Protein AF-A0A537EI50-F1 (afdb_monomer)

Sequence (561 aa):
IGSVSTGQTYTLTADVQEQCQQDEAAWGIPTSTPCQLAGIEIGTEGFQFQTLDVDWIAVALSTTSPPPLSASINFTPSAPVAGQGVSFTGSAIGGTAPYTYAWTFGDGGTASGSTVSHAYSTPGSYSVQLIVADNSAASASTTQTVTVAPQPPSPVQASFTVSPTSILVGQAVTFTGTATGGTQPYSYSWDFGDGATGSGAIAAYAYSTSGSFTVTLTVADSASQTGSASKSVPVSPSSIPDFTANASPTTVSVQAGNSASTQVQLSSLTGFAGTVLLTVTSSPTGPSPVLTQPSLSLTSGGSAATTLTISTTTSTTAMNYDVRVVAVGGSTSHTIHVTLRVTAIPPPPDIDISTSQSTLLLNAGATTNSIITLQTGTYGLTVYAASGSLQRSTSLTVMVTINSPPKVTVPAPTSGLAGFSIQFVVNATDPDQGQTITFSATGLPSGASFDPATGAFSWTPLPSQAGTYTMTFTATDDGNPPMSNSNSVTVTVEGTGTPPPPTQNQGTCLLCQITQTTKTNTWVLVTGILAGFMLTMTAIYLRARGRLQEVRRMRRLTRYS

Solvent-accessible surface area (backbone atoms only — not comparable to full-atom values): 33755 Å² total; per-residue (Å²): 132,81,92,82,67,90,96,64,91,81,85,86,85,76,69,64,70,66,58,49,55,57,56,36,63,75,70,75,53,68,92,83,63,88,84,73,89,91,76,85,89,81,90,66,94,84,71,88,82,92,80,90,71,88,54,99,85,64,79,81,86,84,82,74,80,63,53,74,52,42,48,48,80,49,63,42,65,86,73,38,37,36,65,42,72,33,41,37,39,54,48,78,46,55,50,45,83,65,74,48,37,43,39,36,47,61,80,83,50,71,52,69,51,53,63,46,74,52,59,47,79,60,58,47,77,27,54,28,36,41,39,36,34,30,66,79,73,51,71,22,71,39,75,48,80,46,55,29,40,69,64,77,71,51,69,36,41,35,44,72,50,66,41,65,82,78,38,39,40,65,42,78,31,42,38,43,52,48,76,47,59,49,43,80,62,75,48,37,40,36,36,54,52,81,84,51,72,48,57,51,53,60,38,76,51,56,47,88,58,54,47,75,25,54,29,34,40,38,32,32,29,68,80,71,46,66,15,61,33,73,48,80,47,61,27,39,66,65,71,71,53,35,65,50,68,47,55,54,61,43,62,48,71,35,48,35,51,41,66,42,73,30,38,39,39,36,37,32,30,72,61,21,60,50,62,31,42,50,46,75,51,54,44,68,84,64,58,51,71,46,56,79,52,46,64,45,67,31,46,62,72,29,66,39,73,34,46,38,38,38,36,36,40,75,82,37,72,59,43,78,30,46,35,38,37,41,40,39,38,90,93,40,73,48,76,36,72,30,42,37,39,31,38,61,68,77,73,79,53,73,55,69,78,62,87,53,104,67,46,47,54,41,51,58,43,79,97,68,92,80,87,79,91,79,70,76,46,74,38,45,39,41,44,36,50,71,64,89,90,49,75,51,74,53,75,51,79,48,77,42,80,79,72,65,54,28,46,53,46,70,65,75,73,44,75,47,50,36,74,43,77,47,72,52,62,48,47,71,52,56,91,58,87,90,63,54,77,43,47,48,77,44,65,72,56,92,77,46,47,72,42,48,89,73,30,38,36,41,32,56,41,51,57,91,56,47,45,78,44,61,31,40,38,35,32,31,40,68,44,83,74,61,32,61,30,67,43,72,39,44,38,38,30,45,53,80,72,80,84,82,84,92,81,83,85,86,85,85,86,84,84,87,77,89,84,87,85,87,89,80,89,83,86,89,88,83,97,80,86,75,80,74,67,69,64,58,56,58,60,55,57,57,61,58,61,59,65,61,59,60,62,68,63,63,75,78,75,79,87,83,132

Mean predicted aligned error: 22.03 Å

Secondary structure (DSSP, 8-state):
-----TT--------HHHHHHHHHHHHT--TTS-----------SS---S-----TT------PPPPPPEEEEEEESSSPBTT-EEEEEEEEESS-SS-EEEEE-SSS-EEESSEEEEE-SS-EEEEEEEEEE-TTS-EEEEEEEEEEBPPPPPPPEEEEEEE-SSEETT--EEEEEEEESSSSSPEEEEE-SSS-EEESSEEEE--SS-EEEEEEEEEE-TTS-EEEEEEEEEEE--PPPEEEEEEESSEEEEETTSEEEEEEEEEEETT--EEEEEEEEEESS--EEEES-SEEEE-TT-EEEEEEEEE--TTS-SSEEEEEEEEEETTEEEEEEEEEEEEPPPPPPPPP--EETTEEEEES--SS-----PPSEEEEEEEEEEETTEEEEEEEEEEE------EEE-PPPEEEETTS-EEEE-EEE-SSTTPPPEEEEESPPTTEEEETTTTEEEE---GGG-EEEEEEEEEE--SSS--EEEEEEEEEEEP-PPPPPP--------------------------SSSSSHHHHHHHHHHHHHHHHHHHHHTTSSS--

pLDDT: mean 77.02, std 22.1, range [30.0, 98.5]

Nearest PDB structures (foldseek):
  2y72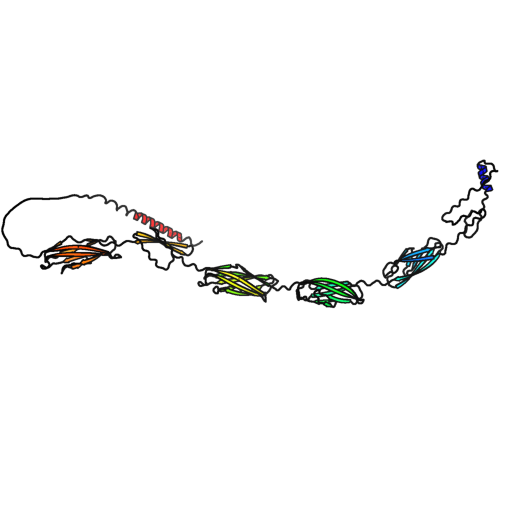-assembly2_B  TM=9.322E-01  e=1.973E-05  Hathewaya histolytica
  4tn9-assembly1_A  TM=9.292E-01  e=4.480E-05  Hathewaya histolytica
  4l9d-assembly2_B  TM=8.820E-01  e=3.928E-04  Vibrio cholerae M66-2
  6aem-assembly2_B  TM=8.676E-01  e=5.247E-04  Vibrio anguillarum
  4m03-assembly1_A-2  TM=5.101E-01  e=4.421E-06  Staphylococcus aureus subsp. aureus NCTC 8325

Structure (mmCIF, N/CA/C/O backbone):
data_AF-A0A537EI50-F1
#
_entry.id   AF-A0A537EI50-F1
#
loop_
_atom_site.group_PDB
_atom_site.id
_atom_site.type_symbol
_atom_site.label_atom_id
_atom_site.label_alt_id
_atom_site.label_comp_id
_atom_site.label_asym_id
_atom_site.label_entity_id
_atom_site.label_seq_id
_atom_site.pdbx_PDB_ins_code
_atom_site.Cartn_x
_atom_site.Cartn_y
_atom_site.Cartn_z
_atom_site.occupancy
_atom_site.B_iso_or_equiv
_atom_site.auth_seq_id
_atom_site.auth_comp_id
_atom_site.auth_asym_id
_atom_site.auth_atom_id
_atom_site.pdbx_PDB_model_num
ATOM 1 N N . ILE A 1 1 ? 88.332 27.329 -68.069 1.00 40.84 1 ILE A N 1
ATOM 2 C CA . ILE A 1 1 ? 87.776 27.316 -69.448 1.00 40.84 1 ILE A CA 1
ATOM 3 C C . ILE A 1 1 ? 86.251 27.391 -69.320 1.00 40.84 1 ILE A C 1
ATOM 5 O O . ILE A 1 1 ? 85.742 26.876 -68.335 1.00 40.84 1 ILE A O 1
ATOM 9 N N . GLY A 1 2 ? 85.580 28.152 -70.194 1.00 46.41 2 GLY A N 1
ATOM 10 C CA . GLY A 1 2 ? 84.195 28.634 -70.041 1.00 46.41 2 GLY A CA 1
ATOM 11 C C . GLY A 1 2 ? 83.086 27.571 -70.013 1.00 46.41 2 GLY A C 1
ATOM 12 O O . GLY A 1 2 ? 83.340 26.380 -70.163 1.00 46.41 2 GLY A O 1
ATOM 13 N N . SER A 1 3 ? 81.854 28.043 -69.798 1.00 41.97 3 SER A N 1
ATOM 14 C CA . SER A 1 3 ? 80.627 27.251 -69.647 1.00 41.97 3 SER A CA 1
ATOM 15 C C . SER A 1 3 ? 80.401 26.247 -70.783 1.00 41.97 3 SER A C 1
ATOM 17 O O . SER A 1 3 ? 80.556 26.555 -71.964 1.00 41.97 3 SER A O 1
ATOM 19 N N . VAL A 1 4 ? 80.002 25.034 -70.400 1.00 53.03 4 VAL A N 1
ATOM 20 C CA . VAL A 1 4 ? 79.868 23.861 -71.273 1.00 53.03 4 VAL A CA 1
ATOM 21 C C . VAL A 1 4 ? 78.384 23.613 -71.568 1.00 53.03 4 VAL A C 1
ATOM 23 O O . VAL A 1 4 ? 77.559 23.720 -70.663 1.00 53.03 4 VAL A O 1
ATOM 26 N N . SER A 1 5 ? 78.025 23.308 -72.820 1.00 44.56 5 SER A N 1
ATOM 27 C CA . SER A 1 5 ? 76.641 22.986 -73.228 1.00 44.56 5 SER A CA 1
ATOM 28 C C . SER A 1 5 ? 76.429 21.470 -73.343 1.00 44.56 5 SER A C 1
ATOM 30 O O . SER A 1 5 ? 77.365 20.730 -73.642 1.00 44.56 5 SER A O 1
ATOM 32 N N . THR A 1 6 ? 75.204 20.992 -73.113 1.00 44.78 6 THR A N 1
ATOM 33 C CA . THR A 1 6 ? 74.860 19.560 -73.111 1.00 44.78 6 THR A CA 1
ATOM 34 C C . THR A 1 6 ? 74.946 18.925 -74.508 1.00 44.78 6 THR A C 1
ATOM 36 O O . THR A 1 6 ? 74.574 19.536 -75.507 1.00 44.78 6 THR A O 1
ATOM 39 N N . GLY A 1 7 ? 75.427 17.676 -74.581 1.00 45.62 7 GLY A N 1
ATOM 40 C CA . GLY A 1 7 ? 75.472 16.875 -75.818 1.00 45.62 7 GLY A CA 1
ATOM 41 C C . GLY A 1 7 ? 76.656 17.141 -76.758 1.00 45.62 7 GLY A C 1
ATOM 42 O O . GLY A 1 7 ? 76.673 16.612 -77.865 1.00 45.62 7 GLY A O 1
ATOM 43 N N . GLN A 1 8 ? 77.639 17.939 -76.336 1.00 43.34 8 GLN A N 1
ATOM 44 C CA . GLN A 1 8 ? 78.841 18.262 -77.112 1.00 43.34 8 GLN A CA 1
ATOM 45 C C . GLN A 1 8 ? 80.101 17.713 -76.431 1.00 43.34 8 GLN A C 1
ATOM 47 O O . GLN A 1 8 ? 80.187 17.661 -75.203 1.00 43.34 8 GLN A O 1
ATOM 52 N N . THR A 1 9 ? 81.094 17.321 -77.230 1.00 43.75 9 THR A N 1
ATOM 53 C CA . THR A 1 9 ? 82.398 16.845 -76.744 1.00 43.75 9 THR A CA 1
ATOM 54 C C . THR A 1 9 ? 83.375 18.012 -76.642 1.00 43.75 9 THR A C 1
ATOM 56 O O . THR A 1 9 ? 83.548 18.763 -77.599 1.00 43.75 9 THR A O 1
ATOM 59 N N . TYR A 1 10 ? 84.055 18.142 -75.504 1.00 49.34 10 TYR A N 1
ATOM 60 C CA . TYR A 1 10 ? 85.083 19.161 -75.289 1.00 49.34 10 TYR A CA 1
ATOM 61 C C . TYR A 1 10 ? 86.393 18.489 -74.891 1.00 49.34 10 TYR A C 1
ATOM 63 O O . TYR A 1 10 ? 86.397 17.547 -74.104 1.00 49.34 10 TYR A O 1
ATOM 71 N N . THR A 1 11 ? 87.508 18.973 -75.437 1.00 47.31 11 THR A N 1
ATOM 72 C CA . THR A 1 11 ? 88.854 18.510 -75.074 1.00 47.31 11 THR A CA 1
ATOM 73 C C . THR A 1 11 ? 89.492 19.545 -74.159 1.00 47.31 11 THR A C 1
ATOM 75 O O . THR A 1 11 ? 89.633 20.706 -74.540 1.00 47.31 11 THR A O 1
ATOM 78 N N . LEU A 1 12 ? 89.848 19.136 -72.943 1.00 49.25 12 LEU A N 1
ATOM 79 C CA . LEU A 1 12 ? 90.637 19.948 -72.022 1.00 49.25 12 LEU A CA 1
ATOM 80 C C . LEU A 1 12 ? 92.091 19.499 -72.143 1.00 49.25 12 LEU A C 1
ATOM 82 O O . LEU A 1 12 ? 92.445 18.419 -71.680 1.00 49.25 12 LEU A O 1
ATOM 86 N N . THR A 1 13 ? 92.918 20.317 -72.784 1.00 48.38 13 THR A N 1
ATOM 87 C CA . THR A 1 13 ? 94.356 20.061 -72.901 1.00 48.38 13 THR A CA 1
ATOM 88 C C . THR A 1 13 ? 95.078 20.911 -71.864 1.00 48.38 13 THR A C 1
ATOM 90 O O . THR A 1 13 ? 94.975 22.136 -71.902 1.00 48.38 13 THR A O 1
ATOM 93 N N . ALA A 1 14 ? 95.788 20.275 -70.936 1.00 53.31 14 ALA A N 1
ATOM 94 C CA . ALA A 1 14 ? 96.736 20.947 -70.056 1.00 53.31 14 ALA A CA 1
ATOM 95 C C . ALA A 1 14 ? 98.146 20.520 -70.474 1.00 53.31 14 ALA A C 1
ATOM 97 O O . ALA A 1 14 ? 98.443 19.325 -70.491 1.00 53.31 14 ALA A O 1
ATOM 98 N N . ASP A 1 15 ? 98.994 21.480 -70.842 1.00 56.66 15 ASP A N 1
ATOM 99 C CA . ASP A 1 15 ? 100.405 21.208 -71.104 1.00 56.66 15 ASP A CA 1
ATOM 100 C C . ASP A 1 15 ? 101.146 21.130 -69.763 1.00 56.66 15 ASP A C 1
ATOM 102 O O . ASP A 1 15 ? 101.511 22.131 -69.146 1.00 56.66 15 ASP A O 1
ATOM 106 N N . VAL A 1 16 ? 101.294 19.905 -69.264 1.00 57.16 16 VAL A N 1
ATOM 107 C CA . VAL A 1 16 ? 101.911 19.614 -67.960 1.00 57.16 16 VAL A CA 1
ATOM 108 C C . VAL A 1 16 ? 103.402 19.979 -67.956 1.00 57.16 16 VAL A C 1
ATOM 110 O O . VAL A 1 16 ? 103.984 20.207 -66.894 1.00 57.16 16 VAL A O 1
ATOM 113 N N . GLN A 1 17 ? 104.023 20.070 -69.134 1.00 55.84 17 GLN A N 1
ATOM 114 C CA . GLN A 1 17 ? 105.456 20.290 -69.269 1.00 55.84 17 GLN A CA 1
ATOM 115 C C . GLN A 1 17 ? 105.829 21.758 -69.022 1.00 55.84 17 GLN A C 1
ATOM 117 O O . GLN A 1 17 ? 106.844 22.021 -68.381 1.00 55.84 17 GLN A O 1
ATOM 122 N N . GLU A 1 18 ? 104.982 22.705 -69.437 1.00 57.31 18 GLU A N 1
ATOM 123 C CA . GLU A 1 18 ? 105.207 24.140 -69.210 1.00 57.31 18 GLU A CA 1
ATOM 124 C C . GLU A 1 18 ? 104.885 24.560 -67.762 1.00 57.31 18 GLU A C 1
ATOM 126 O O . GLU A 1 18 ? 105.617 25.353 -67.168 1.00 57.31 18 GLU A O 1
ATOM 131 N N . GLN A 1 19 ? 103.847 23.973 -67.150 1.00 55.75 19 GLN A N 1
ATOM 132 C CA . GLN A 1 19 ? 103.430 24.317 -65.784 1.00 55.75 19 GLN A CA 1
ATOM 133 C C . GLN A 1 19 ? 104.394 23.765 -64.717 1.00 55.75 19 GLN A C 1
ATOM 135 O O . GLN A 1 19 ? 104.728 24.476 -63.773 1.00 55.75 19 GLN A O 1
ATOM 140 N N . CYS A 1 20 ? 104.901 22.533 -64.881 1.00 56.50 20 CYS A N 1
ATOM 141 C CA . CYS A 1 20 ? 105.844 21.961 -63.912 1.00 56.50 20 CYS A CA 1
ATOM 142 C C . CYS A 1 20 ? 107.235 22.626 -63.985 1.00 56.50 20 CYS A C 1
ATOM 144 O O . CYS A 1 20 ? 107.864 22.866 -62.957 1.00 56.50 20 CYS A O 1
ATOM 146 N N . GLN A 1 21 ? 107.689 23.032 -65.178 1.00 58.56 21 GLN A N 1
ATOM 147 C CA . GLN A 1 21 ? 108.978 23.720 -65.340 1.00 58.56 21 GLN A CA 1
ATOM 148 C C . GLN A 1 21 ? 109.006 25.127 -64.716 1.00 58.56 21 GLN A C 1
ATOM 150 O O . GLN A 1 21 ? 110.074 25.580 -64.300 1.00 58.56 21 GLN A O 1
ATOM 155 N N . GLN A 1 22 ? 107.859 25.813 -64.617 1.00 59.19 22 GLN A N 1
ATOM 156 C CA . GLN A 1 22 ? 107.767 27.112 -63.939 1.00 59.19 22 GLN A CA 1
ATOM 157 C C . GLN A 1 22 ? 107.856 26.986 -62.409 1.00 59.19 22 GLN A C 1
ATOM 159 O O . GLN A 1 22 ? 108.551 27.786 -61.778 1.00 59.19 22 GLN A O 1
ATOM 164 N N . ASP A 1 23 ? 107.232 25.963 -61.819 1.00 55.34 23 ASP A N 1
ATOM 165 C CA . ASP A 1 23 ? 107.241 25.751 -60.366 1.00 55.34 23 ASP A CA 1
ATOM 166 C C . ASP A 1 23 ? 108.567 25.127 -59.871 1.00 55.34 23 ASP A C 1
ATOM 168 O O . ASP A 1 23 ? 109.098 25.528 -58.831 1.00 55.34 23 ASP A O 1
ATOM 172 N N . GLU A 1 24 ? 109.186 24.223 -60.640 1.00 60.19 24 GLU A N 1
ATOM 173 C CA . GLU A 1 24 ? 110.477 23.598 -60.290 1.00 60.19 24 GLU A CA 1
ATOM 174 C C . GLU A 1 24 ? 111.662 24.584 -60.350 1.00 60.19 24 GLU A C 1
ATOM 176 O O . GLU A 1 24 ? 112.585 24.509 -59.527 1.00 60.19 24 GLU A O 1
ATOM 181 N N . ALA A 1 25 ? 111.614 25.569 -61.259 1.00 56.06 25 ALA A N 1
ATOM 182 C CA . ALA A 1 25 ? 112.594 26.656 -61.331 1.00 56.06 25 ALA A CA 1
ATOM 183 C C . ALA A 1 25 ? 112.505 27.618 -60.129 1.00 56.06 25 ALA A C 1
ATOM 185 O O . ALA A 1 25 ? 113.522 28.180 -59.716 1.00 56.06 25 ALA A O 1
ATOM 186 N N . ALA A 1 26 ? 111.321 27.775 -59.525 1.00 58.25 26 ALA A N 1
ATOM 187 C CA . ALA A 1 26 ? 111.130 28.581 -58.320 1.00 58.25 26 ALA A CA 1
ATOM 188 C C . ALA A 1 26 ? 111.661 27.891 -57.046 1.00 58.25 26 ALA A C 1
ATOM 190 O O . ALA A 1 26 ? 111.958 28.573 -56.062 1.00 58.25 26 ALA A O 1
ATOM 191 N N . TRP A 1 27 ? 111.802 26.558 -57.050 1.00 59.41 27 TRP A N 1
ATOM 192 C CA . TRP A 1 27 ? 112.230 25.754 -55.892 1.00 59.41 27 TRP A CA 1
ATOM 193 C C . TRP A 1 27 ? 113.668 25.208 -55.990 1.00 59.41 27 TRP A C 1
ATOM 195 O O . TRP A 1 27 ? 114.136 24.540 -55.069 1.00 59.41 27 TRP A O 1
ATOM 205 N N . GLY A 1 28 ? 114.405 25.536 -57.059 1.00 59.06 28 GLY A N 1
ATOM 206 C CA . GLY A 1 28 ? 115.846 25.268 -57.179 1.00 59.06 28 GLY A CA 1
ATOM 207 C C . GLY A 1 28 ? 116.220 23.815 -57.497 1.00 59.06 28 GLY A C 1
ATOM 208 O O . GLY A 1 28 ? 117.337 23.392 -57.191 1.00 59.06 28 GLY A O 1
ATOM 209 N N . ILE A 1 29 ? 115.310 23.048 -58.101 1.00 63.28 29 ILE A N 1
ATOM 210 C CA . ILE A 1 29 ? 115.515 21.638 -58.467 1.00 63.28 29 ILE A CA 1
ATOM 211 C C . ILE A 1 29 ? 116.027 21.547 -59.928 1.00 63.28 29 ILE A C 1
ATOM 213 O O . ILE A 1 29 ? 115.574 22.320 -60.773 1.00 63.28 29 ILE A O 1
ATOM 217 N N . PRO A 1 30 ? 116.985 20.654 -60.272 1.00 62.66 30 PRO A N 1
ATOM 218 C CA . PRO A 1 30 ? 117.521 20.542 -61.634 1.00 62.66 30 PRO A CA 1
ATOM 219 C C . PRO A 1 30 ? 116.456 20.154 -62.672 1.00 62.66 30 PRO A C 1
ATOM 221 O O . PRO A 1 30 ? 115.694 19.211 -62.461 1.00 62.66 30 PRO A O 1
ATOM 224 N N . THR A 1 31 ? 116.487 20.805 -63.841 1.00 56.75 31 THR A N 1
ATOM 225 C CA . THR A 1 31 ? 115.505 20.681 -64.944 1.00 56.75 31 THR A CA 1
ATOM 226 C C . THR A 1 31 ? 115.435 19.304 -65.617 1.00 56.75 31 THR A C 1
ATOM 228 O O . THR A 1 31 ? 114.641 19.094 -66.530 1.00 56.75 31 THR A O 1
ATOM 231 N N . SER A 1 32 ? 116.269 18.354 -65.194 1.00 59.06 32 SER A N 1
ATOM 232 C CA . SER A 1 32 ? 116.276 16.969 -65.674 1.00 59.06 32 SER A CA 1
ATOM 233 C C . SER A 1 32 ? 115.464 16.016 -64.790 1.00 59.06 32 SER A C 1
ATOM 235 O O . SER A 1 32 ? 115.546 14.802 -64.978 1.00 59.06 32 SER A O 1
ATOM 237 N N . THR A 1 33 ? 114.747 16.530 -63.788 1.00 59.19 33 THR A N 1
ATOM 238 C CA . THR A 1 33 ? 113.945 15.710 -62.873 1.00 59.19 33 THR A CA 1
ATOM 239 C C . THR A 1 33 ? 112.622 15.352 -63.560 1.00 59.19 33 THR A C 1
ATOM 241 O O . THR A 1 33 ? 111.918 16.249 -64.014 1.00 59.19 33 THR A O 1
ATOM 244 N N . PRO A 1 34 ? 112.275 14.063 -63.729 1.00 58.25 34 PRO A N 1
ATOM 245 C CA . PRO A 1 34 ? 111.043 13.689 -64.413 1.00 58.25 34 PRO A CA 1
ATOM 246 C C . PRO A 1 34 ? 109.825 14.019 -63.539 1.00 58.25 34 PRO A C 1
ATOM 248 O O . PRO A 1 34 ? 109.604 13.387 -62.509 1.00 58.25 34 PRO A O 1
ATOM 251 N N . CYS A 1 35 ? 109.032 14.997 -63.973 1.00 52.91 35 CYS A N 1
ATOM 252 C CA . CYS A 1 35 ? 107.793 15.404 -63.320 1.00 52.91 35 CYS A CA 1
ATOM 253 C C . CYS A 1 35 ? 106.612 14.564 -63.852 1.00 52.91 35 CYS A C 1
ATOM 255 O O . CYS A 1 35 ? 106.395 14.482 -65.063 1.00 52.91 35 CYS A O 1
ATOM 257 N N . GLN A 1 36 ? 105.860 13.905 -62.964 1.00 55.44 36 GLN A N 1
ATOM 258 C CA . GLN A 1 36 ? 104.618 13.197 -63.302 1.00 55.44 36 GLN A CA 1
ATOM 259 C C . GLN A 1 36 ? 103.425 13.910 -62.666 1.00 55.44 36 GLN A C 1
ATOM 261 O O . GLN A 1 36 ? 103.467 14.287 -61.497 1.00 55.44 36 GLN A O 1
ATOM 266 N N . LEU A 1 37 ? 102.345 14.065 -63.435 1.00 52.41 37 LEU A N 1
ATOM 267 C CA . LEU A 1 37 ? 101.082 14.618 -62.954 1.00 52.41 37 LEU A CA 1
ATOM 268 C C . LEU A 1 37 ? 100.540 13.746 -61.810 1.00 52.41 37 LEU A C 1
ATOM 270 O O . LEU A 1 37 ? 100.201 12.584 -62.023 1.00 52.41 37 LEU A O 1
ATOM 274 N N . ALA A 1 38 ? 100.449 14.304 -60.603 1.00 46.53 38 ALA A N 1
ATOM 275 C CA . ALA A 1 38 ? 100.055 13.546 -59.414 1.00 46.53 38 ALA A CA 1
ATOM 276 C C . ALA A 1 38 ? 98.538 13.260 -59.326 1.00 46.53 38 ALA A C 1
ATOM 278 O O . ALA A 1 38 ? 98.123 12.401 -58.553 1.00 46.53 38 ALA A O 1
ATOM 279 N N . GLY A 1 39 ? 97.707 13.944 -60.120 1.00 47.62 39 GLY A N 1
ATOM 280 C CA . GLY A 1 39 ? 96.260 13.727 -60.187 1.00 47.62 39 GLY A CA 1
ATOM 281 C C . GLY A 1 39 ? 95.502 14.943 -60.724 1.00 47.62 39 GLY A C 1
ATOM 282 O O . GLY A 1 39 ? 96.069 16.026 -60.856 1.00 47.62 39 GLY A O 1
ATOM 283 N N . ILE A 1 40 ? 94.217 14.758 -61.038 1.00 55.72 40 ILE A N 1
ATOM 284 C CA . ILE A 1 40 ? 93.272 15.826 -61.404 1.00 55.72 40 ILE A CA 1
ATOM 285 C C . ILE A 1 40 ? 92.141 15.801 -60.375 1.00 55.72 40 ILE A C 1
ATOM 287 O O . ILE A 1 40 ? 91.530 14.755 -60.165 1.00 55.72 40 ILE A O 1
ATOM 291 N N . GLU A 1 41 ? 91.848 16.939 -59.749 1.00 47.19 41 GLU A N 1
ATOM 292 C CA . GLU A 1 41 ? 90.714 17.087 -58.834 1.00 47.19 41 GLU A CA 1
ATOM 293 C C . GLU A 1 41 ? 89.545 17.760 -59.568 1.00 47.19 41 GLU A C 1
ATOM 295 O O . GLU A 1 41 ? 89.710 18.809 -60.193 1.00 47.19 41 GLU A O 1
ATOM 300 N N . ILE A 1 42 ? 88.360 17.144 -59.532 1.00 55.72 42 ILE A N 1
ATOM 301 C CA . ILE A 1 42 ? 87.144 17.663 -60.175 1.00 55.72 42 ILE A CA 1
ATOM 302 C C . ILE A 1 42 ? 86.102 17.927 -59.082 1.00 55.72 42 ILE A C 1
ATOM 304 O O . ILE A 1 42 ? 85.615 16.996 -58.444 1.00 55.72 42 ILE A O 1
ATOM 308 N N . GLY A 1 43 ? 85.741 19.196 -58.871 1.00 47.53 43 GLY A N 1
ATOM 309 C CA . GLY A 1 43 ? 84.664 19.588 -57.955 1.00 47.53 43 GLY A CA 1
ATOM 310 C C . GLY A 1 43 ? 83.288 19.281 -58.550 1.00 47.53 43 GLY A C 1
ATOM 311 O O . GLY A 1 43 ? 83.019 19.622 -59.700 1.00 47.53 43 GLY A O 1
ATOM 312 N N . THR A 1 44 ? 82.414 18.615 -57.792 1.00 52.28 44 THR A N 1
ATOM 313 C CA . THR A 1 44 ? 81.129 18.100 -58.298 1.00 52.28 44 THR A CA 1
ATOM 314 C C . THR A 1 44 ? 79.983 18.563 -57.403 1.00 52.28 44 THR A C 1
ATOM 316 O O . THR A 1 44 ? 79.514 17.860 -56.513 1.00 52.28 44 THR A O 1
ATOM 319 N N . GLU A 1 45 ? 79.522 19.794 -57.614 1.00 42.69 45 GLU A N 1
ATOM 320 C CA . GLU A 1 45 ? 78.357 20.328 -56.902 1.00 42.69 45 GLU A CA 1
ATOM 321 C C . GLU A 1 45 ? 77.064 19.647 -57.393 1.00 42.69 45 GLU A C 1
ATOM 323 O O . GLU A 1 45 ? 76.369 20.146 -58.274 1.00 42.69 45 GLU A O 1
ATOM 328 N N . GLY A 1 46 ? 76.744 18.477 -56.827 1.00 45.97 46 GLY A N 1
ATOM 329 C CA . GLY A 1 46 ? 75.401 17.883 -56.889 1.00 45.97 46 GLY A CA 1
ATOM 330 C C . GLY A 1 46 ? 75.147 16.796 -57.942 1.00 45.97 46 GLY A C 1
ATOM 331 O O . GLY A 1 46 ? 74.000 16.381 -58.092 1.00 45.97 46 GLY A O 1
ATOM 332 N N . PHE A 1 47 ? 76.171 16.282 -58.629 1.00 45.97 47 PHE A N 1
ATOM 333 C CA . PHE A 1 47 ? 76.034 15.165 -59.579 1.00 45.97 47 PHE A CA 1
ATOM 334 C C . PHE A 1 47 ? 76.643 13.867 -59.017 1.00 45.97 47 PHE A C 1
ATOM 336 O O . PHE A 1 47 ? 77.682 13.898 -58.364 1.00 45.97 47 PHE A O 1
ATOM 343 N N . GLN A 1 48 ? 75.997 12.720 -59.255 1.00 40.25 48 GLN A N 1
ATOM 344 C CA . GLN A 1 48 ? 76.488 11.387 -58.863 1.00 40.25 48 GLN A CA 1
ATOM 345 C C . GLN A 1 48 ? 77.054 10.651 -60.090 1.00 40.25 48 GLN A C 1
ATOM 347 O O . GLN A 1 48 ? 76.437 10.677 -61.154 1.00 40.25 48 GLN A O 1
ATOM 352 N N . PHE A 1 49 ? 78.196 9.969 -59.943 1.00 47.47 49 PHE A N 1
ATOM 353 C CA . PHE A 1 49 ? 78.843 9.191 -61.014 1.00 47.47 49 PHE A CA 1
ATOM 354 C C . PHE A 1 49 ? 78.590 7.688 -60.837 1.00 47.47 49 PHE A C 1
ATOM 356 O O . PHE A 1 49 ? 78.502 7.214 -59.708 1.00 47.47 49 PHE A O 1
ATOM 363 N N . GLN A 1 50 ? 78.504 6.930 -61.939 1.00 44.75 50 GLN A N 1
ATOM 364 C CA . GLN A 1 50 ? 78.409 5.460 -61.889 1.00 44.75 50 GLN A CA 1
ATOM 365 C C . GLN A 1 50 ? 79.774 4.760 -61.988 1.00 44.75 50 GLN A C 1
ATOM 367 O O . GLN A 1 50 ? 80.005 3.811 -61.246 1.00 44.75 50 GLN A O 1
ATOM 372 N N . THR A 1 51 ? 80.691 5.226 -62.843 1.00 43.41 51 THR A N 1
ATOM 373 C CA . THR A 1 51 ? 82.054 4.674 -62.989 1.00 43.41 51 THR A CA 1
ATOM 374 C C . THR A 1 51 ? 83.028 5.747 -63.482 1.00 43.41 51 THR A C 1
ATOM 376 O O . THR A 1 51 ? 82.660 6.561 -64.328 1.00 43.41 51 THR A O 1
ATOM 379 N N . LEU A 1 52 ? 84.267 5.728 -62.981 1.00 43.50 52 LEU A N 1
ATOM 380 C CA . LEU A 1 52 ? 85.398 6.514 -63.484 1.00 43.50 52 LEU A CA 1
ATOM 381 C C . LEU A 1 52 ? 86.371 5.539 -64.151 1.00 43.50 52 LEU A C 1
ATOM 383 O O . LEU A 1 52 ? 86.997 4.746 -63.452 1.00 43.50 52 LEU A O 1
ATOM 387 N N . ASP A 1 53 ? 86.468 5.584 -65.477 1.00 42.94 53 ASP A N 1
ATOM 388 C CA . ASP A 1 53 ? 87.461 4.812 -66.225 1.00 42.94 53 ASP A CA 1
ATOM 389 C C . ASP A 1 53 ? 88.550 5.774 -66.705 1.00 42.94 53 ASP A C 1
ATOM 391 O O . ASP A 1 53 ? 88.257 6.762 -67.386 1.00 42.94 53 ASP A O 1
ATOM 395 N N . VAL A 1 54 ? 89.787 5.555 -66.264 1.00 44.00 54 VAL A N 1
ATOM 396 C CA . VAL A 1 54 ? 90.917 6.447 -66.555 1.00 44.00 54 VAL A CA 1
ATOM 397 C C . VAL A 1 54 ? 91.787 5.783 -67.613 1.00 44.00 54 VAL A C 1
ATOM 399 O O . VAL A 1 54 ? 92.859 5.268 -67.312 1.00 44.00 54 VAL A O 1
ATOM 402 N N . ASP A 1 55 ? 91.320 5.807 -68.859 1.00 42.72 55 ASP A N 1
ATOM 403 C CA . ASP A 1 55 ? 92.168 5.545 -70.021 1.00 42.72 55 ASP A CA 1
ATOM 404 C C . ASP A 1 55 ? 92.725 6.889 -70.520 1.00 42.72 55 ASP A C 1
ATOM 406 O O . ASP A 1 55 ? 91.976 7.811 -70.860 1.00 42.72 55 ASP A O 1
ATOM 410 N N . TRP A 1 56 ? 94.056 7.025 -70.511 1.00 45.75 56 TRP A N 1
ATOM 411 C CA . TRP A 1 56 ? 94.817 8.290 -70.547 1.00 45.75 56 TRP A CA 1
ATOM 412 C C . TRP A 1 56 ? 94.649 9.201 -71.786 1.00 45.75 56 TRP A C 1
ATOM 414 O O . TRP A 1 56 ? 95.414 10.152 -71.934 1.00 45.75 56 TRP A O 1
ATOM 424 N N . ILE A 1 57 ? 93.665 8.983 -72.666 1.00 42.28 57 ILE A N 1
ATOM 425 C CA . ILE A 1 57 ? 93.416 9.836 -73.847 1.00 42.28 57 ILE A CA 1
ATOM 426 C C . ILE A 1 57 ? 91.941 10.250 -74.051 1.00 42.28 57 ILE A C 1
ATOM 428 O O . ILE A 1 57 ? 91.688 11.150 -74.851 1.00 42.28 57 ILE A O 1
ATOM 432 N N . ALA A 1 58 ? 90.955 9.735 -73.306 1.00 37.16 58 ALA A N 1
ATOM 433 C CA . ALA A 1 58 ? 89.588 10.273 -73.399 1.00 37.16 58 ALA A CA 1
ATOM 434 C C . ALA A 1 58 ? 88.722 9.923 -72.180 1.00 37.16 58 ALA A C 1
ATOM 436 O O . ALA A 1 58 ? 88.261 8.795 -72.045 1.00 37.16 58 ALA A O 1
ATOM 437 N N . VAL A 1 59 ? 88.414 10.912 -71.334 1.00 39.53 59 VAL A N 1
ATOM 438 C CA . VAL A 1 59 ? 87.356 10.773 -70.320 1.00 39.53 59 VAL A CA 1
ATOM 439 C C . VAL A 1 59 ? 86.024 11.162 -70.963 1.00 39.53 59 VAL A C 1
ATOM 441 O O . VAL A 1 59 ? 85.775 12.335 -71.239 1.00 39.53 59 VAL A O 1
ATOM 444 N N . ALA A 1 60 ? 85.164 10.177 -71.229 1.00 40.16 60 ALA A N 1
ATOM 445 C CA . ALA A 1 60 ? 83.830 10.399 -71.781 1.00 40.16 60 ALA A CA 1
ATOM 446 C C . ALA A 1 60 ? 82.796 10.578 -70.655 1.00 40.16 60 ALA A C 1
ATOM 448 O O . ALA A 1 60 ? 82.449 9.632 -69.952 1.00 40.16 60 ALA A O 1
ATOM 449 N N . LEU A 1 61 ? 82.265 11.793 -70.502 1.00 39.53 61 LEU A N 1
ATOM 450 C CA . LEU A 1 61 ? 81.133 12.077 -69.616 1.00 39.53 61 LEU A CA 1
ATOM 451 C C . LEU A 1 61 ? 79.827 11.938 -70.403 1.00 39.53 61 LEU A C 1
ATOM 453 O O . LEU A 1 61 ? 79.519 12.763 -71.260 1.00 39.53 61 LEU A O 1
ATOM 457 N N . SER A 1 62 ? 79.057 10.893 -70.106 1.00 39.44 62 SER A N 1
ATOM 458 C CA . SER A 1 62 ? 77.724 10.684 -70.681 1.00 39.44 62 SER A CA 1
ATOM 459 C C . SER A 1 62 ? 76.663 11.070 -69.656 1.00 39.44 62 SER A C 1
ATOM 461 O O . SER A 1 62 ? 76.442 10.341 -68.692 1.00 39.44 62 SER A O 1
ATOM 463 N N . THR A 1 63 ? 75.994 12.206 -69.850 1.00 40.97 63 THR A N 1
ATOM 464 C CA . THR A 1 63 ? 74.772 12.542 -69.108 1.00 40.97 63 THR A CA 1
ATOM 465 C C . THR A 1 63 ? 73.566 12.197 -69.977 1.00 40.97 63 THR A C 1
ATOM 467 O O . THR A 1 63 ? 73.366 12.758 -71.054 1.00 40.97 63 THR A O 1
ATOM 470 N N . THR A 1 64 ? 72.777 11.213 -69.553 1.00 47.00 64 THR A N 1
ATOM 471 C CA . THR A 1 64 ? 71.523 10.859 -70.225 1.00 47.00 64 THR A CA 1
ATOM 472 C C . THR A 1 64 ? 70.433 11.868 -69.863 1.00 47.00 64 THR A C 1
ATOM 474 O O . THR A 1 64 ? 70.409 12.411 -68.758 1.00 47.00 64 THR A O 1
ATOM 477 N N . SER A 1 65 ? 69.523 12.138 -70.806 1.00 53.88 65 SER A N 1
ATOM 478 C CA . SER A 1 65 ? 68.293 12.891 -70.529 1.00 53.88 65 SER A CA 1
ATOM 479 C C . SER A 1 65 ? 67.547 12.223 -69.361 1.00 53.88 65 SER A C 1
ATOM 481 O O . SER A 1 65 ? 67.461 10.988 -69.353 1.00 53.88 65 SER A O 1
ATOM 483 N N . PRO A 1 66 ? 67.049 12.985 -68.364 1.00 60.03 66 PRO A N 1
ATOM 484 C CA . PRO A 1 66 ? 66.297 12.405 -67.258 1.00 60.03 66 PRO A CA 1
ATOM 485 C C . PRO A 1 66 ? 65.118 11.584 -67.807 1.00 60.03 66 PRO A C 1
ATOM 487 O O . PRO A 1 66 ? 64.524 11.979 -68.815 1.00 60.03 66 PRO A O 1
ATOM 490 N N . PRO A 1 67 ? 64.779 10.435 -67.187 1.00 71.38 67 PRO A N 1
ATOM 491 C CA . PRO A 1 67 ? 63.679 9.599 -67.657 1.00 71.38 67 PRO A CA 1
ATOM 492 C C . PRO A 1 67 ? 62.389 10.427 -67.773 1.00 71.38 67 PRO A C 1
ATOM 494 O O . PRO A 1 67 ? 62.216 11.373 -66.999 1.00 71.38 67 PRO A O 1
ATOM 497 N N . PRO A 1 68 ? 61.494 10.112 -68.730 1.00 80.50 68 PRO A N 1
ATOM 498 C CA . PRO A 1 68 ? 60.289 10.903 -68.955 1.00 80.50 68 PRO A CA 1
ATOM 499 C C . PRO A 1 68 ? 59.460 10.986 -67.672 1.00 80.50 68 PRO A C 1
ATOM 501 O O . PRO A 1 68 ? 59.322 9.995 -66.951 1.00 80.50 68 PRO A O 1
ATOM 504 N N . LEU A 1 69 ? 58.925 12.176 -67.394 1.00 88.69 69 LEU A N 1
ATOM 505 C CA . LEU A 1 69 ? 58.091 12.418 -66.224 1.00 88.69 69 LEU A CA 1
ATOM 506 C C . LEU A 1 69 ? 56.883 11.471 -66.241 1.00 88.69 69 LEU A C 1
ATOM 508 O O . LEU A 1 69 ? 56.155 11.389 -67.230 1.00 88.69 69 LEU A O 1
ATOM 512 N N . SER A 1 70 ? 56.657 10.780 -65.130 1.00 88.56 70 SER A N 1
ATOM 513 C CA . SER A 1 70 ? 55.510 9.903 -64.915 1.00 88.56 70 SER A CA 1
ATOM 514 C C . SER A 1 70 ? 54.860 10.217 -63.575 1.00 88.56 70 SER A C 1
ATOM 516 O O . SER A 1 70 ? 55.552 10.464 -62.587 1.00 88.56 70 SER A O 1
ATOM 518 N N . ALA A 1 71 ? 53.529 10.163 -63.534 1.00 92.81 71 ALA A N 1
ATOM 519 C CA . ALA A 1 71 ? 52.725 10.423 -62.346 1.00 92.81 71 ALA A CA 1
ATOM 520 C C . ALA A 1 71 ? 51.948 9.169 -61.917 1.00 92.81 71 ALA A C 1
ATOM 522 O O . ALA A 1 71 ? 51.471 8.406 -62.758 1.00 92.81 71 ALA A O 1
ATOM 523 N N . SER A 1 72 ? 51.778 8.973 -60.612 1.00 93.19 72 SER A N 1
ATOM 524 C CA . SER A 1 72 ? 50.898 7.944 -60.050 1.00 93.19 72 SER A CA 1
ATOM 525 C C . SER A 1 72 ? 50.032 8.507 -58.925 1.00 93.19 72 SER A C 1
ATOM 527 O O . SER A 1 72 ? 50.417 9.456 -58.240 1.00 93.19 72 SER A O 1
ATOM 529 N N . ILE A 1 73 ? 48.844 7.922 -58.762 1.00 96.75 73 ILE A N 1
ATOM 530 C CA . ILE A 1 73 ? 47.866 8.281 -57.731 1.00 96.75 73 ILE A CA 1
ATOM 531 C C . ILE A 1 73 ? 47.727 7.104 -56.774 1.00 96.75 73 ILE A C 1
ATOM 533 O O . ILE A 1 73 ? 47.504 5.976 -57.207 1.00 96.75 73 ILE A O 1
ATOM 537 N N . ASN A 1 74 ? 47.774 7.388 -55.479 1.00 95.06 74 ASN A N 1
ATOM 538 C CA . ASN A 1 74 ? 47.261 6.515 -54.432 1.00 95.06 74 ASN A CA 1
ATOM 539 C C . ASN A 1 74 ? 46.176 7.259 -53.650 1.00 95.06 74 ASN A C 1
ATOM 541 O O . ASN A 1 74 ? 46.194 8.487 -53.558 1.00 95.06 74 ASN A O 1
ATOM 545 N N . PHE A 1 75 ? 45.221 6.523 -53.083 1.00 96.12 75 PHE A N 1
ATOM 546 C CA . PHE A 1 75 ? 44.192 7.113 -52.235 1.00 96.12 75 PHE A CA 1
ATOM 547 C C . PHE A 1 75 ? 43.767 6.178 -51.104 1.00 96.12 75 PHE A C 1
ATOM 549 O O . PHE A 1 75 ? 43.832 4.954 -51.235 1.00 96.12 75 PHE A O 1
ATOM 556 N N . THR A 1 76 ? 43.334 6.754 -49.984 1.00 92.94 76 THR A N 1
ATOM 557 C CA . THR A 1 76 ? 42.806 6.017 -48.829 1.00 92.94 76 THR A CA 1
ATOM 558 C C . THR A 1 76 ? 41.605 6.749 -48.220 1.00 92.94 76 THR A C 1
ATOM 560 O O . THR A 1 76 ? 41.640 7.976 -48.097 1.00 92.94 76 THR A O 1
ATOM 563 N N . PRO A 1 77 ? 40.537 6.036 -47.810 1.00 93.75 77 PRO A N 1
ATOM 564 C CA . PRO A 1 77 ? 40.317 4.583 -47.902 1.00 93.75 77 PRO A CA 1
ATOM 565 C C 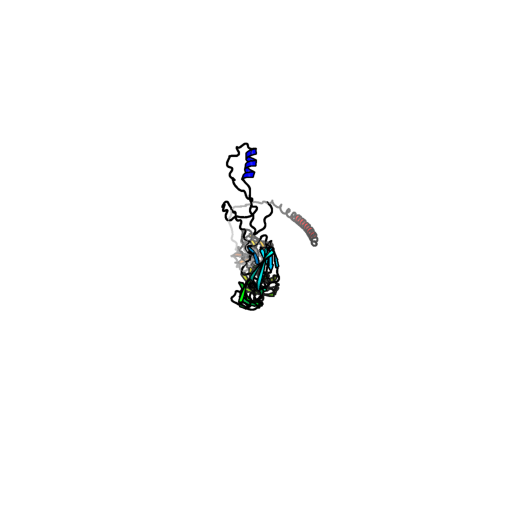. PRO A 1 77 ? 39.984 4.102 -49.331 1.00 93.75 77 PRO A C 1
ATOM 567 O O . PRO A 1 77 ? 39.561 4.889 -50.169 1.00 93.75 77 PRO A O 1
ATOM 570 N N . SER A 1 78 ? 40.150 2.801 -49.606 1.00 89.88 78 SER A N 1
ATOM 571 C CA . SER A 1 78 ? 39.896 2.200 -50.932 1.00 89.88 78 SER A CA 1
ATOM 572 C C . SER A 1 78 ? 38.410 2.083 -51.303 1.00 89.88 78 SER A C 1
ATOM 574 O O . SER A 1 78 ? 38.086 1.954 -52.480 1.00 89.88 78 SER A O 1
ATOM 576 N N . ALA A 1 79 ? 37.513 2.142 -50.314 1.00 89.81 79 ALA A N 1
ATOM 577 C CA . ALA A 1 79 ? 36.062 2.113 -50.488 1.00 89.81 79 ALA A CA 1
ATOM 578 C C . ALA A 1 79 ? 35.403 3.218 -49.638 1.00 89.81 79 ALA A C 1
ATOM 580 O O . ALA A 1 79 ? 34.866 2.930 -48.565 1.00 89.81 79 ALA A O 1
ATOM 581 N N . PRO A 1 80 ? 35.505 4.493 -50.055 1.00 93.62 80 PRO A N 1
ATOM 582 C CA . PRO A 1 80 ? 34.910 5.599 -49.319 1.00 93.62 80 PRO A CA 1
ATOM 583 C C . PRO A 1 80 ? 33.380 5.602 -49.423 1.00 93.62 80 PRO A C 1
ATOM 585 O O . PRO A 1 80 ? 32.805 5.178 -50.427 1.00 93.62 80 PRO A O 1
ATOM 588 N N . VAL A 1 81 ? 32.714 6.125 -48.395 1.00 93.62 81 VAL A N 1
ATOM 589 C CA . VAL A 1 81 ? 31.268 6.411 -48.417 1.00 93.62 81 VAL A CA 1
ATOM 590 C C . VAL A 1 81 ? 31.011 7.906 -48.599 1.00 93.62 81 VAL A C 1
ATOM 592 O O . VAL A 1 81 ? 31.877 8.731 -48.304 1.00 93.62 81 VAL A O 1
ATOM 595 N N . ALA A 1 82 ? 29.823 8.271 -49.078 1.00 92.81 82 ALA A N 1
ATOM 596 C CA . ALA A 1 82 ? 29.445 9.672 -49.257 1.00 92.81 82 ALA A CA 1
ATOM 597 C C . ALA A 1 82 ? 29.641 10.486 -47.958 1.00 92.81 82 ALA A C 1
ATOM 599 O O . ALA A 1 82 ? 29.271 10.044 -46.870 1.00 92.81 82 ALA A O 1
ATOM 600 N N . GLY A 1 83 ? 30.254 11.665 -48.077 1.00 88.94 83 GLY A N 1
ATOM 601 C CA . GLY A 1 83 ? 30.611 12.558 -46.971 1.00 88.94 83 GLY A CA 1
ATOM 602 C C . GLY A 1 83 ? 31.928 12.226 -46.254 1.00 88.94 83 GLY A C 1
ATOM 603 O O . GLY A 1 83 ? 32.382 13.026 -45.436 1.00 88.94 83 GLY A O 1
ATOM 604 N N . GLN A 1 84 ? 32.571 11.091 -46.552 1.00 92.31 84 GLN A N 1
ATOM 605 C CA . GLN A 1 84 ? 33.871 10.730 -45.980 1.00 92.31 84 GLN A CA 1
ATOM 606 C C . GLN A 1 84 ? 35.021 11.446 -46.707 1.00 92.31 84 GLN A C 1
ATOM 608 O O . GLN A 1 84 ? 35.061 11.489 -47.935 1.00 92.31 84 GLN A O 1
ATOM 613 N N . GLY A 1 85 ? 35.988 11.970 -45.947 1.00 93.06 85 GLY A N 1
ATOM 614 C CA . GLY A 1 85 ? 37.230 12.509 -46.504 1.00 93.06 85 GLY A CA 1
ATOM 615 C C . GLY A 1 85 ? 38.132 11.404 -47.056 1.00 93.06 85 GLY A C 1
ATOM 616 O O . GLY A 1 85 ? 38.426 10.431 -46.359 1.00 93.06 85 GLY A O 1
ATOM 617 N N . VAL A 1 86 ? 38.578 11.575 -48.295 1.00 96.50 86 VAL A N 1
ATOM 618 C CA . VAL A 1 86 ? 39.501 10.690 -49.007 1.00 96.50 86 VAL A CA 1
ATOM 619 C C . VAL A 1 86 ? 40.836 11.406 -49.152 1.00 96.50 86 VAL A C 1
ATOM 621 O O . VAL A 1 86 ? 40.903 12.507 -49.699 1.00 96.50 86 VAL A O 1
ATOM 624 N N . SER A 1 87 ? 41.899 10.782 -48.656 1.00 96.31 87 SER A N 1
ATOM 625 C CA . SER A 1 87 ? 43.264 11.278 -48.810 1.00 96.31 87 SER A CA 1
ATOM 626 C C . SER A 1 87 ? 43.830 10.799 -50.139 1.00 96.31 87 SER A C 1
ATOM 628 O O . SER A 1 87 ? 43.810 9.599 -50.409 1.00 96.31 87 SER A O 1
ATOM 630 N N . PHE A 1 88 ? 44.345 11.718 -50.948 1.00 97.38 88 PHE A N 1
ATOM 631 C CA . PHE A 1 88 ? 44.993 11.456 -52.228 1.00 97.38 88 PHE A CA 1
ATOM 632 C C . PHE A 1 88 ? 46.470 11.812 -52.138 1.00 97.38 88 PHE A C 1
ATOM 634 O O . PHE A 1 88 ? 46.825 12.918 -51.726 1.00 97.38 88 PHE A O 1
ATOM 641 N N . THR A 1 89 ? 47.330 10.890 -52.556 1.00 96.44 89 THR A N 1
ATOM 642 C CA . THR A 1 89 ? 48.777 11.083 -52.624 1.00 96.44 89 THR A CA 1
ATOM 643 C C . THR A 1 89 ? 49.255 10.898 -54.059 1.00 96.44 89 THR A C 1
ATOM 645 O O . THR A 1 89 ? 48.995 9.884 -54.707 1.00 96.44 89 THR A O 1
ATOM 648 N N . GLY A 1 90 ? 49.934 11.919 -54.572 1.00 94.44 90 GLY A N 1
ATOM 649 C CA . GLY A 1 90 ? 50.513 11.949 -55.907 1.00 94.44 90 GLY A CA 1
ATOM 650 C C . GLY A 1 90 ? 52.010 11.716 -55.823 1.00 94.44 90 GLY A C 1
ATOM 651 O O . GLY A 1 90 ? 52.685 12.320 -54.990 1.00 94.44 90 GLY A O 1
ATOM 652 N N . SER A 1 91 ? 52.536 10.843 -56.674 1.00 91.88 91 SER A N 1
ATOM 653 C CA . SER A 1 91 ? 53.978 10.604 -56.792 1.00 91.88 91 SER A CA 1
ATOM 654 C C . SER A 1 91 ? 54.448 10.893 -58.210 1.00 91.88 91 SER A C 1
ATOM 656 O O . SER A 1 91 ? 53.727 10.622 -59.169 1.00 91.88 91 SER A O 1
ATOM 658 N N . ALA A 1 92 ? 55.655 11.444 -58.328 1.00 90.75 92 ALA A N 1
ATOM 659 C CA . ALA A 1 92 ? 56.296 11.782 -59.592 1.00 90.75 92 ALA A CA 1
ATOM 660 C C . ALA A 1 92 ? 57.654 11.077 -59.695 1.00 90.75 92 ALA A C 1
ATOM 662 O O . ALA A 1 92 ? 58.419 11.066 -58.728 1.00 90.75 92 ALA A O 1
ATOM 663 N N . ILE A 1 93 ? 57.947 10.482 -60.851 1.00 88.06 93 ILE A N 1
ATOM 664 C CA . ILE A 1 93 ? 59.230 9.830 -61.153 1.00 88.06 93 ILE A CA 1
ATOM 665 C C . ILE A 1 93 ? 59.723 10.355 -62.506 1.00 88.06 93 ILE A C 1
ATOM 667 O O . ILE A 1 93 ? 58.923 10.499 -63.427 1.00 88.06 93 ILE A O 1
ATOM 671 N N . GLY A 1 94 ? 61.027 10.615 -62.633 1.00 84.75 94 GLY A N 1
ATOM 672 C CA . GLY A 1 94 ? 61.621 11.222 -63.831 1.00 84.75 94 GLY A CA 1
ATOM 673 C C . GLY A 1 94 ? 61.428 12.739 -63.911 1.00 84.75 94 GLY A C 1
ATOM 674 O O . GLY A 1 94 ? 60.901 13.344 -62.985 1.00 84.75 94 GLY A O 1
ATOM 675 N N . GLY A 1 95 ? 61.870 13.358 -65.005 1.00 83.81 95 GLY A N 1
ATOM 676 C CA . GLY A 1 95 ? 61.882 14.817 -65.169 1.00 83.81 95 GLY A CA 1
ATOM 677 C C . GLY A 1 95 ? 62.896 15.545 -64.274 1.00 83.81 95 GLY A C 1
ATOM 678 O O . GLY A 1 95 ? 63.811 14.934 -63.711 1.00 83.81 95 GLY A O 1
ATOM 679 N N . THR A 1 96 ? 62.733 16.865 -64.159 1.00 83.25 96 THR A N 1
ATOM 680 C CA . THR A 1 96 ? 63.618 17.745 -63.373 1.00 83.25 96 THR A CA 1
ATOM 681 C C . THR A 1 96 ? 62.871 18.377 -62.197 1.00 83.25 96 THR A C 1
ATOM 683 O O . THR A 1 96 ? 61.985 19.207 -62.389 1.00 83.25 96 THR A O 1
ATOM 686 N N . ALA A 1 97 ? 63.246 18.033 -60.963 1.00 82.50 97 ALA A N 1
ATOM 687 C CA . ALA A 1 97 ? 62.689 18.657 -59.758 1.00 82.50 97 ALA A CA 1
ATOM 688 C C . ALA A 1 97 ? 62.962 20.184 -59.709 1.00 82.50 97 ALA A C 1
ATOM 690 O O . ALA A 1 97 ? 63.971 20.633 -60.260 1.00 82.50 97 ALA A O 1
ATOM 691 N N . PRO A 1 98 ? 62.141 20.995 -59.006 1.00 87.94 98 PRO A N 1
ATOM 692 C CA . PRO A 1 98 ? 60.941 20.638 -58.231 1.00 87.94 98 PRO A CA 1
ATOM 693 C C . PRO A 1 98 ? 59.700 20.311 -59.083 1.00 87.94 98 PRO A C 1
ATOM 695 O O . PRO A 1 98 ? 59.591 20.738 -60.227 1.00 87.94 98 PRO A O 1
ATOM 698 N N . TYR A 1 99 ? 58.743 19.583 -58.491 1.00 92.31 99 TYR A N 1
ATOM 699 C CA . TYR A 1 99 ? 57.469 19.219 -59.125 1.00 92.31 99 TYR A CA 1
ATOM 700 C C . TYR A 1 99 ? 56.294 20.027 -58.573 1.00 92.31 99 TYR A C 1
ATOM 702 O O . TYR A 1 99 ? 56.222 20.310 -57.374 1.00 92.31 99 TYR A O 1
ATOM 710 N N . THR A 1 100 ? 55.326 20.312 -59.436 1.00 93.69 100 THR A N 1
ATOM 711 C CA . THR A 1 100 ? 54.024 20.887 -59.079 1.00 93.69 100 THR A CA 1
ATOM 712 C C . THR A 1 100 ? 52.917 19.875 -59.350 1.00 93.69 100 THR A C 1
ATOM 714 O O . THR A 1 100 ? 52.991 19.118 -60.312 1.00 93.69 100 THR A O 1
ATOM 717 N N . TYR A 1 101 ? 51.904 19.842 -58.481 1.00 96.44 101 TYR A N 1
ATOM 718 C CA . TYR A 1 101 ? 50.825 18.852 -58.510 1.00 96.44 101 TYR A CA 1
ATOM 719 C C . TYR A 1 101 ? 49.481 19.571 -58.579 1.00 96.44 101 TYR A C 1
ATOM 721 O O . TYR A 1 101 ? 49.190 20.397 -57.707 1.00 96.44 101 TYR A O 1
ATOM 729 N N . ALA A 1 102 ? 48.664 19.228 -59.572 1.00 96.38 102 ALA A N 1
ATOM 730 C CA . ALA A 1 102 ? 47.306 19.726 -59.747 1.00 96.38 102 ALA A CA 1
ATOM 731 C C . ALA A 1 102 ? 46.320 18.558 -59.867 1.00 96.38 102 ALA A C 1
ATOM 733 O O . ALA A 1 102 ? 46.529 17.626 -60.643 1.00 96.38 102 ALA A O 1
ATOM 734 N N . TRP A 1 103 ? 45.233 18.624 -59.105 1.00 97.69 103 TRP A N 1
ATOM 735 C CA . TRP A 1 103 ? 44.215 17.582 -59.007 1.00 97.69 103 TRP A CA 1
ATOM 736 C C . TRP A 1 103 ? 42.874 18.079 -59.529 1.00 97.69 103 TRP A C 1
ATOM 738 O O . TRP A 1 103 ? 42.476 19.210 -59.244 1.00 97.69 103 TRP A O 1
ATOM 748 N N . THR A 1 104 ? 42.139 17.199 -60.207 1.00 97.19 104 THR A N 1
ATOM 749 C CA . THR A 1 104 ? 40.701 17.358 -60.463 1.00 97.19 104 THR A CA 1
ATOM 750 C C . THR A 1 104 ? 39.985 16.079 -60.038 1.00 97.19 104 THR A C 1
ATOM 752 O O . THR A 1 104 ? 40.431 14.985 -60.383 1.00 97.19 104 THR A O 1
ATOM 755 N N . PHE A 1 105 ? 38.908 16.198 -59.262 1.00 96.81 105 PHE A N 1
ATOM 756 C CA . PHE A 1 105 ? 38.265 15.044 -58.613 1.00 96.81 105 PHE A CA 1
ATOM 757 C C . PHE A 1 105 ? 37.078 14.466 -59.395 1.00 96.81 105 PHE A C 1
ATOM 759 O O . PHE A 1 105 ? 36.478 13.487 -58.973 1.00 96.81 105 PHE A O 1
ATOM 766 N N . GLY A 1 106 ? 36.727 15.042 -60.547 1.00 94.00 106 GLY A N 1
ATOM 767 C CA . GLY A 1 106 ? 35.622 14.559 -61.385 1.00 94.00 106 GLY A CA 1
ATOM 768 C C . GLY A 1 106 ? 34.219 14.978 -60.918 1.00 94.00 106 GLY A C 1
ATOM 769 O O . GLY A 1 106 ? 33.253 14.711 -61.624 1.00 94.00 106 GLY A O 1
ATOM 770 N N . ASP A 1 107 ? 34.100 15.675 -59.785 1.00 93.62 107 ASP A N 1
ATOM 771 C CA . ASP A 1 107 ? 32.869 16.302 -59.267 1.00 93.62 107 ASP A CA 1
ATOM 772 C C . ASP A 1 107 ? 32.884 17.844 -59.367 1.00 93.62 107 ASP A C 1
ATOM 774 O O . ASP A 1 107 ? 32.005 18.524 -58.841 1.00 93.62 107 ASP A O 1
ATOM 778 N N . GLY A 1 108 ? 33.894 18.397 -60.047 1.00 92.81 108 GLY A N 1
ATOM 779 C CA . GLY A 1 108 ? 34.154 19.836 -60.147 1.00 92.81 108 GLY A CA 1
ATOM 780 C C . GLY A 1 108 ? 35.144 20.373 -59.106 1.00 92.81 108 GLY A C 1
ATOM 781 O O . GLY A 1 108 ? 35.581 21.515 -59.238 1.00 92.81 108 GLY A O 1
ATOM 782 N N . GLY A 1 109 ? 35.545 19.570 -58.113 1.00 94.00 109 GLY A N 1
ATOM 783 C CA . GLY A 1 109 ? 36.573 19.935 -57.141 1.00 94.00 109 GLY A CA 1
ATOM 784 C C . GLY A 1 109 ? 37.991 19.912 -57.723 1.00 94.00 109 GLY A C 1
ATOM 785 O O . GLY A 1 109 ? 38.330 19.071 -58.563 1.00 94.00 109 GLY A O 1
ATOM 786 N N . THR A 1 110 ? 38.844 20.812 -57.228 1.00 96.12 110 THR A N 1
ATOM 787 C CA . THR A 1 110 ? 40.265 20.909 -57.599 1.00 96.12 110 THR A CA 1
ATOM 788 C C . THR A 1 110 ? 41.145 21.111 -56.373 1.00 96.12 110 THR A C 1
ATOM 790 O O . THR A 1 110 ? 40.725 21.776 -55.426 1.00 96.12 110 THR A O 1
ATOM 793 N N . ALA A 1 111 ? 42.382 20.617 -56.403 1.00 96.38 111 ALA A N 1
ATOM 794 C CA . ALA A 1 111 ? 43.358 20.853 -55.339 1.00 96.38 111 ALA A CA 1
ATOM 795 C C . ALA A 1 111 ? 44.791 20.928 -55.881 1.00 96.38 111 ALA A C 1
ATOM 797 O O . ALA A 1 111 ? 45.071 20.505 -57.002 1.00 96.38 111 ALA A O 1
ATOM 798 N N . SER A 1 112 ? 45.711 21.444 -55.068 1.00 95.06 112 SER A N 1
ATOM 799 C CA . SER A 1 112 ? 47.138 21.525 -55.387 1.00 95.06 112 SER A CA 1
ATOM 800 C C . SER A 1 112 ? 47.991 21.023 -54.227 1.00 95.06 112 SER A C 1
ATOM 802 O O . SER A 1 112 ? 47.681 21.311 -53.071 1.00 95.06 112 SER A O 1
ATOM 804 N N . GLY A 1 113 ? 49.086 20.330 -54.537 1.00 94.94 113 GLY A N 1
ATOM 805 C CA . GLY A 1 113 ? 49.992 19.728 -53.551 1.00 94.94 113 GLY A CA 1
ATOM 806 C C . GLY A 1 113 ? 50.157 18.221 -53.751 1.00 94.94 113 GLY A C 1
ATOM 807 O O . GLY A 1 113 ? 49.326 17.574 -54.384 1.00 94.94 113 GLY A O 1
ATOM 808 N N . SER A 1 114 ? 51.246 17.648 -53.239 1.00 92.25 114 SER A N 1
ATOM 809 C CA . SER A 1 114 ? 51.542 16.212 -53.391 1.00 92.25 114 SER A CA 1
ATOM 810 C C . SER A 1 114 ? 50.621 15.315 -52.560 1.00 92.25 114 SER A C 1
ATOM 812 O O . SER A 1 114 ? 50.460 14.138 -52.868 1.00 92.25 114 SER A O 1
ATOM 814 N N . THR A 1 115 ? 50.009 15.851 -51.503 1.00 95.81 115 THR A N 1
ATOM 815 C CA . THR A 1 115 ? 48.998 15.171 -50.686 1.00 95.81 115 THR A CA 1
ATOM 816 C C . THR A 1 115 ? 47.840 16.119 -50.428 1.00 95.81 115 THR A C 1
ATOM 818 O O . THR A 1 115 ? 48.054 17.237 -49.960 1.00 95.81 115 THR A O 1
ATOM 821 N N . VAL A 1 116 ? 46.623 15.682 -50.739 1.00 96.94 116 VAL A N 1
ATOM 822 C CA . VAL A 1 116 ? 45.396 16.484 -50.631 1.00 96.94 116 VAL A CA 1
ATOM 823 C C . VAL A 1 116 ? 44.258 15.631 -50.070 1.00 96.94 116 VAL A C 1
ATOM 825 O O . VAL A 1 116 ? 44.295 14.408 -50.164 1.00 96.94 116 VAL A O 1
ATOM 828 N N . SER A 1 117 ? 43.244 16.261 -49.478 1.00 95.50 117 SER A N 1
ATOM 829 C CA . SER A 1 117 ? 42.041 15.580 -48.984 1.00 95.50 117 SER A CA 1
ATOM 830 C C . SER A 1 117 ? 40.809 16.135 -49.687 1.00 95.50 117 SER A C 1
ATOM 832 O O . SER A 1 117 ? 40.697 17.352 -49.842 1.00 95.50 117 SER A O 1
ATOM 834 N N . HIS A 1 118 ? 39.900 15.256 -50.107 1.00 96.25 118 HIS A N 1
ATOM 835 C CA . HIS A 1 118 ? 38.646 15.619 -50.773 1.00 96.25 118 HIS A CA 1
ATOM 836 C C . HIS A 1 118 ? 37.508 14.696 -50.336 1.00 96.25 118 HIS A C 1
ATOM 838 O O . HIS A 1 118 ? 37.737 13.515 -50.088 1.00 96.25 118 HIS A O 1
ATOM 844 N N . ALA A 1 119 ? 36.284 15.212 -50.236 1.00 95.44 119 ALA A N 1
ATOM 845 C CA . ALA A 1 119 ? 35.111 14.443 -49.821 1.00 95.44 119 ALA A CA 1
ATOM 846 C C . ALA A 1 119 ? 33.989 14.574 -50.855 1.00 95.44 119 ALA A C 1
ATOM 848 O O . ALA A 1 119 ? 33.606 15.682 -51.224 1.00 95.44 119 ALA A O 1
ATOM 849 N N . TYR A 1 120 ? 33.427 13.440 -51.272 1.00 95.81 120 TYR A N 1
ATOM 850 C CA . TYR A 1 120 ? 32.333 13.390 -52.242 1.00 95.81 120 TYR A CA 1
ATOM 851 C C . TYR A 1 120 ? 30.987 13.381 -51.520 1.00 95.81 120 TYR A C 1
ATOM 853 O O . TYR A 1 120 ? 30.746 12.528 -50.667 1.00 95.81 120 TYR A O 1
ATOM 861 N N . SER A 1 121 ? 30.099 14.318 -51.848 1.00 90.94 121 SER A N 1
ATOM 862 C CA . SER A 1 121 ? 28.793 14.460 -51.186 1.00 90.94 121 SER A CA 1
ATOM 863 C C . SER A 1 121 ? 27.738 13.476 -51.694 1.00 90.94 121 SER A C 1
ATOM 865 O O . SER A 1 121 ? 26.820 13.130 -50.950 1.00 90.94 121 SER A O 1
ATOM 867 N N . THR A 1 122 ? 27.861 13.010 -52.937 1.00 91.56 122 THR A N 1
ATOM 868 C CA . THR A 1 122 ? 26.934 12.063 -53.558 1.00 91.56 122 THR A CA 1
ATOM 869 C C . THR A 1 122 ? 27.600 10.702 -53.797 1.00 91.56 122 THR A C 1
ATOM 871 O O . THR A 1 122 ? 28.801 10.628 -54.050 1.00 91.56 122 THR A O 1
ATOM 874 N N . PRO A 1 123 ? 26.856 9.587 -53.682 1.00 92.44 123 PRO A N 1
ATOM 875 C CA . PRO A 1 123 ? 27.352 8.283 -54.109 1.00 92.44 123 PRO A CA 1
ATOM 876 C C . PRO A 1 123 ? 27.513 8.252 -55.630 1.00 92.44 123 PRO A C 1
ATOM 878 O O . PRO A 1 123 ? 26.647 8.743 -56.357 1.00 92.44 123 PRO A O 1
ATOM 881 N N . GLY A 1 124 ? 28.591 7.648 -56.120 1.00 93.25 124 GLY A N 1
ATOM 882 C CA . GLY A 1 124 ? 28.903 7.658 -57.546 1.00 93.25 124 GLY A CA 1
ATOM 883 C C . GLY A 1 124 ? 30.310 7.168 -57.859 1.00 93.25 124 GLY A C 1
ATOM 884 O O . GLY A 1 124 ? 31.090 6.848 -56.966 1.00 93.25 124 GLY A O 1
ATOM 885 N N . SER A 1 125 ? 30.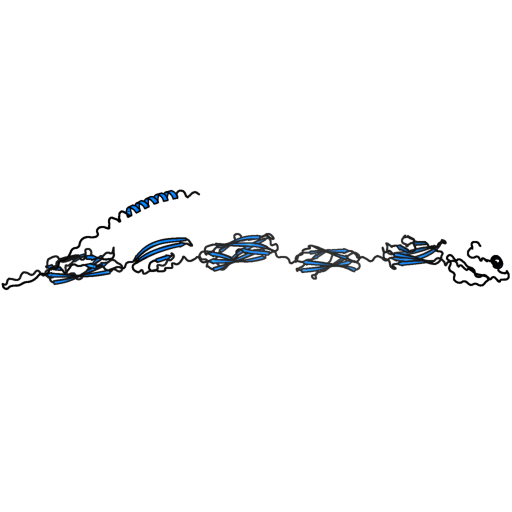632 7.083 -59.147 1.00 94.06 125 SER A N 1
ATOM 886 C CA . SER A 1 125 ? 31.993 6.811 -59.622 1.00 94.06 125 SER A CA 1
ATOM 887 C C . SER A 1 125 ? 32.600 8.096 -60.171 1.00 94.06 125 SER A C 1
ATOM 889 O O . SER A 1 125 ? 32.019 8.713 -61.063 1.00 94.06 125 SER A O 1
ATOM 891 N N . TYR A 1 126 ? 33.763 8.481 -59.653 1.00 95.88 126 TYR A N 1
ATOM 892 C CA . TYR A 1 126 ? 34.444 9.731 -59.977 1.00 95.88 126 TYR A CA 1
ATOM 893 C C . TYR A 1 126 ? 35.815 9.454 -60.591 1.00 95.88 126 TYR A C 1
ATOM 895 O O . TYR A 1 126 ? 36.577 8.625 -60.090 1.00 95.88 126 TYR A O 1
ATOM 903 N N . SER A 1 127 ? 36.130 10.144 -61.688 1.00 95.62 127 SER A N 1
ATOM 904 C CA . SER A 1 127 ? 37.428 10.050 -62.358 1.00 95.62 127 SER A CA 1
ATOM 905 C C . SER A 1 127 ? 38.369 11.122 -61.814 1.00 95.62 127 SER A C 1
ATOM 907 O O . SER A 1 127 ? 38.256 12.291 -62.184 1.00 95.62 127 SER A O 1
ATOM 909 N N . VAL A 1 128 ? 39.310 10.720 -60.961 1.00 97.12 128 VAL A N 1
ATOM 910 C CA . VAL A 1 128 ? 40.323 11.608 -60.382 1.00 97.12 128 VAL A CA 1
ATOM 911 C C . VAL A 1 128 ? 41.504 11.702 -61.329 1.00 97.12 128 VAL A C 1
ATOM 913 O O . VAL A 1 128 ? 42.106 10.687 -61.667 1.00 97.12 128 VAL A O 1
ATOM 916 N N . GLN A 1 129 ? 41.850 12.915 -61.742 1.00 96.88 129 GLN A N 1
ATOM 917 C CA . GLN A 1 129 ? 43.004 13.186 -62.591 1.00 96.88 129 GLN A CA 1
ATOM 918 C C . GLN A 1 129 ? 44.060 13.964 -61.810 1.00 96.88 129 GLN A C 1
ATOM 920 O O . GLN A 1 129 ? 43.754 14.995 -61.205 1.00 96.88 129 GLN A O 1
ATOM 925 N N . LEU A 1 130 ? 45.299 13.483 -61.878 1.00 96.81 130 LEU A N 1
ATOM 926 C CA . LEU A 1 130 ? 46.492 14.154 -61.376 1.00 96.81 130 LEU A CA 1
ATOM 927 C C . LEU A 1 130 ? 47.334 14.616 -62.558 1.00 96.81 130 LEU A C 1
ATOM 929 O O . LEU A 1 130 ? 47.712 13.797 -63.392 1.00 96.81 130 LEU A O 1
ATOM 933 N N . ILE A 1 131 ? 47.675 15.900 -62.578 1.00 95.25 131 ILE A N 1
ATOM 934 C CA . ILE A 1 131 ? 48.653 16.485 -63.490 1.00 95.25 131 ILE A CA 1
ATOM 935 C C . ILE A 1 131 ? 49.875 16.884 -62.665 1.00 95.25 131 ILE A C 1
ATOM 937 O O . ILE A 1 131 ? 49.761 17.658 -61.711 1.00 95.25 131 ILE A O 1
ATOM 941 N N . VAL A 1 132 ? 51.040 16.360 -63.033 1.00 93.69 132 VAL A N 1
ATOM 942 C CA . VAL A 1 132 ? 52.333 16.758 -62.472 1.00 93.69 132 VAL A CA 1
ATOM 943 C C . VAL A 1 132 ? 53.112 17.514 -63.536 1.00 93.69 132 VAL A C 1
ATOM 945 O O . VAL A 1 132 ? 53.224 17.024 -64.658 1.00 93.69 132 VAL A O 1
ATOM 948 N N . ALA A 1 133 ? 53.665 18.674 -63.188 1.00 92.56 133 ALA A N 1
ATOM 949 C CA . ALA A 1 133 ? 54.609 19.396 -64.037 1.00 92.56 133 ALA A CA 1
ATOM 950 C C . ALA A 1 133 ? 55.967 19.553 -63.343 1.00 92.56 133 ALA A C 1
ATOM 952 O O . ALA A 1 133 ? 56.022 19.795 -62.134 1.00 92.56 133 ALA A O 1
ATOM 953 N N . ASP A 1 134 ? 57.046 19.404 -64.106 1.00 90.06 134 ASP A N 1
ATOM 954 C CA . ASP A 1 134 ? 58.423 19.566 -63.637 1.00 90.06 134 ASP A CA 1
ATOM 955 C C . ASP A 1 134 ? 58.968 20.986 -63.896 1.00 90.06 134 ASP A C 1
ATOM 957 O O . ASP A 1 134 ? 58.306 21.831 -64.509 1.00 90.06 134 ASP A O 1
ATOM 961 N N . ASN A 1 135 ? 60.186 21.274 -63.429 1.00 87.44 135 ASN A N 1
ATOM 962 C CA . ASN A 1 135 ? 60.808 22.598 -63.560 1.00 87.44 135 ASN A CA 1
ATOM 963 C C . ASN A 1 135 ? 61.215 22.956 -65.004 1.00 87.44 135 ASN A C 1
ATOM 965 O O . ASN A 1 135 ? 61.559 24.101 -65.293 1.00 87.44 135 ASN A O 1
ATOM 969 N N . SER A 1 136 ? 61.185 21.987 -65.921 1.00 82.69 136 SER A N 1
ATOM 970 C CA . SER A 1 136 ? 61.454 22.169 -67.351 1.00 82.69 136 SER A CA 1
ATOM 971 C C . SER A 1 136 ? 60.167 22.310 -68.173 1.00 82.69 136 SER A C 1
ATOM 973 O O . SER A 1 136 ? 60.223 22.281 -69.402 1.00 82.69 136 SER A O 1
ATOM 975 N N . ALA A 1 137 ? 59.023 22.490 -67.502 1.00 79.25 137 ALA A N 1
ATOM 976 C CA . ALA A 1 137 ? 57.686 22.576 -68.086 1.00 79.25 137 ALA A CA 1
ATOM 977 C C . ALA A 1 137 ? 57.216 21.295 -68.806 1.00 79.25 137 ALA A C 1
ATOM 979 O O . ALA A 1 137 ? 56.244 21.339 -69.567 1.00 79.25 137 ALA A O 1
ATOM 980 N N . ALA A 1 138 ? 57.847 20.143 -68.549 1.00 85.44 138 ALA A N 1
ATOM 981 C CA . ALA A 1 138 ? 57.297 18.855 -68.956 1.00 85.44 138 ALA A CA 1
ATOM 982 C C . ALA A 1 138 ? 56.116 18.495 -68.042 1.00 85.44 138 ALA A C 1
ATOM 984 O O . ALA A 1 138 ? 56.148 18.769 -66.842 1.00 85.44 138 ALA A O 1
ATOM 985 N N . SER A 1 139 ? 55.070 17.879 -68.599 1.00 89.12 139 SER A N 1
ATOM 986 C CA . SER A 1 139 ? 53.879 17.483 -67.841 1.00 89.12 139 SER A CA 1
ATOM 987 C C . SER A 1 139 ? 53.510 16.022 -68.071 1.00 89.12 139 SER A C 1
ATOM 989 O O . SER A 1 139 ? 53.648 15.495 -69.175 1.00 89.12 139 SER A O 1
ATOM 991 N N . ALA A 1 140 ? 53.031 15.378 -67.011 1.00 92.00 140 ALA A N 1
ATOM 992 C CA . ALA A 1 140 ? 52.490 14.030 -67.028 1.00 92.00 140 ALA A CA 1
ATOM 993 C C . ALA A 1 140 ? 51.112 14.037 -66.369 1.00 92.00 140 ALA A C 1
ATOM 995 O O . ALA A 1 140 ? 50.914 14.685 -65.340 1.00 92.00 140 ALA A O 1
ATOM 996 N N . SER A 1 141 ? 50.164 13.309 -66.955 1.00 93.38 141 SER A N 1
ATOM 997 C CA . SER A 1 141 ? 48.821 13.140 -66.402 1.00 93.38 141 SER A CA 1
ATOM 998 C C . SER A 1 141 ? 48.526 11.664 -66.179 1.00 93.38 141 SER A C 1
ATOM 1000 O O . SER A 1 141 ? 48.935 10.811 -66.968 1.00 93.38 141 SER A O 1
ATOM 1002 N N . THR A 1 142 ? 47.810 11.364 -65.103 1.00 95.88 142 THR A N 1
ATOM 1003 C CA . THR A 1 142 ? 47.270 10.033 -64.830 1.00 95.88 142 THR A CA 1
ATOM 1004 C C . THR A 1 142 ? 45.858 10.149 -64.267 1.00 95.88 142 THR A C 1
ATOM 1006 O O . THR A 1 142 ? 45.498 11.164 -63.664 1.00 95.88 142 THR A O 1
ATOM 1009 N N . THR A 1 143 ? 45.047 9.114 -64.476 1.00 95.12 143 THR A N 1
ATOM 1010 C CA . THR A 1 143 ? 43.658 9.064 -64.007 1.00 95.12 143 THR A CA 1
ATOM 1011 C C . THR A 1 143 ? 43.398 7.801 -63.204 1.00 95.12 143 THR A C 1
ATOM 1013 O O . THR A 1 143 ? 43.890 6.726 -63.540 1.00 95.12 143 THR A O 1
ATOM 1016 N N . GLN A 1 144 ? 42.610 7.932 -62.140 1.00 95.19 144 GLN A N 1
ATOM 1017 C CA . GLN A 1 144 ? 42.190 6.836 -61.278 1.00 95.19 144 GLN A CA 1
ATOM 1018 C C . GLN A 1 144 ? 40.699 6.980 -60.970 1.00 95.19 144 GLN A C 1
ATOM 1020 O O . GLN A 1 144 ? 40.226 8.058 -60.620 1.00 95.19 144 GLN A O 1
ATOM 1025 N N . THR A 1 145 ? 39.947 5.884 -61.079 1.00 95.38 145 THR A N 1
ATOM 1026 C CA . THR A 1 145 ? 38.528 5.882 -60.695 1.00 95.38 145 THR A CA 1
ATOM 1027 C C . THR A 1 145 ? 38.389 5.631 -59.197 1.00 95.38 145 THR A C 1
ATOM 1029 O O . THR A 1 145 ? 38.963 4.670 -58.677 1.00 95.38 145 THR A O 1
ATOM 1032 N N . VAL A 1 146 ? 37.598 6.466 -58.523 1.00 95.62 146 VAL A N 1
ATOM 1033 C CA . VAL A 1 146 ? 37.179 6.304 -57.125 1.00 95.62 146 VAL A CA 1
ATOM 1034 C C . VAL A 1 146 ? 35.677 6.045 -57.100 1.00 95.62 146 VAL A C 1
ATOM 1036 O O . VAL A 1 146 ? 34.897 6.836 -57.625 1.00 95.62 146 VAL A O 1
ATOM 1039 N N . THR A 1 147 ? 35.263 4.930 -56.497 1.00 95.00 147 THR A N 1
ATOM 1040 C CA . THR A 1 147 ? 33.842 4.591 -56.326 1.00 95.00 147 THR A CA 1
ATOM 1041 C C . THR A 1 147 ? 33.415 4.910 -54.900 1.00 95.00 147 THR A C 1
ATOM 1043 O O . THR A 1 147 ? 33.973 4.361 -53.953 1.00 95.00 147 THR A O 1
ATOM 1046 N N . VAL A 1 148 ? 32.431 5.793 -54.758 1.00 94.75 148 VAL A N 1
ATOM 1047 C CA . VAL A 1 148 ? 31.884 6.257 -53.481 1.00 94.75 148 VAL A CA 1
ATOM 1048 C C . VAL A 1 148 ? 30.550 5.564 -53.238 1.00 94.75 148 VAL A C 1
ATOM 1050 O O . VAL A 1 148 ? 29.600 5.731 -54.008 1.00 94.75 148 VAL A O 1
ATOM 1053 N N . ALA A 1 149 ? 30.474 4.780 -52.167 1.00 89.81 149 ALA A N 1
ATOM 1054 C CA . ALA A 1 149 ? 29.265 4.056 -51.793 1.00 89.81 149 ALA A CA 1
ATOM 1055 C C . ALA A 1 149 ? 28.258 4.959 -51.045 1.00 89.81 149 ALA A C 1
ATOM 1057 O O . ALA A 1 149 ? 28.652 5.942 -50.406 1.00 89.81 149 ALA A O 1
ATOM 1058 N N . PRO A 1 150 ? 26.949 4.646 -51.087 1.00 85.62 150 PRO A N 1
ATOM 1059 C CA . PRO A 1 150 ? 25.969 5.301 -50.228 1.00 85.62 150 PRO A CA 1
ATOM 1060 C C . PRO A 1 150 ? 26.287 5.073 -48.750 1.00 85.62 150 PRO A C 1
ATOM 1062 O O . PRO A 1 150 ? 26.766 4.009 -48.358 1.00 85.62 150 PRO A O 1
ATOM 1065 N N . GLN A 1 151 ? 26.007 6.083 -47.924 1.00 80.44 151 GLN A N 1
ATOM 1066 C CA . GLN A 1 151 ? 26.126 5.952 -46.476 1.00 80.44 151 GLN A CA 1
ATOM 1067 C C . GLN A 1 151 ? 25.138 4.876 -45.984 1.00 80.44 151 GLN A C 1
ATOM 1069 O O . GLN A 1 151 ? 23.973 4.904 -46.394 1.00 80.44 151 GLN A O 1
ATOM 1074 N N . PRO A 1 152 ? 25.563 3.931 -45.122 1.00 77.62 152 PRO A N 1
ATOM 1075 C CA . PRO A 1 152 ? 24.653 2.934 -44.571 1.00 77.62 152 PRO A CA 1
ATOM 1076 C C . PRO A 1 152 ? 23.503 3.617 -43.807 1.00 77.62 152 PRO A C 1
ATOM 1078 O O . PRO A 1 152 ? 23.742 4.630 -43.137 1.00 77.62 152 PRO A O 1
ATOM 1081 N N . PRO A 1 153 ? 22.264 3.087 -43.883 1.00 77.38 153 PRO A N 1
ATOM 1082 C CA . PRO A 1 153 ? 21.151 3.608 -43.102 1.00 77.38 153 PRO A CA 1
ATOM 1083 C C . PRO A 1 153 ? 21.516 3.635 -41.618 1.00 77.38 153 PRO A C 1
ATOM 1085 O O . PRO A 1 153 ? 22.163 2.718 -41.110 1.00 77.38 153 PRO A O 1
ATOM 1088 N N . SER A 1 154 ? 21.091 4.678 -40.906 1.00 85.12 154 SER A N 1
ATOM 1089 C CA . SER A 1 154 ? 21.212 4.679 -39.444 1.00 85.12 154 SER A CA 1
ATOM 1090 C C . SER A 1 154 ? 20.434 3.487 -38.868 1.00 85.12 154 SER A C 1
ATOM 1092 O O . SER A 1 154 ? 19.394 3.143 -39.427 1.00 85.12 154 SER A O 1
ATOM 1094 N N . PRO A 1 155 ? 20.878 2.854 -37.771 1.00 88.75 155 PRO A N 1
ATOM 1095 C CA . PRO A 1 155 ? 20.137 1.748 -37.172 1.00 88.75 155 PRO A CA 1
ATOM 1096 C C . PRO A 1 155 ? 18.757 2.214 -36.695 1.00 88.75 155 PRO A C 1
ATOM 1098 O O . PRO A 1 155 ? 18.601 3.357 -36.257 1.00 88.75 155 PRO A O 1
ATOM 1101 N N . VAL A 1 156 ? 17.767 1.321 -36.761 1.00 94.62 156 VAL A N 1
ATOM 1102 C CA . VAL A 1 156 ? 16.421 1.578 -36.232 1.00 94.62 156 VAL A CA 1
ATOM 1103 C C . VAL A 1 156 ? 16.501 1.707 -34.713 1.00 94.62 156 VAL A C 1
ATOM 1105 O O . VAL A 1 156 ? 16.975 0.806 -34.022 1.00 94.62 156 VAL A O 1
ATOM 1108 N N . GLN A 1 157 ? 16.016 2.823 -34.184 1.00 94.81 157 GLN A N 1
ATOM 1109 C CA . GLN A 1 157 ? 15.924 3.088 -32.753 1.00 94.81 157 GLN A CA 1
ATOM 1110 C C . GLN A 1 157 ? 14.454 3.193 -32.364 1.00 94.81 157 GLN A C 1
ATOM 1112 O O . GLN A 1 157 ? 13.689 3.923 -32.992 1.00 94.81 157 GLN A O 1
ATOM 1117 N N . ALA A 1 158 ? 14.067 2.471 -31.315 1.00 97.06 158 ALA A N 1
ATOM 1118 C CA . ALA A 1 158 ? 12.730 2.525 -30.742 1.00 97.06 158 ALA A CA 1
ATOM 1119 C C . ALA A 1 158 ? 12.765 3.280 -29.411 1.00 97.06 158 ALA A C 1
ATOM 1121 O O . ALA A 1 158 ? 13.733 3.197 -28.656 1.00 97.06 158 ALA A O 1
ATOM 1122 N N . SER A 1 159 ? 11.692 3.993 -29.089 1.00 97.44 159 SER A N 1
ATOM 1123 C CA . SER A 1 159 ? 11.454 4.498 -27.738 1.00 97.44 159 SER A CA 1
ATOM 1124 C C . SER A 1 159 ? 9.954 4.594 -27.485 1.00 97.44 159 SER A C 1
ATOM 1126 O O . SER A 1 159 ? 9.168 4.565 -28.427 1.00 97.44 159 SER A O 1
ATOM 1128 N N . PHE A 1 160 ? 9.528 4.683 -26.227 1.00 98.19 160 PHE A N 1
ATOM 1129 C CA . PHE A 1 160 ? 8.110 4.859 -25.928 1.00 98.19 160 PHE A CA 1
ATOM 1130 C C . PHE A 1 160 ? 7.836 5.599 -24.627 1.00 98.19 160 PHE A C 1
ATOM 1132 O O . PHE A 1 160 ? 8.685 5.666 -23.730 1.00 98.19 160 PHE A O 1
ATOM 1139 N N . THR A 1 161 ? 6.621 6.123 -24.510 1.00 97.62 161 THR A N 1
ATOM 1140 C CA . THR A 1 161 ? 6.061 6.695 -23.284 1.00 97.62 161 THR A CA 1
ATOM 1141 C C . THR A 1 161 ? 4.865 5.876 -22.802 1.00 97.62 161 THR A C 1
ATOM 1143 O O . THR A 1 161 ? 4.248 5.137 -23.567 1.00 97.62 161 THR A O 1
ATOM 1146 N N . VAL A 1 162 ? 4.577 5.986 -21.504 1.00 97.50 162 VAL A N 1
ATOM 1147 C CA . VAL A 1 162 ? 3.491 5.275 -20.821 1.00 97.50 162 VAL A CA 1
ATOM 1148 C C . VAL A 1 162 ? 2.672 6.302 -20.050 1.00 97.50 162 VAL A C 1
ATOM 1150 O O . VAL A 1 162 ? 3.251 7.150 -19.366 1.00 97.50 162 VAL A O 1
ATOM 1153 N N . SER A 1 163 ? 1.349 6.244 -20.170 1.00 94.81 163 SER A N 1
ATOM 1154 C CA . SER A 1 163 ? 0.429 7.118 -19.441 1.00 94.81 163 SER A CA 1
ATOM 1155 C C . SER A 1 163 ? -0.817 6.343 -18.997 1.00 94.81 163 SER A C 1
ATOM 1157 O O . SER A 1 163 ? -1.425 5.675 -19.835 1.00 94.81 163 SER A O 1
ATOM 1159 N N . PRO A 1 164 ? -1.241 6.430 -17.723 1.00 94.44 164 PRO A N 1
ATOM 1160 C CA . PRO A 1 164 ? -0.621 7.190 -16.630 1.00 94.44 164 PRO A CA 1
ATOM 1161 C C . PRO A 1 164 ? 0.660 6.523 -16.090 1.00 94.44 164 PRO A C 1
ATOM 1163 O O . PRO A 1 164 ? 0.928 5.357 -16.364 1.00 94.44 164 PRO A O 1
ATOM 1166 N N . THR A 1 165 ? 1.459 7.256 -15.305 1.00 88.38 165 THR A N 1
ATOM 1167 C CA . THR A 1 165 ? 2.692 6.739 -14.667 1.00 88.38 165 THR A CA 1
ATOM 1168 C C . THR A 1 165 ? 2.435 5.979 -13.362 1.00 88.38 165 THR A C 1
ATOM 1170 O O . THR A 1 165 ? 3.270 5.182 -12.945 1.00 88.38 165 THR A O 1
ATOM 1173 N N . SER A 1 166 ? 1.287 6.206 -12.718 1.00 87.62 166 SER A N 1
ATOM 1174 C CA . SER A 1 166 ? 0.814 5.447 -11.555 1.00 87.62 166 SER A CA 1
ATOM 1175 C C . SER A 1 166 ? -0.396 4.617 -11.963 1.00 87.62 166 SER A C 1
ATOM 1177 O O . SER A 1 166 ? -1.482 5.155 -12.174 1.00 87.62 166 SER A O 1
ATOM 1179 N N . ILE A 1 167 ? -0.192 3.312 -12.113 1.00 93.56 167 ILE A N 1
ATOM 1180 C CA . ILE A 1 167 ? -1.175 2.390 -12.684 1.00 93.56 167 ILE A CA 1
ATOM 1181 C C . ILE A 1 167 ? -1.739 1.515 -11.566 1.00 93.56 167 ILE A C 1
ATOM 1183 O O . ILE A 1 167 ? -0.989 0.997 -10.737 1.00 93.56 167 ILE A O 1
ATOM 1187 N N . LEU A 1 168 ? -3.062 1.345 -11.555 1.00 91.69 168 LEU A N 1
ATOM 1188 C CA . LEU A 1 168 ? -3.748 0.386 -10.691 1.00 91.69 168 LEU A CA 1
ATOM 1189 C C . LEU A 1 168 ? -4.230 -0.806 -11.519 1.00 91.69 168 LEU A C 1
ATOM 1191 O O . LEU A 1 168 ? -4.465 -0.679 -12.723 1.00 91.69 168 LEU A O 1
ATOM 1195 N N . VAL A 1 169 ? -4.409 -1.952 -10.869 1.00 92.62 169 VAL A N 1
ATOM 1196 C CA . VAL A 1 169 ? -5.011 -3.142 -11.489 1.00 92.62 169 VAL A CA 1
ATOM 1197 C C . VAL A 1 169 ? -6.357 -2.799 -12.138 1.00 92.62 169 VAL A C 1
ATOM 1199 O O . VAL A 1 169 ? -7.227 -2.191 -11.515 1.00 92.62 169 VAL A O 1
ATOM 1202 N N . GLY A 1 170 ? -6.529 -3.204 -13.396 1.00 89.25 170 GLY A N 1
ATOM 1203 C CA . GLY A 1 170 ? -7.731 -2.964 -14.196 1.00 89.25 170 GLY A CA 1
ATOM 1204 C C . GLY A 1 170 ? -7.821 -1.576 -14.842 1.00 89.25 170 GLY A C 1
ATOM 1205 O O . GLY A 1 170 ? -8.746 -1.341 -15.617 1.00 89.25 170 GLY A O 1
ATOM 1206 N N . GLN A 1 171 ? -6.877 -0.665 -14.580 1.00 92.00 171 GLN A N 1
ATOM 1207 C CA . GLN A 1 171 ? -6.853 0.648 -15.229 1.00 92.00 171 GLN A CA 1
ATOM 1208 C C . GLN A 1 171 ? -6.316 0.546 -16.658 1.00 92.00 171 GLN A C 1
ATOM 1210 O O . GLN A 1 171 ? -5.308 -0.114 -16.904 1.00 92.00 171 GLN A O 1
ATOM 1215 N N . ALA A 1 172 ? -6.955 1.252 -17.593 1.00 94.12 172 ALA A N 1
ATOM 1216 C CA . ALA A 1 172 ? -6.460 1.380 -18.959 1.00 94.12 172 ALA A CA 1
ATOM 1217 C C . ALA A 1 172 ? -5.186 2.241 -19.004 1.00 94.12 172 ALA A C 1
ATOM 1219 O O . ALA A 1 172 ? -5.165 3.375 -18.521 1.00 94.12 172 ALA A O 1
ATOM 1220 N N . VAL A 1 173 ? -4.137 1.701 -19.617 1.00 97.12 173 VAL A N 1
ATOM 1221 C CA . VAL A 1 173 ? -2.825 2.324 -19.807 1.00 97.12 173 VAL A CA 1
ATOM 1222 C C . VAL A 1 173 ? -2.590 2.519 -21.294 1.00 97.12 173 VAL A C 1
ATOM 1224 O O . VAL A 1 173 ? -2.813 1.608 -22.085 1.00 97.12 173 VAL A O 1
ATOM 1227 N N . THR A 1 174 ? -2.128 3.703 -21.680 1.00 97.94 174 THR A N 1
ATOM 1228 C CA . THR A 1 174 ? -1.758 4.030 -23.059 1.00 97.94 174 THR A CA 1
ATOM 1229 C C . THR A 1 174 ? -0.242 4.004 -23.218 1.00 97.94 174 THR A C 1
ATOM 1231 O O . THR A 1 174 ? 0.486 4.655 -22.464 1.00 97.94 174 THR A O 1
ATOM 1234 N N . PHE A 1 175 ? 0.215 3.282 -24.233 1.00 98.19 175 PHE A N 1
ATOM 1235 C CA . PHE A 1 175 ? 1.603 3.167 -24.656 1.00 98.19 175 PHE A CA 1
ATOM 1236 C C . PHE A 1 175 ? 1.766 3.857 -26.007 1.00 98.19 175 PHE A C 1
ATOM 1238 O O . PHE A 1 175 ? 1.052 3.528 -26.954 1.00 98.19 175 PHE A O 1
ATOM 1245 N N . THR A 1 176 ? 2.706 4.795 -26.102 1.00 98.06 176 THR A N 1
ATOM 1246 C CA . THR A 1 176 ? 2.970 5.551 -27.335 1.00 98.06 176 THR A CA 1
ATOM 1247 C C . THR A 1 176 ? 4.410 5.329 -27.766 1.00 98.06 176 THR A C 1
ATOM 1249 O O . THR A 1 176 ? 5.341 5.802 -27.112 1.00 98.06 176 THR A O 1
ATOM 1252 N N . GLY A 1 177 ? 4.590 4.591 -28.857 1.00 97.56 177 GLY A N 1
ATOM 1253 C CA . GLY A 1 177 ? 5.874 4.256 -29.454 1.00 97.56 177 GLY A CA 1
ATOM 1254 C C . GLY A 1 177 ? 6.329 5.278 -30.491 1.00 97.56 177 GLY A C 1
ATOM 1255 O O . GLY A 1 177 ? 5.530 5.847 -31.233 1.00 97.56 177 GLY A O 1
ATOM 1256 N N . THR A 1 178 ? 7.638 5.485 -30.569 1.00 96.56 178 THR A N 1
ATOM 1257 C CA . THR A 1 178 ? 8.306 6.308 -31.579 1.00 96.56 178 THR A CA 1
ATOM 1258 C C . THR A 1 178 ? 9.498 5.553 -32.161 1.00 96.56 178 THR A C 1
ATOM 1260 O O . THR A 1 178 ? 10.081 4.683 -31.510 1.00 96.56 178 THR A O 1
ATOM 1263 N N . ALA A 1 179 ? 9.830 5.872 -33.411 1.00 96.19 179 ALA A N 1
ATOM 1264 C CA . ALA A 1 179 ? 10.882 5.216 -34.172 1.00 96.19 179 ALA A CA 1
ATOM 1265 C C . ALA A 1 179 ? 11.719 6.243 -34.940 1.00 96.19 179 ALA A C 1
ATOM 1267 O O . ALA A 1 179 ? 11.162 7.177 -35.524 1.00 96.19 179 ALA A O 1
ATOM 1268 N N . THR A 1 180 ? 13.039 6.069 -34.949 1.00 94.56 180 THR A N 1
ATOM 1269 C CA . THR A 1 180 ? 13.988 6.885 -35.724 1.00 94.56 180 THR A CA 1
ATOM 1270 C C . THR A 1 180 ? 15.050 6.000 -36.385 1.00 94.56 180 THR A C 1
ATOM 1272 O O . THR A 1 180 ? 15.234 4.848 -35.997 1.00 94.56 180 THR A O 1
ATOM 1275 N N . GLY A 1 181 ? 15.756 6.529 -37.390 1.00 91.38 181 GLY A N 1
ATOM 1276 C CA . GLY A 1 181 ? 16.712 5.749 -38.188 1.00 91.38 181 GLY A CA 1
ATOM 1277 C C . GLY A 1 181 ? 16.034 4.777 -39.161 1.00 91.38 181 GLY A C 1
ATOM 1278 O O . GLY A 1 181 ? 14.827 4.810 -39.340 1.00 91.38 181 GLY A O 1
ATOM 1279 N N . GLY A 1 182 ? 16.800 3.917 -39.821 1.00 90.19 182 GLY A N 1
ATOM 1280 C CA . GLY A 1 182 ? 16.294 2.951 -40.797 1.00 90.19 182 GLY A CA 1
ATOM 1281 C C . GLY A 1 182 ? 15.558 3.569 -41.990 1.00 90.19 182 GLY A C 1
ATOM 1282 O O . GLY A 1 182 ? 15.771 4.729 -42.354 1.00 90.19 182 GLY A O 1
ATOM 1283 N N . THR A 1 183 ? 14.698 2.762 -42.612 1.00 89.25 183 THR A N 1
ATOM 1284 C CA . THR A 1 183 ? 13.951 3.094 -43.834 1.00 89.25 183 THR A CA 1
ATOM 1285 C C . THR A 1 183 ? 12.443 2.989 -43.609 1.00 89.25 183 THR A C 1
ATOM 1287 O O . THR A 1 183 ? 11.890 1.898 -43.481 1.00 89.25 183 THR A O 1
ATOM 1290 N N . GLN A 1 184 ? 11.744 4.123 -43.614 1.00 89.19 184 GLN A N 1
ATOM 1291 C CA . GLN A 1 184 ? 10.280 4.177 -43.485 1.00 89.19 184 GLN A CA 1
ATOM 1292 C C . GLN A 1 184 ? 9.549 3.405 -44.607 1.00 89.19 184 GLN A C 1
ATOM 1294 O O . GLN A 1 184 ? 10.082 3.324 -45.714 1.00 89.19 184 GLN A O 1
ATOM 1299 N N . PRO A 1 185 ? 8.309 2.914 -44.384 1.00 94.62 185 PRO A N 1
ATOM 1300 C CA . PRO A 1 185 ? 7.499 3.010 -43.158 1.00 94.62 185 PRO A CA 1
ATOM 1301 C C . PRO A 1 185 ? 7.929 2.044 -42.039 1.00 94.62 185 PRO A C 1
ATOM 1303 O O . PRO A 1 185 ? 8.624 1.065 -42.289 1.00 94.62 185 PRO A O 1
ATOM 1306 N N . TYR A 1 186 ? 7.480 2.321 -40.807 1.00 96.44 186 TYR A N 1
ATOM 1307 C CA . TYR A 1 186 ? 7.717 1.472 -39.633 1.00 96.44 186 TYR A CA 1
ATOM 1308 C C . TYR A 1 186 ? 6.489 0.640 -39.254 1.00 96.44 186 TYR A C 1
ATOM 1310 O O . TYR A 1 186 ? 5.347 1.081 -39.394 1.00 96.44 186 TYR A O 1
ATOM 1318 N N . SER A 1 187 ? 6.744 -0.529 -38.675 1.00 96.88 187 SER A N 1
ATOM 1319 C CA . SER A 1 187 ? 5.763 -1.384 -38.006 1.00 96.88 187 SER A CA 1
ATOM 1320 C C . SER A 1 187 ? 6.112 -1.521 -36.523 1.00 96.88 187 SER A C 1
ATOM 1322 O O . SER A 1 187 ? 7.285 -1.523 -36.159 1.00 96.88 187 SER A O 1
ATOM 1324 N N . TYR A 1 188 ? 5.091 -1.599 -35.667 1.00 98.19 188 TYR A N 1
ATOM 1325 C CA . TYR A 1 188 ? 5.230 -1.585 -34.207 1.00 98.19 188 TYR A CA 1
ATOM 1326 C C . TYR A 1 188 ? 4.575 -2.831 -33.610 1.00 98.19 188 TYR A C 1
ATOM 1328 O O . TYR A 1 188 ? 3.395 -3.087 -33.879 1.00 98.19 188 TYR A O 1
ATOM 1336 N N . SER A 1 189 ? 5.311 -3.549 -32.766 1.00 97.88 189 SER A N 1
ATOM 1337 C CA . SER A 1 189 ? 4.825 -4.684 -31.978 1.00 97.88 189 SER A CA 1
ATOM 1338 C C . SER A 1 189 ? 5.183 -4.509 -30.505 1.00 97.88 189 SER A C 1
ATOM 1340 O O . SER A 1 189 ? 6.310 -4.137 -30.176 1.00 97.88 189 SER A O 1
ATOM 1342 N N . TRP A 1 190 ? 4.233 -4.812 -29.629 1.00 98.44 190 TRP A N 1
ATOM 1343 C CA . TRP A 1 190 ? 4.358 -4.672 -28.182 1.00 98.44 190 TRP A CA 1
ATOM 1344 C C . TRP A 1 190 ? 4.302 -6.032 -27.497 1.00 98.44 190 TRP A C 1
ATOM 1346 O O . TRP A 1 190 ? 3.457 -6.856 -27.846 1.00 98.44 190 TRP A O 1
ATOM 1356 N N . ASP A 1 191 ? 5.135 -6.204 -26.480 1.00 98.12 191 ASP A N 1
ATOM 1357 C CA . ASP A 1 191 ? 5.009 -7.215 -25.431 1.00 98.12 191 ASP A CA 1
ATOM 1358 C C . ASP A 1 191 ? 4.801 -6.473 -24.106 1.00 98.12 191 ASP A C 1
ATOM 1360 O O . ASP A 1 191 ? 5.636 -5.651 -23.715 1.00 98.12 191 ASP A O 1
ATOM 1364 N N . PHE A 1 192 ? 3.670 -6.709 -23.439 1.00 98.00 192 PHE A N 1
ATOM 1365 C CA . PHE A 1 192 ? 3.330 -6.034 -22.184 1.00 98.00 192 PHE A CA 1
ATOM 1366 C C . PHE A 1 192 ? 3.986 -6.686 -20.954 1.00 98.00 192 PHE A C 1
ATOM 1368 O O . PHE A 1 192 ? 3.875 -6.155 -19.852 1.00 98.00 192 PHE A O 1
ATOM 1375 N N . GLY A 1 193 ? 4.721 -7.790 -21.115 1.00 96.62 193 GLY A N 1
ATOM 1376 C CA . GLY A 1 193 ? 5.498 -8.425 -20.047 1.00 96.62 193 GLY A CA 1
ATOM 1377 C C . GLY A 1 193 ? 4.700 -9.362 -19.133 1.00 96.62 193 GLY A C 1
ATOM 1378 O O . GLY A 1 193 ? 5.270 -9.926 -18.200 1.00 96.62 193 GLY A O 1
ATOM 1379 N N . ASP A 1 194 ? 3.405 -9.549 -19.394 1.00 95.56 194 ASP A N 1
ATOM 1380 C CA . ASP A 1 194 ? 2.518 -10.537 -18.759 1.00 95.56 194 ASP A CA 1
ATOM 1381 C C . ASP A 1 194 ? 2.069 -11.648 -19.731 1.00 95.56 194 ASP A C 1
ATOM 1383 O O . ASP A 1 194 ? 1.217 -12.473 -19.399 1.00 95.56 194 ASP A O 1
ATOM 1387 N N . GLY A 1 195 ? 2.662 -11.678 -20.929 1.00 94.00 195 GLY A N 1
ATOM 1388 C CA . GLY A 1 195 ? 2.319 -12.590 -22.019 1.00 94.00 195 GLY A CA 1
ATOM 1389 C C . GLY A 1 195 ? 1.311 -12.020 -23.021 1.00 94.00 195 GLY A C 1
ATOM 1390 O O . GLY A 1 195 ? 1.082 -12.650 -24.055 1.00 94.00 195 GLY A O 1
ATOM 1391 N N . ALA A 1 196 ? 0.725 -10.845 -22.765 1.00 96.25 196 ALA A N 1
ATOM 1392 C CA . ALA A 1 196 ? -0.108 -10.158 -23.744 1.00 96.25 196 ALA A CA 1
ATOM 1393 C C . ALA A 1 196 ? 0.731 -9.352 -24.748 1.00 96.25 196 ALA A C 1
ATOM 1395 O O . ALA A 1 196 ? 1.779 -8.791 -24.424 1.00 96.25 196 ALA A O 1
ATOM 1396 N N . THR A 1 197 ? 0.221 -9.244 -25.975 1.00 97.50 197 THR A N 1
ATOM 1397 C CA . THR A 1 197 ? 0.880 -8.531 -27.077 1.00 97.50 197 THR A CA 1
ATOM 1398 C C . THR A 1 197 ? -0.014 -7.456 -27.681 1.00 97.50 197 THR A C 1
ATOM 1400 O O . THR A 1 197 ? -1.241 -7.557 -27.628 1.00 97.50 197 THR A O 1
ATOM 1403 N N . GLY A 1 198 ? 0.588 -6.459 -28.329 1.00 96.94 198 GLY A N 1
ATOM 1404 C CA . GLY A 1 198 ? -0.123 -5.390 -29.034 1.00 96.94 198 GLY A CA 1
ATOM 1405 C C . GLY A 1 198 ? 0.551 -4.986 -30.345 1.00 96.94 198 GLY A C 1
ATOM 1406 O O . GLY A 1 198 ? 1.664 -5.408 -30.652 1.00 96.94 198 GLY A O 1
ATOM 1407 N N . SER A 1 199 ? -0.113 -4.132 -31.121 1.00 96.00 199 SER A N 1
ATOM 1408 C CA . SER A 1 199 ? 0.404 -3.622 -32.397 1.00 96.00 199 SER A CA 1
ATOM 1409 C C . SER A 1 199 ? 0.032 -2.160 -32.616 1.00 96.00 199 SER A C 1
ATOM 1411 O O . SER A 1 199 ? -0.965 -1.688 -32.074 1.00 96.00 199 SER A O 1
ATOM 1413 N N . GLY A 1 200 ? 0.783 -1.480 -33.481 1.00 97.12 200 GLY A N 1
ATOM 1414 C CA . GLY A 1 200 ? 0.552 -0.076 -33.830 1.00 97.12 200 GLY A CA 1
ATOM 1415 C C . GLY A 1 200 ? 1.347 0.895 -32.956 1.00 97.12 200 GLY A C 1
ATOM 1416 O O . GLY A 1 200 ? 1.844 0.539 -31.890 1.00 97.12 200 GLY A O 1
ATOM 1417 N N . ALA A 1 201 ? 1.508 2.131 -33.434 1.00 96.19 201 ALA A N 1
ATOM 1418 C CA . ALA A 1 201 ? 2.308 3.145 -32.740 1.00 96.19 201 ALA A CA 1
ATOM 1419 C C . ALA A 1 201 ? 1.703 3.558 -31.387 1.00 96.19 201 ALA A C 1
ATOM 1421 O O . ALA A 1 201 ? 2.430 3.976 -30.492 1.00 96.19 201 ALA A O 1
ATOM 1422 N N . ILE A 1 202 ? 0.384 3.424 -31.229 1.00 97.62 202 ILE A N 1
ATOM 1423 C CA . ILE A 1 202 ? -0.329 3.644 -29.970 1.00 97.62 202 ILE A CA 1
ATOM 1424 C C . ILE A 1 202 ? -1.070 2.357 -29.622 1.00 97.62 202 ILE A C 1
ATOM 1426 O O . ILE A 1 202 ? -1.832 1.851 -30.446 1.00 97.62 202 ILE A O 1
ATOM 1430 N N . ALA A 1 203 ? -0.870 1.856 -28.406 1.00 97.44 203 ALA A N 1
ATOM 1431 C CA . ALA A 1 203 ? -1.570 0.691 -27.879 1.00 97.44 203 ALA A CA 1
ATOM 1432 C C . ALA A 1 203 ? -2.179 1.008 -26.508 1.00 97.44 203 ALA A C 1
ATOM 1434 O O . ALA A 1 203 ? -1.578 1.721 -25.705 1.00 97.44 203 ALA A O 1
ATOM 1435 N N . ALA A 1 204 ? -3.368 0.473 -26.233 1.00 95.94 204 ALA A N 1
ATOM 1436 C CA . ALA A 1 204 ? -4.015 0.564 -24.929 1.00 95.94 204 ALA A CA 1
ATOM 1437 C C . ALA A 1 204 ? -4.111 -0.830 -24.300 1.00 95.94 204 ALA A C 1
ATOM 1439 O O . ALA A 1 204 ? -4.514 -1.777 -24.976 1.00 95.94 204 ALA A O 1
ATOM 1440 N N . TYR A 1 205 ? -3.750 -0.954 -23.024 1.00 97.44 205 TYR A N 1
ATOM 1441 C CA . TYR A 1 205 ? -3.760 -2.226 -22.301 1.00 97.44 205 TYR A CA 1
ATOM 1442 C C . TYR A 1 205 ? -4.038 -2.025 -20.806 1.00 97.44 205 TYR A C 1
ATOM 1444 O O . TYR A 1 205 ? -3.729 -0.968 -20.261 1.00 97.44 205 TYR A O 1
ATOM 1452 N N . ALA A 1 206 ? -4.627 -3.018 -20.139 1.00 95.94 206 ALA A N 1
ATOM 1453 C CA . ALA A 1 206 ? -4.937 -2.977 -18.711 1.00 95.94 206 ALA A CA 1
ATOM 1454 C C . ALA A 1 206 ? -4.495 -4.280 -18.036 1.00 95.94 206 ALA A C 1
ATOM 1456 O O . ALA A 1 206 ? -4.913 -5.362 -18.440 1.00 95.94 206 ALA A O 1
ATOM 1457 N N . TYR A 1 207 ? -3.684 -4.170 -16.983 1.00 96.12 207 TYR A N 1
ATOM 1458 C CA . TYR A 1 207 ? -3.155 -5.326 -16.258 1.00 96.12 207 TYR A CA 1
ATOM 1459 C C . TYR A 1 207 ? -4.173 -5.872 -15.255 1.00 96.12 207 TYR A C 1
ATOM 1461 O O . TYR A 1 207 ? -4.751 -5.115 -14.471 1.00 96.12 207 TYR A O 1
ATOM 1469 N N . SER A 1 208 ? -4.362 -7.192 -15.235 1.00 93.12 208 SER A N 1
ATOM 1470 C CA . SER A 1 208 ? -5.287 -7.875 -14.317 1.00 93.12 208 SER A CA 1
ATOM 1471 C C . SER A 1 208 ? -4.684 -8.201 -12.948 1.00 93.12 208 SER A C 1
ATOM 1473 O O . SER A 1 208 ? -5.414 -8.559 -12.025 1.00 93.12 208 SER A O 1
ATOM 1475 N N . THR A 1 209 ? -3.364 -8.096 -12.799 1.00 92.00 209 THR A N 1
ATOM 1476 C CA . THR A 1 209 ? -2.637 -8.380 -11.556 1.00 92.00 209 THR A CA 1
ATOM 1477 C C . THR A 1 209 ? -1.678 -7.243 -11.222 1.00 92.00 209 THR A C 1
ATOM 1479 O O . THR A 1 209 ? -1.203 -6.524 -12.099 1.00 92.00 209 THR A O 1
ATOM 1482 N N . SER A 1 210 ? -1.416 -7.043 -9.929 1.00 92.75 210 SER A N 1
ATOM 1483 C CA . SER A 1 210 ? -0.399 -6.095 -9.473 1.00 92.75 210 SER A CA 1
ATOM 1484 C C . SER A 1 210 ? 0.987 -6.717 -9.590 1.00 92.75 210 SER A C 1
ATOM 1486 O O . SER A 1 210 ? 1.155 -7.899 -9.290 1.00 92.75 210 SER A O 1
ATOM 1488 N N . GLY A 1 211 ? 1.988 -5.924 -9.950 1.00 93.00 211 GLY A N 1
ATOM 1489 C CA . GLY A 1 211 ? 3.348 -6.399 -10.178 1.00 93.00 211 GLY A CA 1
ATOM 1490 C C . GLY A 1 211 ? 4.178 -5.384 -10.955 1.00 93.00 211 GLY A C 1
ATOM 1491 O O . GLY A 1 211 ? 3.713 -4.289 -11.255 1.00 93.00 211 GLY A O 1
ATOM 1492 N N . SER A 1 212 ? 5.419 -5.738 -11.275 1.00 94.94 212 SER A N 1
ATOM 1493 C CA . SER A 1 212 ? 6.282 -4.938 -12.147 1.00 94.94 212 SER A CA 1
ATOM 1494 C C . SER A 1 212 ? 6.434 -5.662 -13.478 1.00 94.94 212 SER A C 1
ATOM 1496 O O . SER A 1 212 ? 7.007 -6.750 -13.510 1.00 94.94 212 SER A O 1
ATOM 1498 N N . PHE A 1 213 ? 5.934 -5.070 -14.561 1.00 97.00 213 PHE A N 1
ATOM 1499 C CA . PHE A 1 213 ? 5.923 -5.684 -15.890 1.00 97.00 213 PHE A CA 1
ATOM 1500 C C . PHE A 1 213 ? 6.973 -5.040 -16.795 1.00 97.00 213 PHE A C 1
ATOM 1502 O O . PHE A 1 213 ? 7.073 -3.815 -16.865 1.00 97.00 213 PHE A O 1
ATOM 1509 N N . THR A 1 214 ? 7.788 -5.850 -17.472 1.00 97.88 214 THR A N 1
ATOM 1510 C CA . THR A 1 214 ? 8.796 -5.339 -18.415 1.00 97.88 214 THR A CA 1
ATOM 1511 C C . THR A 1 214 ? 8.171 -5.219 -19.795 1.00 97.88 214 THR A C 1
ATOM 1513 O O . THR A 1 214 ? 8.089 -6.202 -20.524 1.00 97.88 214 THR A O 1
ATOM 1516 N N . VAL A 1 215 ? 7.741 -4.011 -20.152 1.00 98.19 215 VAL A N 1
ATOM 1517 C CA . VAL A 1 215 ? 7.127 -3.732 -21.453 1.00 98.19 215 VAL A CA 1
ATOM 1518 C C . VAL A 1 215 ? 8.217 -3.545 -22.490 1.00 98.19 215 VAL A C 1
ATOM 1520 O O . VAL A 1 215 ? 9.117 -2.727 -22.282 1.00 98.19 215 VAL A O 1
ATOM 1523 N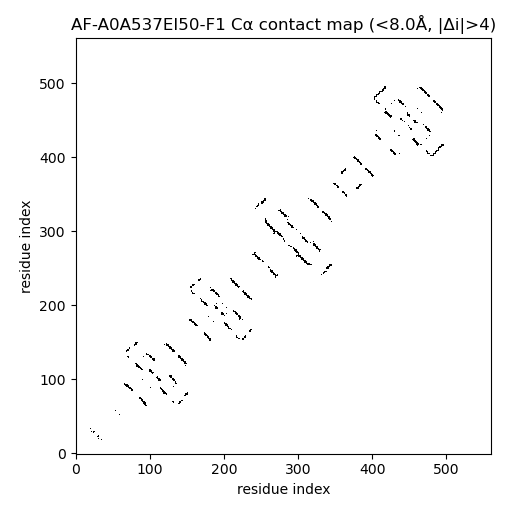 N . THR A 1 216 ? 8.115 -4.260 -23.607 1.00 98.25 216 THR A N 1
ATOM 1524 C CA . THR A 1 216 ? 9.048 -4.176 -24.732 1.00 98.25 216 THR A CA 1
ATOM 1525 C C . THR A 1 216 ? 8.319 -3.714 -25.986 1.00 98.25 216 THR A C 1
ATOM 1527 O O . THR A 1 216 ? 7.337 -4.315 -26.416 1.00 98.25 216 THR A O 1
ATOM 1530 N N . LEU A 1 217 ? 8.818 -2.632 -26.578 1.00 98.50 217 LEU A N 1
ATOM 1531 C CA . LEU A 1 217 ? 8.451 -2.188 -27.913 1.00 98.50 217 LEU A CA 1
ATOM 1532 C C . LEU A 1 217 ? 9.509 -2.679 -28.895 1.00 98.50 217 LEU A C 1
ATOM 1534 O O . LEU A 1 217 ? 10.679 -2.323 -28.753 1.00 98.50 217 LEU A O 1
ATOM 1538 N N . THR A 1 218 ? 9.082 -3.394 -29.927 1.00 97.88 218 THR A N 1
ATOM 1539 C CA . THR A 1 218 ? 9.901 -3.715 -31.096 1.00 97.88 218 THR A CA 1
ATOM 1540 C C . THR A 1 218 ? 9.353 -2.976 -32.310 1.00 97.88 218 THR A C 1
ATOM 1542 O O . THR A 1 218 ? 8.153 -2.996 -32.585 1.00 97.88 218 THR A O 1
ATOM 1545 N N . VAL A 1 219 ? 10.244 -2.294 -33.025 1.00 97.50 219 VAL A N 1
ATOM 1546 C CA . VAL A 1 219 ? 9.936 -1.581 -34.263 1.00 97.50 219 VAL A CA 1
ATOM 1547 C C . VAL A 1 219 ? 10.729 -2.211 -35.393 1.00 97.50 219 VAL A C 1
ATOM 1549 O O . VAL A 1 219 ? 11.940 -2.368 -35.252 1.00 97.50 219 VAL A O 1
ATOM 1552 N N . ALA A 1 220 ? 10.072 -2.514 -36.509 1.00 96.00 220 ALA A N 1
ATOM 1553 C CA . ALA A 1 220 ? 10.733 -2.926 -37.742 1.00 96.00 220 ALA A CA 1
ATOM 1554 C C . ALA A 1 220 ? 10.511 -1.894 -38.853 1.00 96.00 220 ALA A C 1
ATOM 1556 O O . ALA A 1 220 ? 9.397 -1.387 -39.018 1.00 96.00 220 ALA A O 1
ATOM 1557 N N . ASP A 1 221 ? 11.564 -1.581 -39.601 1.00 95.06 221 ASP A N 1
ATOM 1558 C CA . ASP A 1 221 ? 11.503 -0.726 -40.788 1.00 95.06 221 ASP A CA 1
ATOM 1559 C C . ASP A 1 221 ? 11.149 -1.534 -42.056 1.00 95.06 221 ASP A C 1
ATOM 1561 O O . ASP A 1 221 ? 11.025 -2.762 -42.026 1.00 95.06 221 ASP A O 1
ATOM 1565 N N . SER A 1 222 ? 10.978 -0.857 -43.193 1.00 93.19 222 SER A N 1
ATOM 1566 C CA . SER A 1 222 ? 10.631 -1.509 -44.469 1.00 93.19 222 SER A CA 1
ATOM 1567 C C . SER A 1 222 ? 11.744 -2.393 -45.048 1.00 93.19 222 SER A C 1
ATOM 1569 O O . SER A 1 222 ? 11.472 -3.250 -45.889 1.00 93.19 222 SER A O 1
ATOM 1571 N N . ALA A 1 223 ? 12.980 -2.225 -44.574 1.00 89.69 223 ALA A N 1
ATOM 1572 C CA . ALA A 1 223 ? 14.136 -3.047 -44.918 1.00 89.69 223 ALA A CA 1
ATOM 1573 C C . ALA A 1 223 ? 14.331 -4.222 -43.937 1.00 89.69 223 ALA A C 1
ATOM 1575 O O . ALA A 1 223 ? 15.358 -4.898 -43.985 1.00 89.69 223 ALA A O 1
ATOM 1576 N N . SER A 1 224 ? 13.346 -4.490 -43.068 1.00 89.50 224 SER A N 1
ATOM 1577 C CA . SER A 1 224 ? 13.375 -5.539 -42.036 1.00 89.50 224 SER A CA 1
ATOM 1578 C C . SER A 1 224 ? 14.463 -5.361 -40.969 1.00 89.50 224 SER A C 1
ATOM 1580 O O . SER A 1 224 ? 14.798 -6.312 -40.262 1.00 89.50 224 SER A O 1
ATOM 1582 N N . GLN A 1 225 ? 15.005 -4.153 -40.807 1.00 92.69 225 GLN A N 1
ATOM 1583 C CA . GLN A 1 225 ? 15.849 -3.829 -39.660 1.00 92.69 225 GLN A CA 1
ATOM 1584 C C . GLN A 1 225 ? 14.976 -3.569 -38.439 1.00 92.69 225 GLN A C 1
ATOM 1586 O O . GLN A 1 225 ? 13.937 -2.915 -38.535 1.00 92.69 225 GLN A O 1
ATOM 1591 N N . THR A 1 226 ? 15.421 -4.041 -37.277 1.00 95.12 226 THR A N 1
ATOM 1592 C CA . THR A 1 226 ? 14.661 -3.927 -36.031 1.00 95.12 226 THR A CA 1
ATOM 1593 C C . THR A 1 226 ? 15.383 -3.092 -34.985 1.00 95.12 226 THR A C 1
ATOM 1595 O O . THR A 1 226 ? 16.580 -3.270 -34.766 1.00 95.12 226 THR A O 1
ATOM 1598 N N . GLY A 1 227 ? 14.629 -2.251 -34.282 1.00 96.38 227 GLY A N 1
ATOM 1599 C CA . GLY A 1 227 ? 15.031 -1.592 -33.042 1.00 96.38 227 GLY A CA 1
ATOM 1600 C C . GLY A 1 227 ? 14.111 -2.017 -31.903 1.00 96.38 227 GLY A C 1
ATOM 1601 O O . GLY A 1 227 ? 12.953 -2.366 -32.132 1.00 96.38 227 GLY A O 1
ATOM 1602 N N . SER A 1 228 ? 14.598 -2.020 -30.665 1.00 97.06 228 SER A N 1
ATOM 1603 C CA . SER A 1 228 ? 13.756 -2.323 -29.503 1.00 97.06 228 SER A CA 1
ATOM 1604 C C . SER A 1 228 ? 14.079 -1.439 -28.309 1.00 97.06 228 SER A C 1
ATOM 1606 O O . SER A 1 228 ? 15.213 -0.991 -28.143 1.00 97.06 228 SER A O 1
ATOM 1608 N N . ALA A 1 229 ? 13.067 -1.190 -27.484 1.00 97.94 229 ALA A N 1
ATOM 1609 C CA . ALA A 1 229 ? 13.188 -0.498 -26.210 1.00 97.94 229 ALA A CA 1
ATOM 1610 C C . ALA A 1 229 ? 12.335 -1.202 -25.162 1.00 97.94 229 ALA A C 1
ATOM 1612 O O . ALA A 1 229 ? 11.207 -1.595 -25.453 1.00 97.94 229 ALA A O 1
ATOM 1613 N N . SER A 1 230 ? 12.843 -1.281 -23.934 1.00 97.38 230 SER A N 1
ATOM 1614 C CA . SER A 1 230 ? 12.114 -1.866 -22.810 1.00 97.38 230 SER A CA 1
ATOM 1615 C C . SER A 1 230 ? 12.052 -0.902 -21.629 1.00 97.38 230 SER A C 1
ATOM 1617 O O . SER A 1 230 ? 13.008 -0.169 -21.363 1.00 97.38 230 SER A O 1
ATOM 1619 N N . LYS A 1 231 ? 10.928 -0.897 -20.906 1.00 96.56 231 LYS A N 1
ATOM 1620 C CA . LYS A 1 231 ? 10.759 -0.166 -19.639 1.00 96.56 231 LYS A CA 1
ATOM 1621 C C . LYS A 1 231 ? 10.011 -1.026 -18.630 1.00 96.56 231 LYS A C 1
ATOM 1623 O O . LYS A 1 231 ? 9.065 -1.721 -18.984 1.00 96.56 231 LYS A O 1
ATOM 1628 N N . SER A 1 232 ? 10.416 -0.929 -17.366 1.00 95.88 232 SER A N 1
ATOM 1629 C CA . SER A 1 232 ? 9.673 -1.524 -16.255 1.00 95.88 232 SER A CA 1
ATOM 1630 C C . SER A 1 232 ? 8.477 -0.643 -15.889 1.00 95.88 232 SER A C 1
ATOM 1632 O O . SER A 1 232 ? 8.636 0.561 -15.671 1.00 95.88 232 SER A O 1
ATOM 1634 N N . VAL A 1 233 ? 7.290 -1.241 -15.833 1.00 95.88 233 VAL A N 1
ATOM 1635 C CA . VAL A 1 233 ? 6.010 -0.589 -15.553 1.00 95.88 233 VAL A CA 1
ATOM 1636 C C . VAL A 1 233 ? 5.425 -1.184 -14.268 1.00 95.88 233 VAL A C 1
ATOM 1638 O O . VAL A 1 233 ? 4.957 -2.325 -14.282 1.00 95.88 233 VAL A O 1
ATOM 1641 N N . PRO A 1 234 ? 5.463 -0.452 -13.139 1.00 95.12 234 PRO A N 1
ATOM 1642 C CA . PRO A 1 234 ? 4.865 -0.909 -11.893 1.00 95.12 234 PRO A CA 1
ATOM 1643 C C . PRO A 1 234 ? 3.342 -0.715 -11.907 1.00 95.12 234 PRO A C 1
ATOM 1645 O O . PRO A 1 234 ? 2.836 0.363 -12.225 1.00 95.12 234 PRO A O 1
ATOM 1648 N N . VAL A 1 235 ? 2.621 -1.757 -11.507 1.00 95.00 235 VAL A N 1
ATOM 1649 C CA . VAL A 1 235 ? 1.165 -1.792 -11.350 1.00 95.00 235 VAL A CA 1
ATOM 1650 C C . VAL A 1 235 ? 0.850 -2.119 -9.900 1.00 95.00 235 VAL A C 1
ATOM 1652 O O . VAL A 1 235 ? 1.155 -3.206 -9.404 1.00 95.00 235 VAL A O 1
ATOM 1655 N N . SER A 1 236 ? 0.216 -1.177 -9.218 1.00 89.62 236 SER A N 1
ATOM 1656 C CA . SER A 1 236 ? -0.190 -1.339 -7.825 1.00 89.62 236 SER A CA 1
ATOM 1657 C C . SER A 1 236 ? -1.559 -2.018 -7.733 1.00 89.62 236 SER A C 1
ATOM 1659 O O . SER A 1 236 ? -2.395 -1.845 -8.625 1.00 89.62 236 SER A O 1
ATOM 1661 N N . PRO A 1 237 ? -1.838 -2.783 -6.664 1.00 84.50 237 PRO A N 1
ATOM 1662 C CA . PRO A 1 237 ? -3.178 -3.307 -6.434 1.00 84.50 237 PRO A CA 1
ATOM 1663 C C . PRO A 1 237 ? -4.167 -2.149 -6.284 1.00 84.50 237 PRO A C 1
ATOM 1665 O O . PRO A 1 237 ? -3.839 -1.105 -5.716 1.00 84.50 237 PRO A O 1
ATOM 1668 N N . SER A 1 238 ? -5.392 -2.338 -6.768 1.00 75.44 238 SER A N 1
ATOM 1669 C CA . SER A 1 238 ? -6.477 -1.402 -6.483 1.00 75.44 238 SER A CA 1
ATOM 1670 C C . SER A 1 238 ? -6.769 -1.445 -4.986 1.00 75.44 238 SER A C 1
ATOM 1672 O O . SER A 1 238 ? -7.179 -2.478 -4.456 1.00 75.44 238 SER A O 1
ATOM 1674 N N . SER A 1 239 ? -6.515 -0.343 -4.279 1.00 71.25 239 SER A N 1
ATOM 1675 C CA . SER A 1 239 ? -6.849 -0.242 -2.862 1.00 71.25 239 SER A CA 1
ATOM 1676 C C . SER A 1 239 ? -8.364 -0.173 -2.720 1.00 71.25 239 SER A C 1
ATOM 1678 O O . SER A 1 239 ? -8.987 0.776 -3.198 1.00 71.25 239 SER A O 1
ATOM 1680 N N . ILE A 1 240 ? -8.959 -1.166 -2.064 1.00 75.25 240 ILE A N 1
ATOM 1681 C CA . ILE A 1 240 ? -10.365 -1.096 -1.670 1.00 75.25 240 ILE A CA 1
ATOM 1682 C C . ILE A 1 240 ? -10.469 -0.008 -0.586 1.00 75.25 240 ILE A C 1
ATOM 1684 O O . ILE A 1 240 ? -9.704 -0.064 0.385 1.00 75.25 240 ILE A O 1
ATOM 1688 N N . PRO A 1 241 ? -11.347 0.999 -0.741 1.00 84.88 241 PRO A N 1
ATOM 1689 C CA . PRO A 1 241 ? -11.555 1.998 0.299 1.00 84.88 241 PRO A CA 1
ATOM 1690 C C . PRO A 1 241 ? -12.047 1.341 1.598 1.00 84.88 241 PRO A C 1
ATOM 1692 O O . PRO A 1 241 ? -12.991 0.548 1.577 1.00 84.88 241 PRO A O 1
ATOM 1695 N N . ASP A 1 242 ? -11.423 1.675 2.726 1.00 92.31 242 ASP A N 1
ATOM 1696 C CA . ASP A 1 242 ? -11.681 1.059 4.032 1.00 92.31 242 ASP A CA 1
ATOM 1697 C C . ASP A 1 242 ? -11.813 2.114 5.149 1.00 92.31 242 ASP A C 1
ATOM 1699 O O . ASP A 1 242 ? -11.538 3.292 4.972 1.00 92.31 242 ASP A O 1
ATOM 1703 N N . PHE A 1 243 ? -12.237 1.744 6.344 1.00 95.38 243 PHE A N 1
ATOM 1704 C CA . PHE A 1 243 ? -12.229 2.638 7.497 1.00 95.38 243 PHE A CA 1
ATOM 1705 C C . PHE A 1 243 ? -11.910 1.850 8.758 1.00 95.38 243 PHE A C 1
ATOM 1707 O O . PHE A 1 243 ? -12.121 0.652 8.839 1.00 95.38 243 PHE A O 1
ATOM 1714 N N . THR A 1 244 ? -11.413 2.528 9.780 1.00 95.62 244 THR A N 1
ATOM 1715 C CA . THR A 1 244 ? -11.245 1.933 11.112 1.00 95.62 244 THR A CA 1
ATOM 1716 C C . THR A 1 244 ? -12.425 2.309 11.993 1.00 95.62 244 THR A C 1
ATOM 1718 O O . THR A 1 244 ? -13.027 3.365 11.796 1.00 95.62 244 THR A O 1
ATOM 1721 N N . ALA A 1 245 ? -12.757 1.455 12.959 1.00 96.75 245 ALA A N 1
ATOM 1722 C CA . ALA A 1 245 ? -13.857 1.669 13.887 1.00 96.75 245 ALA A CA 1
ATOM 1723 C C . ALA A 1 245 ? -13.415 1.254 15.295 1.00 96.75 245 ALA A C 1
ATOM 1725 O O . ALA A 1 245 ? -13.080 0.094 15.515 1.00 96.75 245 ALA A O 1
ATOM 1726 N N . ASN A 1 246 ? -13.391 2.196 16.239 1.00 96.94 246 ASN A N 1
ATOM 1727 C CA . ASN A 1 246 ? -12.864 1.981 17.589 1.00 96.94 246 ASN A CA 1
ATOM 1728 C C . ASN A 1 246 ? -13.808 2.555 18.649 1.00 96.94 246 ASN A C 1
ATOM 1730 O O . ASN A 1 246 ? -14.474 3.559 18.405 1.00 96.94 246 ASN A O 1
ATOM 1734 N N . ALA A 1 247 ? -13.831 1.950 19.839 1.00 97.06 247 ALA A N 1
ATOM 1735 C CA . ALA A 1 247 ? -14.510 2.505 21.008 1.00 97.06 247 ALA A CA 1
ATOM 1736 C C . ALA A 1 247 ? -13.499 2.962 22.066 1.00 97.06 247 ALA A C 1
ATOM 1738 O O . ALA A 1 247 ? -12.523 2.260 22.331 1.00 97.06 247 ALA A O 1
ATOM 1739 N N . SER A 1 248 ? -13.745 4.109 22.697 1.00 95.94 248 SER A N 1
ATOM 1740 C CA . SER A 1 248 ? -12.923 4.625 23.792 1.00 95.94 248 SER A CA 1
ATOM 1741 C C . SER A 1 248 ? -13.802 5.223 24.900 1.00 95.94 248 SER A C 1
ATOM 1743 O O . SER A 1 248 ? -14.492 6.219 24.657 1.00 95.94 248 SER A O 1
ATOM 1745 N N . PRO A 1 249 ? -13.799 4.639 26.115 1.00 97.31 249 PRO A N 1
ATOM 1746 C CA . PRO A 1 249 ? -13.105 3.403 26.507 1.00 97.31 249 PRO A CA 1
ATOM 1747 C C . PRO A 1 249 ? -13.785 2.124 25.964 1.00 97.31 249 PRO A C 1
ATOM 1749 O O . PRO A 1 249 ? -14.999 2.089 25.766 1.00 97.31 249 PRO A O 1
ATOM 1752 N N . THR A 1 250 ? -13.028 1.034 25.781 1.00 96.38 250 THR A N 1
ATOM 1753 C CA . THR A 1 250 ? -13.567 -0.290 25.381 1.00 96.38 250 THR A CA 1
ATOM 1754 C C . THR A 1 250 ? -14.228 -1.055 26.531 1.00 96.38 250 THR A C 1
ATOM 1756 O O . THR A 1 250 ? -14.921 -2.044 26.303 1.00 96.38 250 THR A O 1
ATOM 1759 N N . THR A 1 251 ? -14.028 -0.615 27.775 1.00 96.56 251 THR A N 1
ATOM 1760 C CA . THR A 1 251 ? -14.697 -1.157 28.962 1.00 96.56 251 THR A CA 1
ATOM 1761 C C . THR A 1 251 ? -15.350 -0.028 29.743 1.00 96.56 251 THR A C 1
ATOM 1763 O O . THR A 1 251 ? -14.691 0.955 30.079 1.00 96.56 251 THR A O 1
ATOM 1766 N N . VAL A 1 252 ? -16.628 -0.193 30.068 1.00 96.88 252 VAL A N 1
ATOM 1767 C CA . VAL A 1 252 ? -17.399 0.736 30.901 1.00 96.88 252 VAL A CA 1
ATOM 1768 C C . VAL A 1 252 ? -18.042 -0.023 32.056 1.00 96.88 252 VAL A C 1
ATOM 1770 O O . VAL A 1 252 ? -18.483 -1.157 31.884 1.00 96.88 252 VAL A O 1
ATOM 1773 N N . SER A 1 253 ? -18.094 0.591 33.235 1.00 95.31 253 SER A N 1
ATOM 1774 C CA . SER A 1 253 ? -18.700 -0.000 34.433 1.00 95.31 253 SER A CA 1
ATOM 1775 C C . SER A 1 253 ? -19.908 0.817 34.865 1.00 95.31 253 SER A C 1
ATOM 1777 O O . SER A 1 253 ? -19.843 2.046 34.888 1.00 95.31 253 SER A O 1
ATOM 1779 N N . VAL A 1 254 ? -21.000 0.147 35.226 1.00 95.94 254 VAL A N 1
ATOM 1780 C CA . VAL A 1 254 ? -22.243 0.794 35.657 1.00 95.94 254 VAL A CA 1
ATOM 1781 C C . VAL A 1 254 ? -22.926 -0.039 36.737 1.00 95.94 254 VAL A C 1
ATOM 1783 O O . VAL A 1 254 ? -22.946 -1.262 36.661 1.00 95.94 254 VAL A O 1
ATOM 1786 N N . GLN A 1 255 ? -23.506 0.603 37.747 1.00 94.44 255 GLN A N 1
ATOM 1787 C CA . GLN A 1 255 ? -24.388 -0.084 38.692 1.00 94.44 255 GLN A CA 1
ATOM 1788 C C . GLN A 1 255 ? -25.773 -0.266 38.064 1.00 94.44 255 GLN A C 1
ATOM 1790 O O . GLN A 1 255 ? -26.284 0.677 37.452 1.00 94.44 255 GLN A O 1
ATOM 1795 N N . ALA A 1 256 ? -26.392 -1.438 38.245 1.00 91.19 256 ALA A N 1
ATOM 1796 C CA . ALA A 1 256 ? -27.730 -1.725 37.723 1.00 91.19 256 ALA A CA 1
ATOM 1797 C C . ALA A 1 256 ? -28.743 -0.610 38.075 1.00 91.19 256 ALA A C 1
ATOM 1799 O O . ALA A 1 256 ? -28.816 -0.155 39.218 1.00 91.19 256 ALA A O 1
ATOM 1800 N N . GLY A 1 257 ? -29.493 -0.149 37.071 1.00 89.69 257 GLY A N 1
ATOM 1801 C CA . GLY A 1 257 ? -30.418 0.990 37.150 1.00 89.69 257 GLY A CA 1
ATOM 1802 C C . GLY A 1 257 ? -29.847 2.322 36.649 1.00 89.69 257 GLY A C 1
ATOM 1803 O O . GLY A 1 257 ? -30.587 3.298 36.565 1.00 89.69 257 GLY A O 1
ATOM 1804 N N . ASN A 1 258 ? -28.558 2.375 36.295 1.00 94.19 258 ASN A N 1
ATOM 1805 C CA . ASN A 1 258 ? -27.904 3.569 35.750 1.00 94.19 258 ASN A CA 1
ATOM 1806 C C . ASN A 1 258 ? -27.510 3.381 34.274 1.00 94.19 258 ASN A C 1
ATOM 1808 O O . ASN A 1 258 ? -27.734 2.327 33.672 1.00 94.19 258 ASN A O 1
ATOM 1812 N N . SER A 1 259 ? -26.908 4.418 33.687 1.00 95.56 259 SER A N 1
ATOM 1813 C CA . SER A 1 259 ? -26.360 4.389 32.326 1.00 95.56 259 SER A CA 1
ATOM 1814 C C . SER A 1 259 ? -24.871 4.723 32.323 1.00 95.56 259 SER A C 1
ATOM 1816 O O . SER A 1 259 ? -24.410 5.511 33.147 1.00 95.56 259 SER A O 1
ATOM 1818 N N . ALA A 1 260 ? -24.135 4.150 31.377 1.00 95.75 260 ALA A N 1
ATOM 1819 C CA . ALA A 1 260 ? -22.755 4.518 31.069 1.00 95.75 260 ALA A CA 1
ATOM 1820 C C . ALA A 1 260 ? -22.623 4.828 29.576 1.00 95.75 260 ALA A C 1
ATOM 1822 O O . ALA A 1 260 ? -23.467 4.418 28.777 1.00 95.75 260 ALA A O 1
ATOM 1823 N N . SER A 1 261 ? -21.574 5.548 29.190 1.00 96.75 261 SER A N 1
ATOM 1824 C CA . SER A 1 261 ? -21.331 5.896 27.793 1.00 96.75 261 SER A CA 1
ATOM 1825 C C . SER A 1 261 ? -19.881 5.677 27.375 1.00 96.75 261 SER A C 1
ATOM 1827 O O . SER A 1 261 ? -18.962 5.713 28.193 1.00 96.75 261 SER A O 1
ATOM 1829 N N . THR A 1 262 ? -19.693 5.430 26.081 1.00 98.00 262 THR A N 1
ATOM 1830 C CA . THR A 1 262 ? -18.390 5.358 25.409 1.00 98.00 262 THR A CA 1
ATOM 1831 C C . THR A 1 262 ? -18.477 6.044 24.047 1.00 98.00 262 THR A C 1
ATOM 1833 O O . THR A 1 262 ? -19.563 6.145 23.465 1.00 98.00 262 THR A O 1
ATOM 1836 N N . GLN A 1 263 ? -17.355 6.544 23.534 1.00 97.94 263 GLN A N 1
ATOM 1837 C CA . GLN A 1 263 ? -17.299 7.141 22.204 1.00 97.94 263 GLN A CA 1
ATOM 1838 C C . GLN A 1 263 ? -16.934 6.075 21.173 1.00 97.94 263 GLN A C 1
ATOM 1840 O O . GLN A 1 263 ? -15.938 5.377 21.341 1.00 97.94 263 GLN A O 1
ATOM 1845 N N . VAL A 1 264 ? -17.706 5.982 20.091 1.00 97.94 264 VAL A N 1
ATOM 1846 C CA . VAL A 1 264 ? -17.360 5.201 18.898 1.00 97.94 264 VAL A CA 1
ATOM 1847 C C . VAL A 1 264 ? -16.807 6.163 17.855 1.00 97.94 264 VAL A C 1
ATOM 1849 O O . VAL A 1 264 ? -17.524 7.061 17.413 1.00 97.94 264 VAL A O 1
ATOM 1852 N N . GLN A 1 265 ? -15.547 5.987 17.469 1.00 97.50 265 GLN A N 1
ATOM 1853 C CA . GLN A 1 265 ? -14.870 6.803 16.466 1.00 97.50 265 GLN A CA 1
ATOM 1854 C C . GLN A 1 265 ? -14.548 5.979 15.221 1.00 97.50 265 GLN A C 1
ATOM 1856 O O . GLN A 1 265 ? -14.032 4.864 15.309 1.00 97.50 265 GLN A O 1
ATOM 1861 N N . LEU A 1 266 ? -14.848 6.563 14.065 1.00 97.56 266 LEU A N 1
ATOM 1862 C CA . LEU A 1 266 ? -14.499 6.061 12.749 1.00 97.56 266 LEU A CA 1
ATOM 1863 C C . LEU A 1 266 ? -13.431 6.954 12.118 1.00 97.56 266 LEU A C 1
ATOM 1865 O O . LEU A 1 266 ? -13.531 8.180 12.213 1.00 97.56 266 LEU A O 1
ATOM 1869 N N . SER A 1 267 ? -12.471 6.360 11.414 1.00 96.00 267 SER A N 1
ATOM 1870 C CA . SER A 1 267 ? -11.461 7.098 10.640 1.00 96.00 267 SER A CA 1
ATOM 1871 C C . SER A 1 267 ? -11.293 6.481 9.256 1.00 96.00 267 SER A C 1
ATOM 1873 O O . SER A 1 267 ? -11.125 5.266 9.148 1.00 96.00 267 SER A O 1
ATOM 1875 N N . SER A 1 268 ? -11.331 7.311 8.212 1.00 94.31 268 SER A N 1
ATOM 1876 C CA . SER A 1 268 ? -11.133 6.908 6.814 1.00 94.31 268 SER A CA 1
ATOM 1877 C C . SER A 1 268 ? -9.740 6.304 6.602 1.00 94.31 268 SER A C 1
ATOM 1879 O O . SER A 1 268 ? -8.735 6.870 7.035 1.00 94.31 268 SER A O 1
ATOM 1881 N N . LEU A 1 269 ? -9.689 5.164 5.918 1.00 90.94 269 LEU A N 1
ATOM 1882 C CA . LEU A 1 269 ? -8.484 4.454 5.504 1.00 90.94 269 LEU A CA 1
ATOM 1883 C C . LEU A 1 269 ? -8.545 4.236 3.982 1.00 90.94 269 LEU A C 1
ATOM 1885 O O . LEU A 1 269 ? -9.620 4.207 3.391 1.00 90.94 269 LEU A O 1
ATOM 1889 N N . THR A 1 270 ? -7.393 4.180 3.307 1.00 85.75 270 THR A N 1
ATOM 1890 C CA . THR A 1 270 ? -7.323 3.931 1.844 1.00 85.75 270 THR A CA 1
ATOM 1891 C C . THR A 1 270 ? -8.297 4.777 0.995 1.00 85.75 270 THR A C 1
ATOM 1893 O O . THR A 1 270 ? -8.766 4.346 -0.055 1.00 85.75 270 THR A O 1
ATOM 1896 N N . GLY A 1 271 ? -8.597 6.005 1.439 1.00 83.56 271 GLY A N 1
ATOM 1897 C CA . GLY A 1 271 ? -9.445 6.957 0.720 1.00 83.56 271 GLY A CA 1
ATOM 1898 C C . GLY A 1 271 ? -10.958 6.753 0.851 1.00 83.56 271 GLY A C 1
ATOM 1899 O O . GLY A 1 271 ? -11.698 7.342 0.063 1.00 83.56 271 GLY A O 1
ATOM 1900 N N . PHE A 1 272 ? -11.447 5.966 1.816 1.00 91.75 272 PHE A N 1
ATOM 1901 C CA . PHE A 1 272 ? -12.890 5.811 2.032 1.00 91.75 272 PHE A CA 1
ATOM 1902 C C . PHE A 1 272 ? -13.582 7.150 2.272 1.00 91.75 272 PHE A C 1
ATOM 1904 O O . PHE A 1 272 ? -13.240 7.899 3.189 1.00 91.75 272 PHE A O 1
ATOM 1911 N N . ALA A 1 273 ? -14.594 7.422 1.459 1.00 91.56 273 ALA A N 1
ATOM 1912 C CA . ALA A 1 273 ? -15.495 8.546 1.613 1.00 91.56 273 ALA A CA 1
ATOM 1913 C C . ALA A 1 273 ? -16.921 8.047 1.386 1.00 91.56 273 ALA A C 1
ATOM 1915 O O . ALA A 1 273 ? -17.197 7.359 0.403 1.00 91.56 273 ALA A O 1
ATOM 1916 N N . GLY A 1 274 ? -17.823 8.375 2.302 1.00 93.31 274 GLY A N 1
ATOM 1917 C CA . GLY A 1 274 ? -19.192 7.880 2.264 1.00 93.31 274 GLY A CA 1
ATOM 1918 C C . GLY A 1 274 ? -19.813 7.761 3.646 1.00 93.31 274 GLY A C 1
ATOM 1919 O O . GLY A 1 274 ? -19.217 8.131 4.659 1.00 93.31 274 GLY A O 1
ATOM 1920 N N . THR A 1 275 ? -21.039 7.250 3.677 1.00 95.31 275 THR A N 1
ATOM 1921 C CA . THR A 1 275 ? -21.795 7.048 4.912 1.00 95.31 275 THR A CA 1
ATOM 1922 C C . THR A 1 275 ? -21.569 5.640 5.454 1.00 95.31 275 THR A C 1
ATOM 1924 O O . THR A 1 275 ? -21.709 4.656 4.729 1.00 95.31 275 THR A O 1
ATOM 1927 N N . VAL A 1 276 ? -21.250 5.555 6.744 1.00 97.50 276 VAL A N 1
ATOM 1928 C CA . VAL A 1 276 ? -21.142 4.318 7.517 1.00 97.50 276 VAL A CA 1
ATOM 1929 C C . VAL A 1 276 ? -22.367 4.198 8.417 1.00 97.50 276 VAL A C 1
ATOM 1931 O O . VAL A 1 276 ? -22.640 5.086 9.230 1.00 97.50 276 VAL A O 1
ATOM 1934 N N . LEU A 1 277 ? -23.108 3.102 8.271 1.00 97.81 277 LEU A N 1
ATOM 1935 C CA . LEU A 1 277 ? -24.238 2.743 9.120 1.00 97.81 277 LEU A CA 1
ATOM 1936 C C . LEU A 1 277 ? -23.745 1.915 10.309 1.00 97.81 277 LEU A C 1
ATOM 1938 O O . LEU A 1 277 ? -23.026 0.933 10.142 1.00 97.81 277 LEU A O 1
ATOM 1942 N N . LEU A 1 278 ? -24.155 2.301 11.508 1.00 98.12 278 LEU A N 1
ATOM 1943 C CA . LEU A 1 278 ? -23.821 1.650 12.764 1.00 98.12 278 LEU A CA 1
ATOM 1944 C C . LEU A 1 278 ? -25.054 0.926 13.304 1.00 98.12 278 LEU A C 1
ATOM 1946 O O . LEU A 1 278 ? -26.112 1.525 13.497 1.00 98.12 278 LEU A O 1
ATOM 1950 N N . THR A 1 279 ? -24.901 -0.358 13.604 1.00 97.31 279 THR A N 1
ATOM 1951 C CA . THR A 1 279 ? -25.908 -1.155 14.314 1.00 97.31 279 THR A CA 1
ATOM 1952 C C . THR A 1 279 ? -25.322 -1.643 15.627 1.00 97.31 279 THR A C 1
ATOM 1954 O O . THR A 1 279 ? -24.134 -1.949 15.700 1.00 97.31 279 THR A O 1
ATOM 1957 N N . VAL A 1 280 ? -26.131 -1.678 16.685 1.00 97.50 280 VAL A N 1
ATOM 1958 C CA . VAL A 1 280 ? -25.670 -2.070 18.018 1.00 97.50 280 VAL A CA 1
ATOM 1959 C C . VAL A 1 280 ? -26.562 -3.149 18.607 1.00 97.50 280 VAL A C 1
ATOM 1961 O O . VAL A 1 280 ? -27.785 -3.094 18.498 1.00 97.50 280 VAL A O 1
ATOM 1964 N N . THR A 1 281 ? -25.933 -4.135 19.233 1.00 96.06 281 THR A N 1
ATOM 1965 C CA . THR A 1 281 ? -26.594 -5.247 19.923 1.00 96.06 281 THR A CA 1
ATOM 1966 C C . THR A 1 281 ? -25.873 -5.531 21.234 1.00 96.06 281 THR A C 1
ATOM 1968 O O . THR A 1 281 ? -24.668 -5.308 21.326 1.00 96.06 281 THR A O 1
ATOM 1971 N N . SER A 1 282 ? -26.583 -6.031 22.240 1.00 95.81 282 SER A N 1
ATOM 1972 C CA . SER A 1 282 ? -26.010 -6.484 23.511 1.00 95.81 282 SER A CA 1
ATOM 1973 C C . SER A 1 282 ? -26.268 -7.978 23.710 1.00 95.81 282 SER A C 1
ATOM 1975 O O . SER A 1 282 ? -27.335 -8.484 23.356 1.00 95.81 282 SER A O 1
ATOM 1977 N N . SER A 1 283 ? -25.286 -8.690 24.262 1.00 94.31 283 SER A N 1
ATOM 1978 C CA . SER A 1 283 ? -25.405 -10.096 24.643 1.00 94.31 283 SER A CA 1
ATOM 1979 C C . SER A 1 283 ? -24.732 -10.347 25.999 1.00 94.31 283 SER A C 1
ATOM 1981 O O . SER A 1 283 ? -23.579 -9.949 26.181 1.00 94.31 283 SER A O 1
ATOM 1983 N N . PRO A 1 284 ? -25.398 -11.015 26.957 1.00 94.50 284 PRO A N 1
ATOM 1984 C CA . PRO A 1 284 ? -26.809 -11.426 26.944 1.00 94.50 284 PRO A CA 1
ATOM 1985 C C . PRO A 1 284 ? -27.800 -10.244 26.899 1.00 94.50 284 PRO A C 1
ATOM 1987 O O . PRO A 1 284 ? -27.413 -9.084 27.027 1.00 94.50 284 PRO A O 1
ATOM 1990 N N . THR A 1 285 ? -29.096 -10.516 26.721 1.00 89.88 285 THR A N 1
ATOM 1991 C CA . THR A 1 285 ? -30.134 -9.468 26.742 1.00 89.88 285 THR A CA 1
ATOM 1992 C C . THR A 1 285 ? -30.248 -8.821 28.124 1.00 89.88 285 THR A C 1
ATOM 1994 O O . THR A 1 285 ? -30.212 -9.519 29.135 1.00 89.88 285 THR A O 1
ATOM 1997 N N . GLY A 1 286 ? -30.457 -7.504 28.181 1.00 89.50 286 GLY A N 1
ATOM 1998 C CA . GLY A 1 286 ? -30.699 -6.779 29.434 1.00 89.50 286 GLY A CA 1
ATOM 1999 C C . GLY A 1 286 ? -30.344 -5.293 29.332 1.00 89.50 286 GLY A C 1
ATOM 2000 O O . GLY A 1 286 ? -31.223 -4.450 29.510 1.00 89.50 286 GLY A O 1
ATOM 2001 N N . PRO A 1 287 ? -29.087 -4.945 29.010 1.00 95.62 287 PRO A N 1
ATOM 2002 C CA . PRO A 1 287 ? -28.699 -3.573 28.711 1.00 95.62 287 PRO A CA 1
ATOM 2003 C C . PRO A 1 287 ? -29.332 -3.090 27.404 1.00 95.62 287 PRO A C 1
ATOM 2005 O O . PRO A 1 287 ? -29.402 -3.847 26.433 1.00 95.62 287 PRO A O 1
ATOM 2008 N N . SER A 1 288 ? -29.732 -1.820 27.370 1.00 96.06 288 SER A N 1
ATOM 2009 C CA . SER A 1 288 ? -30.315 -1.139 26.207 1.00 96.06 288 SER A CA 1
ATOM 2010 C C . SER A 1 288 ? -29.303 -0.150 25.609 1.00 96.06 288 SER A C 1
ATOM 2012 O O . SER A 1 288 ? -29.215 0.986 26.085 1.00 96.06 288 SER A O 1
ATOM 2014 N N . PRO A 1 289 ? -28.483 -0.569 24.626 1.00 97.31 289 PRO A N 1
ATOM 2015 C CA . PRO A 1 289 ? -27.537 0.313 23.951 1.00 97.31 289 PRO A CA 1
ATOM 2016 C C . PRO A 1 289 ? -28.228 1.203 22.908 1.00 97.31 289 PRO A C 1
ATOM 2018 O O . PRO A 1 289 ? -29.027 0.727 22.105 1.00 97.31 289 PRO A O 1
ATOM 2021 N N . VAL A 1 290 ? -27.878 2.489 22.881 1.00 97.00 290 VAL A N 1
ATOM 2022 C CA . VAL A 1 290 ? -28.393 3.484 21.930 1.00 97.00 290 VAL A CA 1
ATOM 2023 C C . VAL A 1 290 ? -27.248 4.370 21.439 1.00 97.00 290 VAL A C 1
ATOM 2025 O O . VAL A 1 290 ? -26.449 4.867 22.232 1.00 97.00 290 VAL A O 1
ATOM 2028 N N . LEU A 1 291 ? -27.178 4.587 20.124 1.00 97.56 291 LEU A N 1
ATOM 2029 C CA . LEU A 1 291 ? -26.243 5.522 19.494 1.00 97.56 291 LEU A CA 1
ATOM 2030 C C . LEU A 1 291 ? -26.919 6.882 19.301 1.00 97.56 291 LEU A C 1
ATOM 2032 O O . LEU A 1 291 ? -28.030 6.935 18.777 1.00 97.56 291 LEU A O 1
ATOM 2036 N N . THR A 1 292 ? -26.240 7.979 19.650 1.00 97.44 292 THR A N 1
ATOM 2037 C CA . THR A 1 292 ? -26.757 9.343 19.403 1.00 97.44 292 THR A CA 1
ATOM 2038 C C . THR A 1 292 ? -26.999 9.590 17.914 1.00 97.44 292 THR A C 1
ATOM 2040 O O . THR A 1 292 ? -27.990 10.201 17.527 1.00 97.44 292 THR A O 1
ATOM 2043 N N . GLN A 1 293 ? -26.083 9.102 17.077 1.00 95.38 293 GLN A N 1
ATOM 2044 C CA . GLN A 1 293 ? -26.201 9.086 15.623 1.00 95.38 293 GLN A CA 1
ATOM 2045 C C . GLN A 1 293 ? -25.818 7.688 15.117 1.00 95.38 293 GLN A C 1
ATOM 2047 O O . GLN A 1 293 ? -24.668 7.284 15.312 1.00 95.38 293 GLN A O 1
ATOM 2052 N N . PRO A 1 294 ? -26.747 6.938 14.495 1.00 96.38 294 PRO A N 1
ATOM 2053 C CA . PRO A 1 294 ? -26.470 5.614 13.940 1.00 96.38 294 PRO A CA 1
ATOM 2054 C C . PRO A 1 294 ? -25.870 5.667 12.526 1.00 96.38 294 PRO A C 1
ATOM 2056 O O . PRO A 1 294 ? -25.555 4.628 11.966 1.00 96.38 294 PRO A O 1
ATOM 2059 N N . SER A 1 295 ? -25.701 6.846 11.928 1.00 96.25 295 SER A N 1
ATOM 2060 C CA . SER A 1 295 ? -25.075 7.016 10.614 1.00 96.25 295 SER A CA 1
ATOM 2061 C C . SER A 1 295 ? -24.043 8.131 10.671 1.00 96.25 295 SER A C 1
ATOM 2063 O O . SER A 1 295 ? -24.380 9.246 11.073 1.00 96.25 295 SER A O 1
ATOM 2065 N N . LEU A 1 296 ? -22.814 7.849 10.246 1.00 96.88 296 LEU A N 1
ATOM 2066 C CA . LEU A 1 296 ? -21.717 8.814 10.222 1.00 96.88 296 LEU A CA 1
ATOM 2067 C C . LEU A 1 296 ? -21.181 8.962 8.799 1.00 96.88 296 LEU A C 1
ATOM 2069 O O . LEU A 1 296 ? -20.958 7.967 8.116 1.00 96.88 296 LEU A O 1
ATOM 2073 N N . SER A 1 297 ? -20.954 10.196 8.357 1.00 95.44 297 SER A N 1
ATOM 2074 C CA . SER A 1 297 ? -20.337 10.474 7.058 1.00 95.44 297 SER A CA 1
ATOM 2075 C C . SER A 1 297 ? -18.843 10.725 7.227 1.00 95.44 297 SER A C 1
ATOM 2077 O O . SER A 1 297 ? -18.442 11.561 8.035 1.00 95.44 297 SER A O 1
ATOM 2079 N N . LEU A 1 298 ? -18.027 10.019 6.449 1.00 95.50 298 LEU A N 1
ATOM 2080 C CA . LEU A 1 298 ? -16.582 10.203 6.379 1.00 95.50 298 LEU A CA 1
ATOM 2081 C C . LEU A 1 298 ? -16.200 10.881 5.064 1.00 95.50 298 LEU A C 1
ATOM 2083 O O . LEU A 1 298 ? -16.685 10.511 3.994 1.00 95.50 298 LEU A O 1
ATOM 2087 N N . THR A 1 299 ? -15.292 11.849 5.143 1.00 92.69 299 THR A N 1
ATOM 2088 C CA . THR A 1 299 ? -14.520 12.335 3.994 1.00 92.69 299 THR A CA 1
ATOM 2089 C C . THR A 1 299 ? -13.224 11.534 3.875 1.00 92.69 299 THR A C 1
ATOM 2091 O O . THR A 1 299 ? -12.755 10.975 4.867 1.00 92.69 299 THR A O 1
ATOM 2094 N N . SER A 1 300 ? -12.609 11.510 2.689 1.00 89.62 300 SER A N 1
ATOM 2095 C CA . SER A 1 300 ? -11.299 10.872 2.495 1.00 89.62 300 SER A CA 1
ATOM 2096 C C . SER A 1 300 ? -10.266 11.450 3.474 1.00 89.62 300 SER A C 1
ATOM 2098 O O . SER A 1 300 ? -10.118 12.670 3.567 1.00 89.62 300 SER A O 1
ATOM 2100 N N . GLY A 1 301 ? -9.622 10.583 4.262 1.00 87.69 301 GLY A N 1
ATOM 2101 C CA . GLY A 1 301 ? -8.687 10.961 5.332 1.00 87.69 301 GLY A CA 1
ATOM 2102 C C . GLY A 1 301 ? -9.323 11.603 6.578 1.00 87.69 301 GLY A C 1
ATOM 2103 O O . GLY A 1 301 ? -8.603 12.005 7.489 1.00 87.69 301 GLY A O 1
ATOM 2104 N N . GLY A 1 302 ? -10.653 11.722 6.633 1.00 93.12 302 GLY A N 1
ATOM 2105 C CA . GLY A 1 302 ? -11.395 12.310 7.751 1.00 93.12 302 GLY A CA 1
ATOM 2106 C C . GLY A 1 302 ? -11.721 11.321 8.874 1.00 93.12 302 GLY A C 1
ATOM 2107 O O . GLY A 1 302 ? -11.514 10.113 8.753 1.00 93.12 302 GLY A O 1
ATOM 2108 N N . SER A 1 303 ? -12.288 11.840 9.965 1.00 96.19 303 SER A N 1
ATOM 2109 C CA . SER A 1 303 ? -12.824 11.040 11.072 1.00 96.19 303 SER A CA 1
ATOM 2110 C C . SER A 1 303 ? -14.184 11.569 11.530 1.00 96.19 303 SER A C 1
ATOM 2112 O O . SER A 1 303 ? -14.491 12.748 11.352 1.00 96.19 303 SER A O 1
ATOM 2114 N N . ALA A 1 304 ? -15.003 10.694 12.106 1.00 97.12 304 ALA A N 1
ATOM 2115 C CA . ALA A 1 304 ? -16.313 11.020 12.660 1.00 97.12 304 ALA A CA 1
ATOM 2116 C C . ALA A 1 304 ? -16.549 10.194 13.926 1.00 97.12 304 ALA A C 1
ATOM 2118 O O . ALA A 1 304 ? -16.032 9.086 14.047 1.00 97.12 304 ALA A O 1
ATOM 2119 N N . ALA A 1 305 ? -17.330 10.708 14.873 1.00 97.38 305 ALA A N 1
ATOM 2120 C CA . ALA A 1 305 ? -17.599 10.005 16.122 1.00 97.38 305 ALA A CA 1
ATOM 2121 C C . ALA A 1 305 ? -19.061 10.137 16.553 1.00 97.38 305 ALA A C 1
ATOM 2123 O O . ALA A 1 305 ? -19.727 11.125 16.250 1.00 97.38 305 ALA A O 1
ATOM 2124 N N . THR A 1 306 ? -19.540 9.144 17.296 1.00 98.19 306 THR A N 1
ATOM 2125 C CA . THR A 1 306 ? -20.866 9.115 17.923 1.00 98.19 306 THR A CA 1
ATOM 2126 C C . THR A 1 306 ? -20.742 8.600 19.353 1.00 98.19 306 THR A C 1
ATOM 2128 O O . THR A 1 306 ? -19.796 7.883 19.688 1.00 98.19 306 THR A O 1
ATOM 2131 N N . THR A 1 307 ? -21.691 8.954 20.213 1.00 98.12 307 THR A N 1
ATOM 2132 C CA . THR A 1 307 ? -21.731 8.447 21.587 1.00 98.12 307 THR A CA 1
ATOM 2133 C C . THR A 1 307 ? -22.642 7.230 21.649 1.00 98.12 307 THR A C 1
ATOM 2135 O O . THR A 1 307 ? -23.802 7.293 21.239 1.00 98.12 307 THR A O 1
ATOM 2138 N N . LEU A 1 308 ? -22.124 6.131 22.193 1.00 98.12 308 LEU A N 1
ATOM 2139 C CA . LEU A 1 308 ? -22.894 4.955 22.573 1.00 98.12 308 LEU A CA 1
ATOM 2140 C C . LEU A 1 308 ? -23.271 5.081 24.050 1.00 98.12 308 LEU A C 1
ATOM 2142 O O . LEU A 1 308 ? -22.394 5.055 24.912 1.00 98.12 308 LEU A O 1
ATOM 2146 N N . THR A 1 309 ? -24.564 5.207 24.339 1.00 97.75 309 THR A N 1
ATOM 2147 C CA . THR A 1 309 ? -25.111 5.190 25.702 1.00 97.75 309 THR A CA 1
ATOM 2148 C C . THR A 1 309 ? -25.721 3.826 25.975 1.00 97.75 309 THR A C 1
ATOM 2150 O O . THR A 1 309 ? -26.518 3.336 25.181 1.00 97.75 309 THR A O 1
ATOM 2153 N N . ILE A 1 310 ? -25.353 3.202 27.089 1.00 97.62 310 ILE A N 1
ATOM 2154 C CA . ILE A 1 310 ? -25.833 1.880 27.481 1.00 97.62 310 ILE A CA 1
ATOM 2155 C C . ILE A 1 310 ? -26.586 2.027 28.797 1.00 97.62 310 ILE A C 1
ATOM 2157 O O . ILE A 1 310 ? -25.982 2.285 29.841 1.00 97.62 310 ILE A O 1
ATOM 2161 N N . SER A 1 311 ? -27.907 1.877 28.738 1.00 96.19 311 SER A N 1
ATOM 2162 C CA . SER A 1 311 ? -28.783 1.988 29.904 1.00 96.19 311 SER A CA 1
ATOM 2163 C C . SER A 1 311 ? -29.097 0.618 30.493 1.00 96.19 311 SER A C 1
ATOM 2165 O O . SER A 1 311 ? -29.327 -0.349 29.765 1.00 96.19 311 SER A O 1
ATOM 2167 N N . THR A 1 312 ? -29.124 0.537 31.820 1.00 96.31 312 THR A N 1
ATOM 2168 C CA . THR A 1 312 ? -29.517 -0.664 32.568 1.00 96.31 312 THR A CA 1
ATOM 2169 C C . THR A 1 312 ? -30.747 -0.376 33.421 1.00 96.31 312 THR A C 1
ATOM 2171 O O . THR A 1 312 ? -31.044 0.772 33.744 1.00 96.31 312 THR A O 1
ATOM 2174 N N . THR A 1 313 ? -31.463 -1.428 33.802 1.00 93.12 313 THR A N 1
ATOM 2175 C CA . THR A 1 313 ? -32.586 -1.355 34.746 1.00 93.12 313 THR A CA 1
ATOM 2176 C C . THR A 1 313 ? -32.155 -1.904 36.101 1.00 93.12 313 THR A C 1
ATOM 2178 O O . THR A 1 313 ? -31.122 -2.566 36.207 1.00 93.12 313 THR A O 1
ATOM 2181 N N . THR A 1 314 ? -32.941 -1.664 37.149 1.00 89.19 314 THR A N 1
ATOM 2182 C CA . THR A 1 314 ? -32.660 -2.213 38.486 1.00 89.19 314 THR A CA 1
ATOM 2183 C C . THR A 1 314 ? -32.712 -3.744 38.534 1.00 89.19 314 THR A C 1
ATOM 2185 O O . THR A 1 314 ? -32.138 -4.333 39.443 1.00 89.19 314 THR A O 1
ATOM 2188 N N . SER A 1 315 ? -33.354 -4.393 37.555 1.00 88.56 315 SER A N 1
ATOM 2189 C CA . SER A 1 315 ? -33.403 -5.853 37.407 1.00 88.56 315 SER A CA 1
ATOM 2190 C C . SER A 1 315 ? -32.306 -6.424 36.499 1.00 88.56 315 SER A C 1
ATOM 2192 O O . SER A 1 315 ? -32.228 -7.642 36.340 1.00 88.56 315 SER A O 1
ATOM 2194 N N . THR A 1 316 ? -31.450 -5.588 35.897 1.00 92.94 316 THR A N 1
ATOM 2195 C CA . THR A 1 316 ? -30.341 -6.062 35.058 1.00 92.94 316 THR A CA 1
ATOM 2196 C C . THR A 1 316 ? -29.335 -6.843 35.909 1.00 92.94 316 THR A C 1
ATOM 2198 O O . THR A 1 316 ? -28.785 -6.316 36.875 1.00 92.94 316 THR A O 1
ATOM 2201 N N . THR A 1 317 ? -29.076 -8.102 35.545 1.00 94.00 317 THR A N 1
ATOM 2202 C CA . THR A 1 317 ? -28.178 -9.000 36.284 1.00 94.00 317 THR A CA 1
ATOM 2203 C C . THR A 1 317 ? -26.754 -8.449 36.328 1.00 94.00 317 THR A C 1
ATOM 2205 O O . THR A 1 317 ? -26.229 -7.992 35.310 1.00 94.00 317 THR A O 1
ATOM 2208 N N . ALA A 1 318 ? -26.120 -8.521 37.499 1.00 93.19 318 ALA A N 1
ATOM 2209 C CA . ALA A 1 318 ? -24.736 -8.114 37.694 1.00 93.19 318 ALA A CA 1
ATOM 2210 C C . ALA A 1 318 ? -23.777 -9.123 37.049 1.00 93.19 318 ALA A C 1
ATOM 2212 O O . ALA A 1 318 ? -23.527 -10.198 37.592 1.00 93.19 318 ALA A O 1
ATOM 2213 N N . MET A 1 319 ? -23.278 -8.782 35.866 1.00 94.44 319 MET A N 1
ATOM 2214 C CA . MET A 1 319 ? -22.325 -9.571 35.093 1.00 94.44 319 MET A CA 1
ATOM 2215 C C . MET A 1 319 ? -21.670 -8.696 34.018 1.00 94.44 319 MET A C 1
ATOM 2217 O O . MET A 1 319 ? -21.979 -7.508 33.883 1.00 94.44 319 MET A O 1
ATOM 2221 N N . ASN A 1 320 ? -20.768 -9.288 33.237 1.00 96.62 320 ASN A N 1
ATOM 2222 C CA . ASN A 1 320 ? -20.230 -8.644 32.046 1.00 96.62 320 ASN A CA 1
ATOM 2223 C C . ASN A 1 320 ? -21.151 -8.905 30.851 1.00 96.62 320 ASN A C 1
ATOM 2225 O O . ASN A 1 320 ? -21.555 -10.045 30.622 1.00 96.62 320 ASN A O 1
ATOM 2229 N N . TYR A 1 321 ? -21.430 -7.858 30.082 1.00 97.19 321 TYR A N 1
ATOM 2230 C CA . TYR A 1 321 ? -22.150 -7.925 28.816 1.00 97.19 321 TYR A CA 1
ATOM 2231 C C . TYR A 1 321 ? -21.222 -7.511 27.679 1.00 97.19 321 TYR A C 1
ATOM 2233 O O . TYR A 1 321 ? -20.425 -6.578 27.824 1.00 97.19 321 TYR A O 1
ATOM 2241 N N . ASP A 1 322 ? -21.359 -8.187 26.547 1.00 97.44 322 ASP A N 1
ATOM 2242 C CA . ASP A 1 322 ? -20.722 -7.811 25.294 1.00 97.44 322 ASP A CA 1
ATOM 2243 C C . ASP A 1 322 ? -21.677 -6.917 24.499 1.00 97.44 322 ASP A C 1
ATOM 2245 O O . ASP A 1 322 ? -22.779 -7.330 24.129 1.00 97.44 322 ASP A O 1
ATOM 2249 N N . VAL A 1 323 ? -21.282 -5.665 24.275 1.00 97.75 323 VAL A N 1
ATOM 2250 C CA . VAL A 1 323 ? -22.008 -4.736 23.409 1.00 97.75 323 VAL A CA 1
ATOM 2251 C C . VAL A 1 323 ? -21.275 -4.660 22.079 1.00 97.75 323 VAL A C 1
ATOM 2253 O O . VAL A 1 323 ? -20.202 -4.065 21.970 1.00 97.75 323 VAL A O 1
ATOM 2256 N N . ARG A 1 324 ? -21.873 -5.278 21.065 1.00 97.56 324 ARG A N 1
ATOM 2257 C CA . ARG A 1 324 ? -21.341 -5.374 19.711 1.00 97.56 324 ARG A CA 1
ATOM 2258 C C . ARG A 1 324 ? -21.863 -4.220 18.863 1.00 97.56 324 ARG A C 1
ATOM 2260 O O . ARG A 1 324 ? -23.074 -4.099 18.678 1.00 97.56 324 ARG A O 1
ATOM 2267 N N . VAL A 1 325 ? -20.956 -3.413 18.315 1.00 97.94 325 VAL A N 1
ATOM 2268 C CA . VAL A 1 325 ? -21.255 -2.371 17.320 1.00 97.94 325 VAL A CA 1
ATOM 2269 C C . VAL A 1 325 ? -20.737 -2.834 15.964 1.00 97.94 325 VAL A C 1
ATOM 2271 O O . VAL A 1 325 ? -19.545 -3.091 15.818 1.00 97.94 325 VAL A O 1
ATOM 2274 N N . VAL A 1 326 ? -21.612 -2.940 14.969 1.00 97.81 326 VAL A N 1
ATOM 2275 C CA . VAL A 1 326 ? -21.242 -3.275 13.589 1.00 97.81 326 VAL A CA 1
ATOM 2276 C C . VAL A 1 326 ? -21.352 -2.021 12.738 1.00 97.81 326 VAL A C 1
ATOM 2278 O O . VAL A 1 326 ? -22.427 -1.430 12.642 1.00 97.81 326 VAL A O 1
ATOM 2281 N N . ALA A 1 327 ? -20.236 -1.626 12.138 1.00 97.56 327 ALA A N 1
ATOM 2282 C CA . ALA A 1 327 ? -20.111 -0.473 11.266 1.00 97.56 327 ALA A CA 1
ATOM 2283 C C . ALA A 1 327 ? -20.000 -0.940 9.813 1.00 97.56 327 ALA A C 1
ATOM 2285 O O . ALA A 1 327 ? -19.052 -1.646 9.485 1.00 97.56 327 ALA A O 1
ATOM 2286 N N . VAL A 1 328 ? -20.947 -0.557 8.956 1.00 97.00 328 VAL A N 1
ATOM 2287 C CA . VAL A 1 328 ? -21.034 -0.994 7.553 1.00 97.00 328 VAL A CA 1
ATOM 2288 C C . VAL A 1 328 ? -21.022 0.214 6.622 1.00 97.00 328 VAL A C 1
ATOM 2290 O O . VAL A 1 328 ? -21.872 1.095 6.739 1.00 97.00 328 VAL A O 1
ATOM 2293 N N . GLY A 1 329 ? -20.080 0.252 5.683 1.00 93.19 329 GLY A N 1
ATOM 2294 C CA . GLY A 1 329 ? -19.962 1.286 4.656 1.00 93.19 329 GLY A CA 1
ATOM 2295 C C . GLY A 1 329 ? -19.713 0.659 3.287 1.00 93.19 329 GLY A C 1
ATOM 2296 O O . GLY A 1 329 ? -18.627 0.148 3.026 1.00 93.19 329 GLY A O 1
ATOM 2297 N N . GLY A 1 330 ? -20.716 0.676 2.405 1.00 87.19 330 GLY A N 1
ATOM 2298 C CA . GLY A 1 330 ? -20.644 -0.041 1.126 1.00 87.19 330 GLY A CA 1
ATOM 2299 C C . GLY A 1 330 ? -20.490 -1.552 1.338 1.00 87.19 330 GLY A C 1
ATOM 2300 O O . GLY A 1 330 ? -21.326 -2.169 1.993 1.00 87.19 330 GLY A O 1
ATOM 2301 N N . SER A 1 331 ? -19.421 -2.143 0.799 1.00 83.44 331 SER A N 1
ATOM 2302 C CA . SER A 1 331 ? -19.052 -3.556 0.999 1.00 83.44 331 SER A CA 1
ATOM 2303 C C . SER A 1 331 ? -18.171 -3.804 2.231 1.00 83.44 331 SER A C 1
ATOM 2305 O O . SER A 1 331 ? -17.870 -4.954 2.545 1.00 83.44 331 SER A O 1
ATOM 2307 N N . THR A 1 332 ? -17.725 -2.747 2.907 1.00 90.69 332 THR A N 1
ATOM 2308 C CA . THR A 1 332 ? -16.774 -2.816 4.018 1.00 90.69 332 THR A CA 1
ATOM 2309 C C . THR A 1 332 ? -17.524 -2.869 5.347 1.00 90.69 332 THR A C 1
ATOM 2311 O O . THR A 1 332 ? -18.462 -2.099 5.564 1.00 90.69 332 THR A O 1
ATOM 2314 N N . SER A 1 333 ? -17.121 -3.764 6.254 1.00 94.62 333 SER A N 1
ATOM 2315 C CA . SER A 1 333 ? -17.748 -3.918 7.569 1.00 94.62 333 SER A CA 1
ATOM 2316 C C . SER A 1 333 ? -16.716 -4.169 8.664 1.00 94.62 333 SER A C 1
ATOM 2318 O O . SER A 1 333 ? -15.900 -5.077 8.544 1.00 94.62 333 SER A O 1
ATOM 2320 N N . HIS A 1 334 ? -16.838 -3.450 9.780 1.00 96.25 334 HIS A N 1
ATOM 2321 C CA . HIS A 1 334 ? -16.016 -3.615 10.984 1.00 96.25 334 HIS A CA 1
ATOM 2322 C C . HIS A 1 334 ? -16.889 -3.873 12.208 1.00 96.25 334 HIS A C 1
ATOM 2324 O O . HIS A 1 334 ? -18.015 -3.388 12.297 1.00 96.25 334 HIS A O 1
ATOM 2330 N N . THR A 1 335 ? -16.387 -4.662 13.157 1.00 97.38 335 THR A N 1
ATOM 2331 C CA . THR A 1 335 ? -17.092 -4.978 14.408 1.00 97.38 335 THR A CA 1
ATOM 2332 C C . THR A 1 335 ? -16.269 -4.506 15.601 1.00 97.38 335 THR A C 1
ATOM 2334 O O . THR A 1 335 ? -15.094 -4.840 15.713 1.00 97.38 335 THR A O 1
ATOM 2337 N N . ILE A 1 336 ? -16.909 -3.775 16.511 1.00 97.19 336 ILE A N 1
ATOM 2338 C CA . ILE A 1 336 ? -16.340 -3.309 17.776 1.00 97.19 336 ILE A CA 1
ATOM 2339 C C . ILE A 1 336 ? -17.028 -4.051 18.919 1.00 97.19 336 ILE A C 1
ATOM 2341 O O . ILE A 1 336 ? -18.254 -4.167 18.929 1.00 97.19 336 ILE A O 1
ATOM 2345 N N . HIS A 1 337 ? -16.245 -4.491 19.900 1.00 96.94 337 HIS A N 1
ATOM 2346 C CA . HIS A 1 337 ? -16.740 -5.071 21.145 1.00 96.94 337 HIS A CA 1
ATOM 2347 C C . HIS A 1 337 ? -16.482 -4.113 22.310 1.00 96.94 337 HIS A C 1
ATOM 2349 O O . HIS A 1 337 ? -15.340 -3.725 22.569 1.00 96.94 337 HIS A O 1
ATOM 2355 N N . VAL A 1 338 ? -17.547 -3.725 23.010 1.00 97.88 338 VAL A N 1
ATOM 2356 C CA . VAL A 1 338 ? -17.488 -2.928 24.239 1.00 97.88 338 VAL A CA 1
ATOM 2357 C C . VAL A 1 338 ? -17.918 -3.808 25.403 1.00 97.88 338 VAL A C 1
ATOM 2359 O O . VAL A 1 338 ? -19.034 -4.322 25.427 1.00 97.88 338 VAL A O 1
ATOM 2362 N N . THR A 1 339 ? -17.044 -3.964 26.395 1.00 97.94 339 THR A N 1
ATOM 2363 C CA . THR A 1 339 ? -17.367 -4.703 27.619 1.00 97.94 339 THR A CA 1
ATOM 2364 C C . THR A 1 339 ? -18.102 -3.791 28.598 1.00 97.94 339 THR A C 1
ATOM 2366 O O . THR A 1 339 ? -17.520 -2.846 29.135 1.00 97.94 339 THR A O 1
ATOM 2369 N N . LEU A 1 340 ? -19.368 -4.090 28.877 1.00 97.69 340 LEU A N 1
ATOM 2370 C CA . LEU A 1 340 ? -20.129 -3.447 29.947 1.00 97.69 340 LEU A CA 1
ATOM 2371 C C . LEU A 1 340 ? -20.042 -4.301 31.214 1.00 97.69 340 LEU A C 1
ATOM 2373 O O . LEU A 1 340 ? -20.554 -5.418 31.243 1.00 97.69 340 LEU A O 1
ATOM 2377 N N . ARG A 1 341 ? -19.444 -3.768 32.278 1.00 97.56 341 ARG A N 1
ATOM 2378 C CA . ARG A 1 341 ? -19.424 -4.403 33.602 1.00 97.56 341 ARG A CA 1
ATOM 2379 C C . ARG A 1 341 ? -20.581 -3.867 34.435 1.00 97.56 341 ARG A C 1
ATOM 2381 O O . ARG A 1 341 ? -20.540 -2.714 34.868 1.00 97.56 341 ARG A O 1
ATOM 2388 N N . VAL A 1 342 ? -21.603 -4.687 34.662 1.00 96.06 342 VAL A N 1
ATOM 2389 C CA . VAL A 1 342 ? -22.731 -4.309 35.521 1.00 96.06 342 VAL A CA 1
ATOM 2390 C C . VAL A 1 342 ? -22.461 -4.770 36.946 1.00 96.06 342 VAL A C 1
ATOM 2392 O O . VAL A 1 342 ? -22.303 -5.965 37.194 1.00 96.06 342 VAL A O 1
ATOM 2395 N N . THR A 1 343 ? -22.421 -3.834 37.892 1.00 92.62 343 THR A N 1
ATOM 2396 C CA . THR A 1 343 ? -22.344 -4.151 39.321 1.00 92.62 343 THR A CA 1
ATOM 2397 C C . THR A 1 343 ? -23.741 -4.246 39.926 1.00 92.62 343 THR A C 1
ATOM 2399 O O . THR A 1 343 ? -24.665 -3.527 39.532 1.00 92.62 343 THR A O 1
ATOM 2402 N N . ALA A 1 344 ? -23.902 -5.160 40.886 1.00 85.00 344 ALA A N 1
ATOM 2403 C CA . ALA A 1 344 ? -25.148 -5.297 41.625 1.00 85.00 344 ALA A CA 1
ATOM 2404 C C . ALA A 1 344 ? -25.450 -4.004 42.384 1.00 85.00 344 ALA A C 1
ATOM 2406 O O . ALA A 1 344 ? -24.539 -3.295 42.820 1.00 85.00 344 ALA A O 1
ATOM 2407 N N . ILE A 1 345 ? -26.737 -3.722 42.573 1.00 79.88 345 ILE A N 1
ATOM 2408 C CA . ILE A 1 345 ? -27.145 -2.751 43.583 1.00 79.88 345 ILE A CA 1
ATOM 2409 C C . ILE A 1 345 ? -26.668 -3.325 44.924 1.00 79.88 345 ILE A C 1
ATOM 2411 O O . ILE A 1 345 ? -27.047 -4.458 45.234 1.00 79.88 345 ILE A O 1
ATOM 2415 N N . PRO A 1 346 ? -25.806 -2.615 45.682 1.00 72.44 346 PRO A N 1
ATOM 2416 C CA . PRO A 1 346 ? -25.361 -3.115 46.968 1.00 72.44 346 PRO A CA 1
ATOM 2417 C C . PRO A 1 346 ? -26.598 -3.394 47.825 1.00 72.44 346 PRO A C 1
ATOM 2419 O O . PRO A 1 346 ? -27.504 -2.549 47.850 1.00 72.44 346 PRO A O 1
ATOM 2422 N N . PRO A 1 347 ? -26.670 -4.554 48.499 1.00 55.88 347 PRO A N 1
ATOM 2423 C CA . PRO A 1 347 ? -27.727 -4.774 49.466 1.00 55.88 347 PRO A CA 1
ATOM 2424 C C . PRO A 1 347 ? -27.677 -3.650 50.514 1.00 55.88 347 PRO A C 1
ATOM 2426 O O . PRO A 1 347 ? -26.596 -3.107 50.782 1.00 55.88 347 PRO A O 1
ATOM 2429 N N . PRO A 1 348 ? -28.825 -3.258 51.093 1.00 53.00 348 PRO A N 1
ATOM 2430 C CA . PRO A 1 348 ? -28.798 -2.409 52.276 1.00 53.00 348 PRO A CA 1
ATOM 2431 C C . PRO A 1 348 ? -27.869 -3.051 53.327 1.00 53.00 348 PRO A C 1
ATOM 2433 O O . PRO A 1 348 ? -27.812 -4.278 53.396 1.00 53.00 348 PRO A O 1
ATOM 2436 N N . PRO A 1 349 ? -27.096 -2.259 54.090 1.00 46.31 349 PRO A N 1
ATOM 2437 C CA . PRO A 1 349 ? -26.140 -2.808 55.049 1.00 46.31 349 PRO A CA 1
ATOM 2438 C C . PRO A 1 349 ? -26.862 -3.694 56.073 1.00 46.31 349 PRO A C 1
ATOM 2440 O O . PRO A 1 349 ? -27.795 -3.214 56.704 1.00 46.31 349 PRO A O 1
ATOM 2443 N N . ASP A 1 350 ? -26.438 -4.951 56.234 1.00 36.97 350 ASP A N 1
ATOM 2444 C CA . ASP A 1 350 ? -26.927 -5.851 57.289 1.00 36.97 350 ASP A CA 1
ATOM 2445 C C . ASP A 1 350 ? -26.455 -5.377 58.680 1.00 36.97 350 ASP A C 1
ATOM 2447 O O . ASP A 1 350 ? -25.321 -4.913 58.845 1.00 36.97 350 ASP A O 1
ATOM 2451 N N . ILE A 1 351 ? -27.316 -5.510 59.698 1.00 42.22 351 ILE A N 1
ATOM 2452 C CA . ILE A 1 351 ? -26.977 -5.231 61.108 1.00 42.22 351 ILE A CA 1
ATOM 2453 C C . ILE A 1 351 ? -26.136 -6.374 61.679 1.00 42.22 351 ILE A C 1
ATOM 2455 O O . ILE A 1 351 ? -26.643 -7.478 61.868 1.00 42.22 351 ILE A O 1
ATOM 2459 N N . ASP A 1 352 ? -24.897 -6.079 62.070 1.00 38.22 352 ASP A N 1
ATOM 2460 C CA . ASP A 1 352 ? -24.082 -6.951 62.921 1.00 38.22 352 ASP A CA 1
ATOM 2461 C C . ASP A 1 352 ? -24.183 -6.483 64.387 1.00 38.22 352 ASP A C 1
ATOM 2463 O O . ASP A 1 352 ? -23.912 -5.317 64.698 1.00 38.22 352 ASP A O 1
ATOM 2467 N N . ILE A 1 353 ? -24.633 -7.365 65.288 1.00 43.62 353 ILE A N 1
ATOM 2468 C CA . ILE A 1 353 ? -24.854 -7.067 66.715 1.00 43.62 353 ILE A CA 1
ATOM 2469 C C . ILE A 1 353 ? -23.785 -7.805 67.525 1.00 43.62 353 ILE A C 1
ATOM 2471 O O . ILE A 1 353 ? -23.844 -9.023 67.666 1.00 43.62 353 ILE A O 1
ATOM 2475 N N . SER A 1 354 ? -22.839 -7.068 68.117 1.00 41.69 354 SER A N 1
ATOM 2476 C CA . SER A 1 354 ? -21.884 -7.625 69.086 1.00 41.69 354 SER A CA 1
ATOM 2477 C C . SER A 1 354 ? -22.207 -7.155 70.504 1.00 41.69 354 SER A C 1
ATOM 2479 O O . SER A 1 354 ? -22.513 -5.985 70.743 1.00 41.69 354 SER A O 1
ATOM 2481 N N . THR A 1 355 ? -22.157 -8.081 71.461 1.00 39.09 355 THR A N 1
ATOM 2482 C CA . THR A 1 355 ? -22.381 -7.801 72.882 1.00 39.09 355 THR A CA 1
ATOM 2483 C C . THR A 1 355 ? -21.050 -7.623 73.606 1.00 39.09 355 THR A C 1
ATOM 2485 O O . THR A 1 355 ? -20.225 -8.536 73.612 1.00 39.09 355 THR A O 1
ATOM 2488 N N . SER A 1 356 ? -20.872 -6.500 74.302 1.00 42.78 356 SER A N 1
ATOM 2489 C CA . SER A 1 356 ? -19.954 -6.410 75.446 1.00 42.78 356 SER A CA 1
ATOM 2490 C C . SER A 1 356 ? -20.751 -5.989 76.683 1.00 42.78 356 SER A C 1
ATOM 2492 O O . SER A 1 356 ? -21.805 -5.370 76.543 1.00 42.78 356 SER A O 1
ATOM 2494 N N . GLN A 1 357 ? -20.279 -6.343 77.883 1.00 41.75 357 GLN A N 1
ATOM 2495 C CA . GLN A 1 357 ? -21.005 -6.276 79.168 1.00 41.75 357 GLN A CA 1
ATOM 2496 C C . GLN A 1 357 ? -21.537 -4.884 79.597 1.00 41.75 357 GLN A C 1
ATOM 2498 O O . GLN A 1 357 ? -22.001 -4.732 80.725 1.00 41.75 357 GLN A O 1
ATOM 2503 N N . SER A 1 358 ? -21.493 -3.844 78.756 1.00 40.31 358 SER A N 1
ATOM 2504 C CA . SER A 1 358 ? -22.019 -2.512 79.100 1.00 40.31 358 SER A CA 1
ATOM 2505 C C . SER A 1 358 ? -22.571 -1.683 77.929 1.00 40.31 358 SER A C 1
ATOM 2507 O O . SER A 1 358 ? -23.054 -0.576 78.166 1.00 40.31 358 SER A O 1
ATOM 2509 N N . THR A 1 359 ? -22.547 -2.166 76.681 1.00 37.22 359 THR A N 1
ATOM 2510 C CA . THR A 1 359 ? -23.026 -1.389 75.519 1.00 37.22 359 THR A CA 1
ATOM 2511 C C . THR A 1 359 ? -23.654 -2.275 74.441 1.00 37.22 359 THR A C 1
ATOM 2513 O O . THR A 1 359 ? -23.068 -3.270 74.018 1.00 37.22 359 THR A O 1
ATOM 2516 N N . LEU A 1 360 ? -24.848 -1.881 73.978 1.00 43.56 360 LEU A N 1
ATOM 2517 C CA . LEU A 1 360 ? -25.514 -2.425 72.790 1.00 43.56 360 LEU A CA 1
ATOM 2518 C C . LEU A 1 360 ? -25.271 -1.468 71.618 1.00 43.56 360 LEU A C 1
ATOM 2520 O O . LEU A 1 360 ? -25.764 -0.336 71.610 1.00 43.56 360 LEU A O 1
ATOM 2524 N N . LEU A 1 361 ? -24.496 -1.920 70.634 1.00 40.34 361 LEU A N 1
ATOM 2525 C CA . LEU A 1 361 ? -24.261 -1.196 69.386 1.00 40.34 361 LEU A CA 1
ATOM 2526 C C . LEU A 1 361 ? -25.274 -1.667 68.334 1.00 40.34 361 LEU A C 1
ATOM 2528 O O . LEU A 1 361 ? -25.313 -2.852 68.013 1.00 40.34 361 LEU A O 1
ATOM 2532 N N . LEU A 1 362 ? -26.083 -0.742 67.799 1.00 49.25 362 LEU A N 1
ATOM 2533 C CA . LEU A 1 362 ? -26.977 -0.992 66.663 1.00 49.25 362 LEU A CA 1
ATOM 2534 C C . LEU A 1 362 ? -26.530 -0.175 65.453 1.00 49.25 362 LEU A C 1
ATOM 2536 O O . LEU A 1 362 ? -26.835 1.016 65.342 1.00 49.25 362 LEU A O 1
ATOM 2540 N N . ASN A 1 363 ? -25.840 -0.824 64.522 1.00 43.25 363 ASN A N 1
ATOM 2541 C CA . ASN A 1 363 ? -25.595 -0.259 63.197 1.00 43.25 363 ASN A CA 1
ATOM 2542 C C . ASN A 1 363 ? -26.815 -0.556 62.315 1.00 43.25 363 ASN A C 1
ATOM 2544 O O . ASN A 1 363 ? -27.175 -1.714 62.176 1.00 43.25 363 ASN A O 1
ATOM 2548 N N . ALA A 1 364 ? -27.511 0.458 61.792 1.00 37.88 364 ALA A N 1
ATOM 2549 C CA . ALA A 1 364 ? -28.825 0.257 61.174 1.00 37.88 364 ALA A CA 1
ATOM 2550 C C . ALA A 1 364 ? -28.813 -0.494 59.831 1.00 37.88 364 ALA A C 1
ATOM 2552 O O . ALA A 1 364 ? -28.020 -0.174 58.947 1.00 37.88 364 ALA A O 1
ATOM 2553 N N . GLY A 1 365 ? -29.822 -1.367 59.675 1.00 47.84 365 GLY A N 1
ATOM 2554 C CA . GLY A 1 365 ? -30.256 -2.006 58.428 1.00 47.84 365 GLY A CA 1
ATOM 2555 C C . GLY A 1 365 ? -30.726 -3.469 58.566 1.00 47.84 365 GLY A C 1
ATOM 2556 O O . GLY A 1 365 ? -30.030 -4.385 58.158 1.00 47.84 365 GLY A O 1
ATOM 2557 N N . ALA A 1 366 ? -31.907 -3.730 59.148 1.00 39.47 366 ALA A N 1
ATOM 2558 C CA . ALA A 1 366 ? -32.565 -5.044 59.042 1.00 39.47 366 ALA A CA 1
ATOM 2559 C C . ALA A 1 366 ? -34.095 -4.943 59.170 1.00 39.47 366 ALA A C 1
ATOM 2561 O O . ALA A 1 366 ? -34.617 -4.121 59.923 1.00 39.47 366 ALA A O 1
ATOM 2562 N N . THR A 1 367 ? -34.796 -5.818 58.442 1.00 39.03 367 THR A N 1
ATOM 2563 C CA . THR A 1 367 ? -36.260 -6.017 58.414 1.00 39.03 367 THR A CA 1
ATOM 2564 C C . THR A 1 367 ? -36.723 -7.211 59.264 1.00 39.03 367 THR A C 1
ATOM 2566 O O . THR A 1 367 ? -37.861 -7.658 59.131 1.00 39.03 367 THR A O 1
ATOM 2569 N N . THR A 1 368 ? -35.859 -7.761 60.119 1.00 38.12 368 THR A N 1
ATOM 2570 C CA . THR A 1 368 ? -36.153 -8.939 60.950 1.00 38.12 368 THR A CA 1
ATOM 2571 C C . THR A 1 368 ? -36.044 -8.624 62.437 1.00 38.12 368 THR A C 1
ATOM 2573 O O . THR A 1 368 ? -35.049 -8.070 62.898 1.00 38.12 368 THR A O 1
ATOM 2576 N N . ASN A 1 369 ? -37.076 -9.014 63.190 1.00 39.81 369 ASN A N 1
ATOM 2577 C CA . ASN A 1 369 ? -37.133 -8.894 64.645 1.00 39.81 369 ASN A CA 1
ATOM 2578 C C . ASN A 1 369 ? -36.160 -9.887 65.298 1.00 39.81 369 ASN A C 1
ATOM 2580 O O . ASN A 1 369 ? -36.489 -11.060 65.468 1.00 39.81 369 ASN A O 1
ATOM 2584 N N . SER A 1 370 ? -34.975 -9.423 65.686 1.00 43.38 370 SER A N 1
ATOM 2585 C CA . SER A 1 370 ? -34.058 -10.196 66.528 1.00 43.38 370 SER A CA 1
ATOM 2586 C C . SER A 1 370 ? -34.498 -10.105 67.994 1.00 43.38 370 SER A C 1
ATOM 2588 O O . SER A 1 370 ? -34.591 -9.011 68.548 1.00 43.38 370 SER A O 1
ATOM 2590 N N . ILE A 1 371 ? -34.780 -11.248 68.630 1.00 43.78 371 ILE A N 1
ATOM 2591 C CA . ILE A 1 371 ? -35.119 -11.331 70.061 1.00 43.78 371 ILE A CA 1
ATOM 2592 C C . ILE A 1 371 ? -33.816 -11.429 70.863 1.00 43.78 371 ILE A C 1
ATOM 2594 O O . ILE A 1 371 ? -33.018 -12.336 70.638 1.00 43.78 371 ILE A O 1
ATOM 2598 N N . ILE A 1 372 ? -33.604 -10.508 71.807 1.00 51.97 372 ILE A N 1
ATOM 2599 C CA . ILE A 1 372 ? -32.431 -10.476 72.694 1.00 51.97 372 ILE A CA 1
ATOM 2600 C C . ILE A 1 372 ? -32.900 -10.736 74.128 1.00 51.97 372 ILE A C 1
ATOM 2602 O O . ILE A 1 372 ? -33.844 -10.103 74.595 1.00 51.97 372 ILE A O 1
ATOM 2606 N N . THR A 1 373 ? -32.231 -11.650 74.836 1.00 51.59 373 THR A N 1
ATOM 2607 C CA . THR A 1 373 ? -32.459 -11.881 76.273 1.00 51.59 373 THR A CA 1
ATOM 2608 C C . THR A 1 373 ? -31.453 -11.044 77.059 1.00 51.59 373 THR A C 1
ATOM 2610 O O . THR A 1 373 ? -30.249 -11.263 76.939 1.00 51.59 373 THR A O 1
ATOM 2613 N N . LEU A 1 374 ? -31.926 -10.057 77.818 1.00 55.50 374 LEU A N 1
ATOM 2614 C CA . LEU A 1 374 ? -31.077 -9.182 78.632 1.00 55.50 374 LEU A CA 1
ATOM 2615 C C . LEU A 1 374 ? -31.054 -9.671 80.084 1.00 55.50 374 LEU A C 1
ATOM 2617 O O . LEU A 1 374 ? -32.063 -10.146 80.599 1.00 55.50 374 LEU A O 1
ATOM 2621 N N . GLN A 1 375 ? -29.901 -9.550 80.742 1.00 53.59 375 GLN A N 1
ATOM 2622 C CA . GLN A 1 375 ? -29.801 -9.729 82.193 1.00 53.59 375 GLN A CA 1
ATOM 2623 C C . GLN A 1 375 ? -30.273 -8.451 82.903 1.00 53.59 375 GLN A C 1
ATOM 2625 O O . GLN A 1 375 ? -30.454 -7.412 82.272 1.00 53.59 375 GLN A O 1
ATOM 2630 N N . THR A 1 376 ? -30.488 -8.504 84.218 1.00 57.62 376 THR A N 1
ATOM 2631 C CA . THR A 1 376 ? -30.832 -7.298 84.985 1.00 57.62 376 THR A CA 1
ATOM 2632 C C . THR A 1 376 ? -29.724 -6.264 84.904 1.00 57.62 376 THR A C 1
ATOM 2634 O O . THR A 1 376 ? -28.571 -6.566 85.216 1.00 57.62 376 THR A O 1
ATOM 2637 N N . GLY A 1 377 ? -30.076 -5.038 84.533 1.00 57.12 377 GLY A N 1
ATOM 2638 C CA . GLY A 1 377 ? -29.114 -3.956 84.386 1.00 57.12 377 GLY A CA 1
ATOM 2639 C C . GLY A 1 377 ? -29.645 -2.791 83.560 1.00 57.12 377 GLY A C 1
ATOM 2640 O O . GLY A 1 377 ? -30.712 -2.861 82.947 1.00 57.12 377 GLY A O 1
ATOM 2641 N N . THR A 1 378 ? -28.877 -1.705 83.551 1.00 56.91 378 THR A N 1
ATOM 2642 C CA . THR A 1 378 ? -29.140 -0.532 82.713 1.00 56.91 378 THR A CA 1
ATOM 2643 C C . THR A 1 378 ? -28.223 -0.578 81.501 1.00 56.91 378 THR A C 1
ATOM 2645 O O . THR A 1 378 ? -27.002 -0.554 81.640 1.00 56.91 378 THR A O 1
ATOM 2648 N N . TYR A 1 379 ? -28.809 -0.610 80.311 1.00 59.09 379 TYR A N 1
ATOM 2649 C CA . TYR A 1 379 ? -28.094 -0.700 79.045 1.00 59.09 379 TYR A CA 1
ATOM 2650 C C . TYR A 1 379 ? -28.192 0.617 78.277 1.00 59.09 379 TYR A C 1
ATOM 2652 O O . TYR A 1 379 ? -29.278 1.175 78.101 1.00 59.09 379 TYR A O 1
ATOM 2660 N N . GLY A 1 380 ? -27.051 1.109 77.792 1.00 53.50 380 GLY A N 1
ATOM 2661 C CA . GLY A 1 380 ? -26.997 2.184 76.806 1.00 53.50 380 GLY A CA 1
ATOM 2662 C C . GLY A 1 380 ? -27.182 1.623 75.397 1.00 53.50 380 GLY A C 1
ATOM 2663 O O . GLY A 1 380 ? -26.392 0.791 74.949 1.00 53.50 380 GLY A O 1
ATOM 2664 N N . LEU A 1 381 ? -28.214 2.091 74.705 1.00 60.44 381 LEU A N 1
ATOM 2665 C CA . LEU A 1 381 ? -28.539 1.779 73.319 1.00 60.44 381 LEU A CA 1
ATOM 2666 C C . LEU A 1 381 ? -28.087 2.951 72.441 1.00 60.44 381 LEU A C 1
ATOM 2668 O O . LEU A 1 381 ? -28.525 4.077 72.671 1.00 60.44 381 LEU A O 1
ATOM 2672 N N . THR A 1 382 ? -27.241 2.720 71.436 1.00 52.28 382 THR A N 1
ATOM 2673 C CA . THR A 1 382 ? -26.918 3.746 70.423 1.00 52.28 382 THR A CA 1
ATOM 2674 C C . THR A 1 382 ? -27.275 3.234 69.036 1.00 52.28 382 THR A C 1
ATOM 2676 O O . THR A 1 382 ? -26.821 2.163 68.639 1.00 52.28 382 THR A O 1
ATOM 2679 N N . VAL A 1 383 ? -28.089 4.004 68.312 1.00 57.44 383 VAL A N 1
ATOM 2680 C CA . VAL A 1 383 ? -28.569 3.686 66.961 1.00 57.44 383 VAL A CA 1
ATOM 2681 C C . VAL A 1 383 ? -27.877 4.600 65.959 1.00 57.44 383 VAL A C 1
ATOM 2683 O O . VAL A 1 383 ? -27.919 5.823 66.117 1.00 57.44 383 VAL A O 1
ATOM 2686 N N . TYR A 1 384 ? -27.276 4.019 64.921 1.00 53.41 384 TYR A N 1
ATOM 2687 C CA . TYR A 1 384 ? -26.609 4.744 63.836 1.00 53.41 384 TYR A CA 1
ATOM 2688 C C . TYR A 1 384 ? -27.400 4.620 62.535 1.00 53.41 384 TYR A C 1
ATOM 2690 O O . TYR A 1 384 ? -27.651 3.508 62.095 1.00 53.41 384 TYR A O 1
ATOM 2698 N N . ALA A 1 385 ? -27.733 5.734 61.882 1.00 48.00 385 ALA A N 1
ATOM 2699 C CA . ALA A 1 385 ? -28.265 5.754 60.519 1.00 48.00 385 ALA A CA 1
ATOM 2700 C C . ALA A 1 385 ? -27.161 6.170 59.534 1.00 48.00 385 ALA A C 1
ATOM 2702 O O . ALA A 1 385 ? -26.492 7.186 59.762 1.00 48.00 385 ALA A O 1
ATOM 2703 N N . ALA A 1 386 ? -26.983 5.409 58.448 1.00 48.56 386 ALA A N 1
ATOM 2704 C CA . ALA A 1 386 ? -25.961 5.668 57.437 1.00 48.56 386 ALA A CA 1
ATOM 2705 C C . ALA A 1 386 ? -26.506 5.591 56.001 1.00 48.56 386 ALA A C 1
ATOM 2707 O O . ALA A 1 386 ? -27.334 4.739 55.685 1.00 48.56 386 ALA A O 1
ATOM 2708 N N . SER A 1 387 ? -26.001 6.460 55.121 1.00 40.59 387 SER A N 1
ATOM 2709 C CA . SER A 1 387 ? -26.173 6.362 53.664 1.00 40.59 387 SER A CA 1
ATOM 2710 C C . SER A 1 387 ? -24.851 6.717 52.978 1.00 40.59 387 SER A C 1
ATOM 2712 O O . SER A 1 387 ? -24.450 7.886 52.960 1.00 40.59 387 SER A O 1
ATOM 2714 N N . GLY A 1 388 ? -24.141 5.721 52.444 1.00 54.75 388 GLY A N 1
ATOM 2715 C CA . GLY A 1 388 ? -22.779 5.925 51.941 1.00 54.75 388 GLY A CA 1
ATOM 2716 C C . GLY A 1 388 ? -21.822 6.338 53.069 1.00 54.75 388 GLY A C 1
ATOM 2717 O O . GLY A 1 388 ? -21.710 5.629 54.063 1.00 54.75 388 GLY A O 1
ATOM 2718 N N . SER A 1 389 ? -21.143 7.484 52.936 1.00 40.06 389 SER A N 1
ATOM 2719 C CA . SER A 1 389 ? -20.176 8.001 53.926 1.00 40.06 389 SER A CA 1
ATOM 2720 C C . SER A 1 389 ? -20.776 8.890 55.027 1.00 40.06 389 SER A C 1
ATOM 2722 O O . SER A 1 389 ? -20.058 9.315 55.931 1.00 40.06 389 SER A O 1
ATOM 2724 N N . LEU A 1 390 ? -22.075 9.202 54.972 1.00 38.66 390 LEU A N 1
ATOM 2725 C CA . LEU A 1 390 ? -22.745 10.049 55.963 1.00 38.66 390 LEU A CA 1
ATOM 2726 C C . LEU A 1 390 ? -23.294 9.195 57.111 1.00 38.66 390 LEU A C 1
ATOM 2728 O O . LEU A 1 390 ? -24.051 8.260 56.856 1.00 38.66 390 LEU A O 1
ATOM 2732 N N . GLN A 1 391 ? -22.961 9.544 58.361 1.00 53.12 391 GLN A N 1
ATOM 2733 C CA . GLN A 1 391 ? -23.446 8.867 59.573 1.00 53.12 391 GLN A CA 1
ATOM 2734 C C . GLN A 1 391 ? -24.060 9.850 60.581 1.00 53.12 391 GLN A C 1
ATOM 2736 O O . GLN A 1 391 ? -23.530 10.940 60.811 1.00 53.12 391 GLN A O 1
ATOM 2741 N N . ARG A 1 392 ? -25.168 9.451 61.220 1.00 48.91 392 ARG A N 1
ATOM 2742 C CA . ARG A 1 392 ? -25.805 10.175 62.337 1.00 48.91 392 ARG A CA 1
ATOM 2743 C C . ARG A 1 392 ? -26.269 9.186 63.404 1.00 48.91 392 ARG A C 1
ATOM 2745 O O . ARG A 1 392 ? -26.816 8.148 63.052 1.00 48.91 392 ARG A O 1
ATOM 2752 N N . SER A 1 393 ? -26.099 9.514 64.686 1.00 58.50 393 SER A N 1
ATOM 2753 C CA . SER A 1 393 ? -26.515 8.643 65.793 1.00 58.50 393 SER A CA 1
ATOM 2754 C C . SER A 1 393 ? -27.465 9.301 66.795 1.00 58.50 393 SER A C 1
ATOM 2756 O O . SER A 1 393 ? -27.534 10.529 66.909 1.00 58.50 393 SER A O 1
ATOM 2758 N N . THR A 1 394 ? -28.217 8.462 67.511 1.00 52.66 394 THR A N 1
ATOM 2759 C CA . THR A 1 394 ? -29.029 8.819 68.685 1.00 5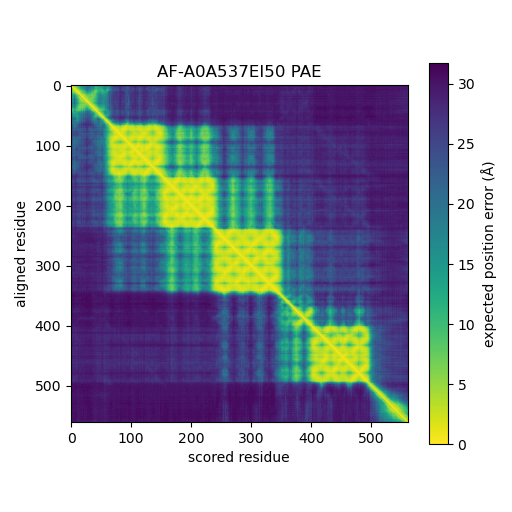2.66 394 THR A CA 1
ATOM 2760 C C . THR A 1 394 ? -28.889 7.738 69.757 1.00 52.66 394 THR A C 1
ATOM 2762 O O . THR A 1 394 ? -28.596 6.589 69.422 1.00 52.66 394 THR A O 1
ATOM 2765 N N . SER A 1 395 ? -29.067 8.087 71.032 1.00 58.16 395 SER A N 1
ATOM 2766 C CA . SER A 1 395 ? -28.911 7.155 72.151 1.00 58.16 395 SER A CA 1
ATOM 2767 C C . SER A 1 395 ? -30.112 7.154 73.101 1.00 58.16 395 SER A C 1
ATOM 2769 O O . SER A 1 395 ? -30.759 8.180 73.309 1.00 58.16 395 SER A O 1
ATOM 2771 N N . LEU A 1 396 ? -30.403 5.980 73.666 1.00 61.28 396 LEU A N 1
ATOM 2772 C CA . LEU A 1 396 ? -31.478 5.701 74.622 1.00 61.28 396 LEU A CA 1
ATOM 2773 C C . LEU A 1 396 ? -30.934 4.805 75.744 1.00 61.28 396 LEU A C 1
ATOM 2775 O O . LEU A 1 396 ? -30.081 3.960 75.501 1.00 61.28 396 LEU A O 1
ATOM 2779 N N . THR A 1 397 ? -31.432 4.951 76.967 1.00 56.91 397 THR A N 1
ATOM 2780 C CA . THR A 1 397 ? -31.146 4.020 78.072 1.00 56.91 397 THR A CA 1
ATOM 2781 C C . THR A 1 397 ? -32.333 3.096 78.311 1.00 56.91 397 THR A C 1
ATOM 2783 O O . THR A 1 397 ? -33.457 3.576 78.445 1.00 56.91 397 THR A O 1
ATOM 2786 N N . VAL A 1 398 ? -32.080 1.790 78.400 1.00 60.81 398 VAL A N 1
ATOM 2787 C CA . VAL A 1 398 ? -33.084 0.758 78.704 1.00 60.81 398 VAL A CA 1
ATOM 2788 C C . VAL A 1 398 ? -32.734 0.116 80.046 1.00 60.81 398 VAL A C 1
ATOM 2790 O O . VAL A 1 398 ? -31.590 -0.282 80.248 1.00 60.81 398 VAL A O 1
ATOM 2793 N N . MET A 1 399 ? -33.699 0.022 80.962 1.00 58.59 399 MET A N 1
ATOM 2794 C CA . MET A 1 399 ? -33.529 -0.612 82.275 1.00 58.59 399 MET A CA 1
ATOM 2795 C C . MET A 1 399 ? -34.300 -1.932 82.311 1.00 58.59 399 MET A C 1
ATOM 2797 O O . MET A 1 399 ? -35.482 -1.960 81.977 1.00 58.59 399 MET A O 1
ATOM 2801 N N . VAL A 1 400 ? -33.624 -3.011 82.701 1.00 66.56 400 VAL A N 1
ATOM 2802 C CA . VAL A 1 400 ? -34.203 -4.354 82.833 1.00 66.56 400 VAL A CA 1
ATOM 2803 C C . VAL A 1 400 ? -34.169 -4.748 84.308 1.00 66.56 400 VAL A C 1
ATOM 2805 O O . VAL A 1 400 ? -33.086 -4.866 84.887 1.00 66.56 400 VAL A O 1
ATOM 2808 N N . THR A 1 401 ? -35.339 -4.930 84.922 1.00 64.06 401 THR A N 1
ATOM 2809 C CA . THR A 1 401 ? -35.515 -5.390 86.312 1.00 64.06 401 THR A CA 1
ATOM 2810 C C . THR A 1 401 ? -36.121 -6.797 86.338 1.00 64.06 401 THR A C 1
ATOM 2812 O O . THR A 1 401 ? -36.818 -7.190 85.406 1.00 64.06 401 THR A O 1
ATOM 2815 N N . ILE A 1 402 ? -35.826 -7.575 87.384 1.00 71.56 402 ILE A N 1
ATOM 2816 C CA . ILE A 1 402 ? -36.519 -8.841 87.678 1.00 71.56 402 ILE A CA 1
ATOM 2817 C C . ILE A 1 402 ? -37.632 -8.528 88.675 1.00 71.56 402 ILE A C 1
ATOM 2819 O O . ILE A 1 402 ? -37.368 -7.842 89.657 1.00 71.56 402 ILE A O 1
ATOM 2823 N N . ASN A 1 403 ? -38.832 -9.045 88.409 1.00 82.75 403 ASN A N 1
ATOM 2824 C CA . ASN A 1 403 ? -39.965 -8.971 89.325 1.00 82.75 403 ASN A CA 1
ATOM 2825 C C . ASN A 1 403 ? -39.686 -9.752 90.623 1.00 82.75 403 ASN A C 1
ATOM 2827 O O . ASN A 1 403 ? -39.114 -10.846 90.571 1.00 82.75 403 ASN A O 1
ATOM 2831 N N . SER A 1 404 ? -40.087 -9.211 91.765 1.00 84.06 404 SER A N 1
ATOM 2832 C CA . SER A 1 404 ? -39.933 -9.776 93.104 1.00 84.06 404 SER A CA 1
ATOM 2833 C C . SER A 1 404 ? -41.310 -9.931 93.760 1.00 84.06 404 SER A C 1
ATOM 2835 O O . SER A 1 404 ? -42.113 -9.022 93.664 1.00 84.06 404 SER A O 1
ATOM 2837 N N . PRO A 1 405 ? -41.593 -11.028 94.491 1.00 85.94 405 PRO A N 1
ATOM 2838 C CA . PRO A 1 405 ? -42.918 -11.245 95.071 1.00 85.94 405 PRO A CA 1
ATOM 2839 C C . PRO A 1 405 ? -43.253 -10.234 96.185 1.00 85.94 405 PRO A C 1
ATOM 2841 O O . PRO A 1 405 ? -42.369 -9.920 97.000 1.00 85.94 405 PRO A O 1
ATOM 2844 N N . PRO A 1 406 ? -44.540 -9.872 96.371 1.00 89.81 406 PRO A N 1
ATOM 2845 C CA . PRO A 1 406 ? -44.973 -9.026 97.472 1.00 89.81 406 PRO A CA 1
ATOM 2846 C C . PRO A 1 406 ? -44.680 -9.664 98.828 1.00 89.81 406 PRO A C 1
ATOM 2848 O O . PRO A 1 406 ? -44.707 -10.885 98.999 1.00 89.81 406 PRO A O 1
ATOM 2851 N N . LYS A 1 407 ? -44.493 -8.844 99.860 1.00 90.06 407 LYS A N 1
ATOM 2852 C CA . LYS A 1 407 ? -44.385 -9.305 101.250 1.00 90.06 407 LYS A CA 1
ATOM 2853 C C . LYS A 1 407 ? -45.695 -9.077 102.004 1.00 90.06 407 LYS A C 1
ATOM 2855 O O . LYS A 1 407 ? -46.021 -7.936 102.322 1.00 90.06 407 LYS A O 1
ATOM 2860 N N . VAL A 1 408 ? -46.400 -10.156 102.357 1.00 92.56 408 VAL A N 1
ATOM 2861 C CA . VAL A 1 408 ? -47.669 -10.110 103.114 1.00 92.56 408 VAL A CA 1
ATOM 2862 C C . VAL A 1 408 ? -47.433 -9.976 104.619 1.00 92.56 408 VAL A C 1
ATOM 2864 O O . VAL A 1 408 ? -46.714 -10.768 105.232 1.00 92.56 408 VAL A O 1
ATOM 2867 N N . THR A 1 409 ? -48.104 -9.004 105.231 1.00 89.94 409 THR A N 1
ATOM 2868 C CA . THR A 1 409 ? -48.133 -8.760 106.676 1.00 89.94 409 THR A CA 1
ATOM 2869 C C . THR A 1 409 ? -49.564 -8.919 107.189 1.00 89.94 409 THR A C 1
ATOM 2871 O O . THR A 1 409 ? -50.463 -8.178 106.794 1.00 89.94 409 THR A O 1
ATOM 2874 N N . VAL A 1 410 ? -49.766 -9.891 108.081 1.00 87.94 410 VAL A N 1
ATOM 2875 C CA . VAL A 1 410 ? -51.033 -10.153 108.786 1.00 87.94 410 VAL A CA 1
ATOM 2876 C C . VAL A 1 410 ? -50.893 -9.769 110.266 1.00 87.94 410 VAL A C 1
ATOM 2878 O O . VAL A 1 410 ? -49.769 -9.758 110.779 1.00 87.94 410 VAL A O 1
ATOM 2881 N N . PRO A 1 411 ? -51.989 -9.435 110.971 1.00 86.38 411 PRO A N 1
ATOM 2882 C CA . PRO A 1 411 ? -51.942 -9.191 112.412 1.00 86.38 411 PRO A CA 1
ATOM 2883 C C . PRO A 1 411 ? -51.569 -10.456 113.199 1.00 86.38 411 PRO A C 1
ATOM 2885 O O . PRO A 1 411 ? -51.630 -11.578 112.694 1.00 86.38 411 PRO A O 1
ATOM 2888 N N . ALA A 1 412 ? -51.199 -10.270 114.467 1.00 81.94 412 ALA A N 1
ATOM 2889 C CA . ALA A 1 412 ? -50.981 -11.374 115.397 1.00 81.94 412 ALA A CA 1
ATOM 2890 C C . ALA A 1 412 ? -52.270 -12.205 115.599 1.00 81.94 412 ALA A C 1
ATOM 2892 O O . ALA A 1 412 ? -53.371 -11.696 115.351 1.00 81.94 412 ALA A O 1
ATOM 2893 N N . PRO A 1 413 ? -52.162 -13.467 116.069 1.00 75.88 413 PRO A N 1
ATOM 2894 C CA . PRO A 1 413 ? -53.326 -14.288 116.386 1.00 75.88 413 PRO A CA 1
ATOM 2895 C C . PRO A 1 413 ? -54.332 -13.516 117.243 1.00 75.88 413 PRO A C 1
ATOM 2897 O O . PRO A 1 413 ? -53.958 -12.887 118.232 1.00 75.88 413 PRO A O 1
ATOM 2900 N N . THR A 1 414 ? -55.597 -13.533 116.833 1.00 81.06 414 THR A N 1
ATOM 2901 C CA . THR A 1 414 ? -56.653 -12.707 117.433 1.00 81.06 414 THR A CA 1
ATOM 2902 C C . THR A 1 414 ? -57.683 -13.610 118.105 1.00 81.06 414 THR A C 1
ATOM 2904 O O . THR A 1 414 ? -58.084 -14.618 117.533 1.00 81.06 414 THR A O 1
ATOM 2907 N N . SER A 1 415 ? -58.133 -13.276 119.311 1.00 79.31 415 SER A N 1
ATOM 2908 C CA . SER A 1 415 ? -59.282 -13.937 119.939 1.00 79.31 415 SER A CA 1
ATOM 2909 C C . SER A 1 415 ? -60.514 -13.037 119.888 1.00 79.31 415 SER A C 1
ATOM 2911 O O . SER A 1 415 ? -60.403 -11.810 119.901 1.00 79.31 415 SER A O 1
ATOM 2913 N N . GLY A 1 416 ? -61.697 -13.642 119.805 1.00 81.31 416 GLY A N 1
ATOM 2914 C CA . GLY A 1 416 ? -62.971 -12.931 119.818 1.00 81.31 416 GLY A CA 1
ATOM 2915 C C . GLY A 1 416 ? -64.066 -13.734 120.509 1.00 81.31 416 GLY A C 1
ATOM 2916 O O . GLY A 1 416 ? -63.986 -14.954 120.635 1.00 81.31 416 GLY A O 1
ATOM 2917 N N . LEU A 1 417 ? -65.101 -13.039 120.969 1.00 80.00 417 LEU A N 1
ATOM 2918 C CA . LEU A 1 417 ? -66.288 -13.659 121.551 1.00 80.00 417 LEU A CA 1
ATOM 2919 C C . LEU A 1 417 ? -67.347 -13.863 120.469 1.00 80.00 417 LEU A C 1
ATOM 2921 O O . LEU A 1 417 ? -67.546 -12.992 119.617 1.00 80.00 417 LEU A O 1
ATOM 2925 N N . ALA A 1 418 ? -68.069 -14.981 120.529 1.00 81.88 418 ALA A N 1
ATOM 2926 C CA . ALA A 1 418 ? -69.233 -15.181 119.676 1.00 81.88 418 ALA A CA 1
ATOM 2927 C C . ALA A 1 418 ? -70.249 -14.031 119.843 1.00 81.88 418 ALA A C 1
ATOM 2929 O O . ALA A 1 418 ? -70.555 -13.607 120.958 1.00 81.88 418 ALA A O 1
ATOM 2930 N N . GLY A 1 419 ? -70.763 -13.520 118.724 1.00 77.69 419 GLY A N 1
ATOM 2931 C CA . GLY A 1 419 ? -71.673 -12.373 118.655 1.00 77.69 419 GLY A CA 1
ATOM 2932 C C . GLY A 1 419 ? -70.995 -11.006 118.489 1.00 77.69 419 GLY A C 1
ATOM 2933 O O . GLY A 1 419 ? -71.694 -10.036 118.199 1.00 77.69 419 GLY A O 1
ATOM 2934 N N . PHE A 1 420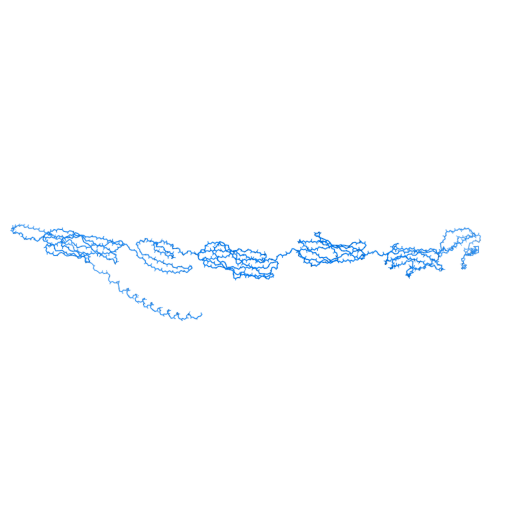 ? -69.665 -10.911 118.611 1.00 82.56 420 PHE A N 1
ATOM 2935 C CA . PHE A 1 420 ? -68.910 -9.667 118.412 1.00 82.56 420 PHE A CA 1
ATOM 2936 C C . PHE A 1 420 ? -68.132 -9.682 117.092 1.00 82.56 420 PHE A C 1
ATOM 2938 O O . PHE A 1 420 ? -67.590 -10.709 116.696 1.00 82.56 420 PHE A O 1
ATOM 2945 N N . SER A 1 421 ? -68.073 -8.536 116.408 1.00 85.94 421 SER A N 1
ATOM 2946 C CA . SER A 1 421 ? -67.364 -8.406 115.128 1.00 85.94 421 SER A CA 1
ATOM 2947 C C . SER A 1 421 ? -65.846 -8.413 115.326 1.00 85.94 421 SER A C 1
ATOM 2949 O O . SER A 1 421 ? -65.317 -7.646 116.132 1.00 85.94 421 SER A O 1
ATOM 2951 N N . ILE A 1 422 ? -65.150 -9.253 114.562 1.00 88.25 422 ILE A N 1
ATOM 2952 C CA . ILE A 1 422 ? -63.691 -9.323 114.457 1.00 88.25 422 ILE A CA 1
ATOM 2953 C C . ILE A 1 422 ? -63.291 -8.672 113.136 1.00 88.25 422 ILE A C 1
ATOM 2955 O O . ILE A 1 422 ? -63.734 -9.107 112.071 1.00 88.25 422 ILE A O 1
ATOM 2959 N N . GLN A 1 423 ? -62.449 -7.639 113.204 1.00 89.31 423 GLN A N 1
ATOM 2960 C CA . GLN A 1 423 ? -62.001 -6.879 112.038 1.00 89.31 423 GLN A CA 1
ATOM 2961 C C . GLN A 1 423 ? -60.500 -6.615 112.088 1.00 89.31 423 GLN A C 1
ATOM 2963 O O . GLN A 1 423 ? -59.959 -6.251 113.132 1.00 89.31 423 GLN A O 1
ATOM 2968 N N . PHE A 1 424 ? -59.836 -6.773 110.946 1.00 90.12 424 PHE A N 1
ATOM 2969 C CA . PHE A 1 424 ? -58.441 -6.382 110.753 1.00 90.12 424 PHE A CA 1
ATOM 2970 C C . PHE A 1 424 ? -58.149 -6.143 109.270 1.00 90.12 424 PHE A C 1
ATOM 2972 O O . PHE A 1 424 ? -58.925 -6.540 108.404 1.00 90.12 424 PHE A O 1
ATOM 2979 N N . VAL A 1 425 ? -57.017 -5.500 108.981 1.00 90.62 425 VAL A N 1
ATOM 2980 C CA . VAL A 1 425 ? -56.558 -5.235 107.612 1.00 90.62 425 VAL A CA 1
ATOM 2981 C C . VAL A 1 425 ? -55.265 -6.001 107.356 1.00 90.62 425 VAL A C 1
ATOM 2983 O O . VAL A 1 425 ? -54.348 -5.976 108.180 1.00 90.62 425 VAL A O 1
ATOM 2986 N N . VAL A 1 426 ? -55.201 -6.690 106.222 1.00 91.94 426 VAL A N 1
ATOM 2987 C CA . VAL A 1 426 ? -53.993 -7.338 105.707 1.00 91.94 426 VAL A CA 1
ATOM 2988 C C . VAL A 1 426 ? -53.273 -6.358 104.797 1.00 91.94 426 VAL A C 1
ATOM 2990 O O . VAL A 1 426 ? -53.890 -5.765 103.917 1.00 91.94 426 VAL A O 1
ATOM 2993 N N . ASN A 1 427 ? -51.967 -6.196 105.000 1.00 90.56 427 ASN A N 1
ATOM 2994 C CA . ASN A 1 427 ? -51.161 -5.263 104.223 1.00 90.56 427 ASN A CA 1
ATOM 2995 C C . ASN A 1 427 ? -50.052 -6.008 103.479 1.00 90.56 427 ASN A C 1
ATOM 2997 O O . ASN A 1 427 ? -49.536 -7.014 103.967 1.00 90.56 427 ASN A O 1
ATOM 3001 N N . ALA A 1 428 ? -49.641 -5.500 102.323 1.00 90.88 428 ALA A N 1
ATOM 3002 C CA . ALA A 1 428 ? -48.495 -6.018 101.590 1.00 90.88 428 ALA A CA 1
ATOM 3003 C C . ALA A 1 428 ? -47.639 -4.870 101.066 1.00 90.88 428 ALA A C 1
ATOM 3005 O O . ALA A 1 428 ? -48.139 -3.784 100.782 1.00 90.88 428 ALA A O 1
ATOM 3006 N N . THR A 1 429 ? -46.338 -5.116 100.978 1.00 89.31 429 THR A N 1
ATOM 3007 C CA . THR A 1 429 ? -45.373 -4.189 100.382 1.00 89.31 429 THR A CA 1
ATOM 3008 C C . THR A 1 429 ? -44.587 -4.917 99.316 1.00 89.31 429 THR A C 1
ATOM 3010 O O . THR A 1 429 ? -44.140 -6.038 99.570 1.00 89.31 429 THR A O 1
ATOM 3013 N N . ASP A 1 430 ? -44.368 -4.257 98.189 1.00 88.56 430 ASP A N 1
ATOM 3014 C CA . ASP A 1 430 ? -43.576 -4.778 97.084 1.00 88.56 430 ASP A CA 1
ATOM 3015 C C . ASP A 1 430 ? -42.318 -3.912 96.879 1.00 88.56 430 ASP A C 1
ATOM 3017 O O . ASP A 1 430 ? -42.426 -2.679 96.937 1.00 88.56 430 ASP A O 1
ATOM 3021 N N . PRO A 1 431 ? -41.114 -4.501 96.742 1.00 83.69 431 PRO A N 1
ATOM 3022 C CA . PRO A 1 431 ? -39.905 -3.742 96.431 1.00 83.69 431 PRO A CA 1
ATOM 3023 C C . PRO A 1 431 ? -39.906 -3.134 95.014 1.00 83.69 431 PRO A C 1
ATOM 3025 O O . PRO A 1 431 ? -39.146 -2.186 94.782 1.00 83.69 431 PRO A O 1
ATOM 3028 N N . ASP A 1 432 ? -40.740 -3.620 94.093 1.00 83.19 432 ASP A N 1
ATOM 3029 C CA . ASP A 1 432 ? -40.822 -3.127 92.723 1.00 83.19 432 ASP A CA 1
ATOM 3030 C C . ASP A 1 432 ? -41.749 -1.904 92.610 1.00 83.19 432 ASP A C 1
ATOM 3032 O O . ASP A 1 432 ? -42.957 -1.946 92.848 1.00 83.19 432 ASP A O 1
ATOM 3036 N N . GLN A 1 433 ? -41.173 -0.753 92.239 1.00 77.75 433 GLN A N 1
ATOM 3037 C CA . GLN A 1 433 ? -41.922 0.505 92.163 1.00 77.75 433 GLN A CA 1
ATOM 3038 C C . GLN A 1 433 ? -42.944 0.505 91.022 1.00 77.75 433 GLN A C 1
ATOM 3040 O O . GLN A 1 433 ? -42.601 0.284 89.863 1.00 77.75 433 GLN A O 1
ATOM 3045 N N . GLY A 1 434 ? -44.179 0.892 91.349 1.00 74.06 434 GLY A N 1
ATOM 3046 C CA . GLY A 1 434 ? -45.245 1.127 90.373 1.00 74.06 434 GLY A CA 1
ATOM 3047 C C . GLY A 1 434 ? -46.084 -0.101 90.024 1.00 74.06 434 GLY A C 1
ATOM 3048 O O . GLY A 1 434 ? -46.969 0.033 89.184 1.00 74.06 434 GLY A O 1
ATOM 3049 N N . GLN A 1 435 ? -45.837 -1.247 90.667 1.00 83.38 435 GLN A N 1
ATOM 3050 C CA . GLN A 1 435 ? -46.670 -2.441 90.532 1.00 83.38 435 GLN A CA 1
ATOM 3051 C C . GLN A 1 435 ? -47.921 -2.374 91.412 1.00 83.38 435 GLN A C 1
ATOM 3053 O O . GLN A 1 435 ? -47.920 -1.782 92.500 1.00 83.38 435 GLN A O 1
ATOM 3058 N N . THR A 1 436 ? -48.996 -2.990 90.933 1.00 86.69 436 THR A N 1
ATOM 3059 C CA . THR A 1 436 ? -50.273 -3.089 91.643 1.00 86.69 436 THR A CA 1
ATOM 3060 C C . THR A 1 436 ? -50.353 -4.418 92.383 1.00 86.69 436 THR A C 1
ATOM 3062 O O . THR A 1 436 ? -50.202 -5.477 91.785 1.00 86.69 436 THR A O 1
ATOM 3065 N N . ILE A 1 437 ? -50.659 -4.379 93.681 1.00 89.06 437 ILE A N 1
ATOM 3066 C CA . ILE A 1 437 ? -50.831 -5.588 94.493 1.00 89.06 437 ILE A CA 1
ATOM 3067 C C . ILE A 1 437 ? -52.316 -5.949 94.583 1.00 89.06 437 ILE A C 1
ATOM 3069 O O . ILE A 1 437 ? -53.152 -5.109 94.916 1.00 89.06 437 ILE A O 1
ATOM 3073 N N . THR A 1 438 ? -52.636 -7.219 94.353 1.00 90.31 438 THR A N 1
ATOM 3074 C CA . THR A 1 438 ? -53.978 -7.790 94.520 1.00 90.31 438 THR A CA 1
ATOM 3075 C C . THR A 1 438 ? -54.002 -8.808 95.656 1.00 90.31 438 THR A C 1
ATOM 3077 O O . THR A 1 438 ? -53.090 -9.626 95.781 1.00 90.31 438 THR A O 1
ATOM 3080 N N . PHE A 1 439 ? -55.043 -8.779 96.494 1.00 92.06 439 PHE A N 1
ATOM 3081 C CA . PHE A 1 439 ? -55.186 -9.714 97.612 1.00 92.06 439 PHE A CA 1
ATOM 3082 C C . PHE A 1 439 ? -56.204 -10.822 97.338 1.00 92.06 439 PHE A C 1
ATOM 3084 O O . PHE A 1 439 ? -57.189 -10.643 96.630 1.00 92.06 439 PHE A O 1
ATOM 3091 N N . SER A 1 440 ? -56.015 -11.969 97.979 1.00 89.94 440 SER A N 1
ATOM 3092 C CA . SER A 1 440 ? -57.015 -13.034 98.074 1.00 89.94 440 SER A CA 1
ATOM 3093 C C . SER A 1 440 ? -56.929 -13.724 99.434 1.00 89.94 440 SER A C 1
ATOM 3095 O O . SER A 1 440 ? -55.911 -13.631 100.122 1.00 89.94 440 SER A O 1
ATOM 3097 N N . ALA A 1 441 ? -58.002 -14.405 99.835 1.00 91.69 441 ALA A N 1
ATOM 3098 C CA . ALA A 1 441 ? -58.064 -15.128 101.098 1.00 91.69 441 ALA A CA 1
ATOM 3099 C C . ALA A 1 441 ? -58.688 -16.514 100.914 1.00 91.69 441 ALA A C 1
ATOM 3101 O O . ALA A 1 441 ? -59.660 -16.679 100.176 1.00 91.69 441 ALA A O 1
ATOM 3102 N N . THR A 1 442 ? -58.150 -17.502 101.621 1.00 90.00 442 THR A N 1
ATOM 3103 C CA . THR A 1 442 ? -58.642 -18.885 101.643 1.00 90.00 442 THR A CA 1
ATOM 3104 C C . THR A 1 442 ? -58.819 -19.369 103.080 1.00 90.00 442 THR A C 1
ATOM 3106 O O . THR A 1 442 ? -58.124 -18.909 103.985 1.00 90.00 442 THR A O 1
ATOM 3109 N N . GLY A 1 443 ? -59.735 -20.318 103.299 1.00 86.31 443 GLY A N 1
ATOM 3110 C CA . GLY A 1 443 ? -60.036 -20.835 104.642 1.00 86.31 443 GLY A CA 1
ATOM 3111 C C . GLY A 1 443 ? -60.932 -19.914 105.480 1.00 86.31 443 GLY A C 1
ATOM 3112 O O . GLY A 1 443 ? -60.937 -20.013 106.703 1.00 86.31 443 GLY A O 1
ATOM 3113 N N . LEU A 1 444 ? -61.679 -19.010 104.834 1.00 90.62 444 LEU A N 1
ATOM 3114 C CA . LEU A 1 444 ? -62.604 -18.100 105.509 1.00 90.62 444 LEU A CA 1
ATOM 3115 C C . LEU A 1 444 ? -63.759 -18.883 106.174 1.00 90.62 444 LEU A C 1
ATOM 3117 O O . LEU A 1 444 ? -64.407 -19.690 105.501 1.00 90.62 444 LEU A O 1
ATOM 3121 N N . PRO A 1 445 ? -64.052 -18.649 107.468 1.00 88.50 445 PRO A N 1
ATOM 3122 C CA . PRO A 1 445 ? -65.208 -19.235 108.142 1.00 88.50 445 PRO A CA 1
ATOM 3123 C C . PRO A 1 445 ? -66.539 -18.802 107.513 1.00 88.50 445 PRO A C 1
ATOM 3125 O O . PRO A 1 445 ? -66.645 -17.739 106.902 1.00 88.50 445 PRO A O 1
ATOM 3128 N N . SER A 1 446 ? -67.600 -19.586 107.720 1.00 84.50 446 SER A N 1
ATOM 3129 C CA . SER A 1 446 ? -68.942 -19.202 107.260 1.00 84.50 446 SER A CA 1
ATOM 3130 C C . SER A 1 446 ? -69.374 -17.865 107.879 1.00 84.50 446 SER A C 1
ATOM 3132 O O . SER A 1 446 ? -69.313 -17.690 109.097 1.00 84.50 446 SER A O 1
ATOM 3134 N N . GLY A 1 447 ? -69.827 -16.928 107.043 1.00 83.94 447 GLY A N 1
ATOM 3135 C CA . GLY A 1 447 ? -70.203 -15.570 107.454 1.00 83.94 447 GLY A CA 1
ATOM 3136 C C . GLY A 1 447 ? -69.032 -14.588 107.583 1.00 83.94 447 GLY A C 1
ATOM 3137 O O . GLY A 1 447 ? -69.266 -13.425 107.909 1.00 83.94 447 GLY A O 1
ATOM 3138 N N . ALA A 1 448 ? 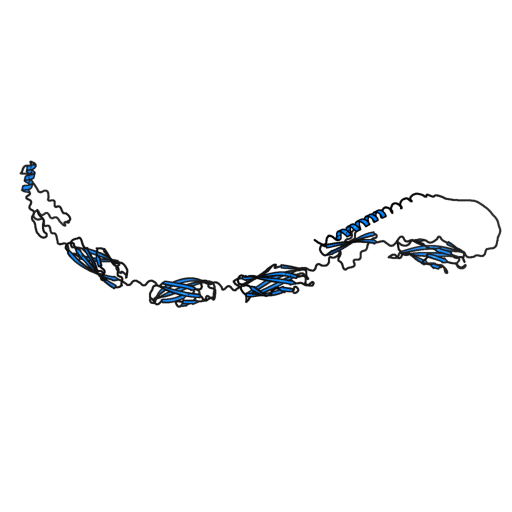-67.791 -15.021 107.341 1.00 91.50 448 ALA A N 1
ATOM 3139 C CA . ALA A 1 448 ? -66.650 -14.122 107.217 1.00 91.50 448 ALA A CA 1
ATOM 3140 C C . ALA A 1 448 ? -66.594 -13.506 105.812 1.00 91.50 448 ALA A C 1
ATOM 3142 O O . ALA A 1 448 ? -66.931 -14.152 104.819 1.00 91.50 448 ALA A O 1
ATOM 3143 N N . SER A 1 449 ? -66.136 -12.260 105.735 1.00 90.81 449 SER A N 1
ATOM 3144 C CA . SER A 1 449 ? -65.949 -11.511 104.495 1.00 90.81 449 SER A CA 1
ATOM 3145 C C . SER A 1 449 ? -64.531 -10.960 104.433 1.00 90.81 449 SER A C 1
ATOM 3147 O O . SER A 1 449 ? -63.995 -10.485 105.434 1.00 90.81 449 SER A O 1
ATOM 3149 N N . PHE A 1 450 ? -63.942 -10.985 103.243 1.00 94.12 450 PHE A N 1
ATOM 3150 C CA . PHE A 1 450 ? -62.671 -10.338 102.944 1.00 94.12 450 PHE A CA 1
ATOM 3151 C C . PHE A 1 450 ? -62.845 -9.477 101.698 1.00 94.12 450 PHE A C 1
ATOM 3153 O O . PHE A 1 450 ? -63.392 -9.961 100.709 1.00 94.12 450 PHE A O 1
ATOM 3160 N N . ASP A 1 451 ? -62.404 -8.223 101.761 1.00 89.75 451 ASP A N 1
ATOM 3161 C CA . ASP A 1 451 ? -62.379 -7.298 100.631 1.00 89.75 451 ASP A CA 1
ATOM 3162 C C . ASP A 1 451 ? -60.963 -7.246 100.020 1.00 89.75 451 ASP A C 1
ATOM 3164 O O . ASP A 1 451 ? -60.059 -6.641 100.609 1.00 89.75 451 ASP A O 1
ATOM 3168 N N . PRO A 1 452 ? -60.753 -7.846 98.832 1.00 86.81 452 PRO A N 1
ATOM 3169 C CA . PRO A 1 452 ? -59.480 -7.829 98.117 1.00 86.81 452 PRO A CA 1
ATOM 3170 C C . PRO A 1 452 ? -58.914 -6.442 97.801 1.00 86.81 452 PRO A C 1
ATOM 3172 O O . PRO A 1 452 ? -57.703 -6.325 97.619 1.00 86.81 452 PRO A O 1
ATOM 3175 N N . ALA A 1 453 ? -59.759 -5.411 97.687 1.00 84.19 453 ALA A N 1
ATOM 3176 C CA . ALA A 1 453 ? -59.330 -4.074 97.274 1.00 84.19 453 ALA A CA 1
ATOM 3177 C C . ALA A 1 453 ? -58.744 -3.265 98.436 1.00 84.19 453 ALA A C 1
ATOM 3179 O O . ALA A 1 453 ? -57.840 -2.453 98.244 1.00 84.19 453 ALA A O 1
ATOM 3180 N N . THR A 1 454 ? -59.264 -3.483 99.643 1.00 85.62 454 THR A N 1
ATOM 3181 C CA . THR A 1 454 ? -58.853 -2.752 100.849 1.00 85.62 454 THR A CA 1
ATOM 3182 C C . THR A 1 454 ? -58.022 -3.604 101.807 1.00 85.62 454 THR A C 1
ATOM 3184 O O . THR A 1 454 ? -57.454 -3.069 102.756 1.00 85.62 454 THR A O 1
ATOM 3187 N N . GLY A 1 455 ? -57.958 -4.923 101.587 1.00 87.12 455 GLY A N 1
ATOM 3188 C CA . GLY A 1 455 ? -57.344 -5.877 102.509 1.00 87.12 455 GLY A CA 1
ATOM 3189 C C . GLY A 1 455 ? -58.147 -6.068 103.800 1.00 87.12 455 GLY A C 1
ATOM 3190 O O . GLY A 1 455 ? -57.638 -6.668 104.748 1.00 87.12 455 GLY A O 1
ATOM 3191 N N . ALA A 1 456 ? -59.376 -5.546 103.878 1.00 89.81 456 ALA A N 1
ATOM 3192 C CA . ALA A 1 456 ? -60.191 -5.576 105.084 1.00 89.81 456 ALA A CA 1
ATOM 3193 C C . ALA A 1 456 ? -60.892 -6.929 105.259 1.00 89.81 456 ALA A C 1
ATOM 3195 O O . ALA A 1 456 ? -61.659 -7.380 104.407 1.00 89.81 456 ALA A O 1
ATOM 3196 N N . PHE A 1 457 ? -60.665 -7.560 106.405 1.00 93.62 457 PHE A N 1
ATOM 3197 C CA . PHE A 1 457 ? -61.384 -8.740 106.864 1.00 93.62 457 PHE A CA 1
ATOM 3198 C C . PHE A 1 457 ? -62.435 -8.344 107.908 1.00 93.62 457 PHE A C 1
ATOM 3200 O O . PHE A 1 457 ? -62.159 -7.531 108.793 1.00 93.62 457 PHE A O 1
ATOM 3207 N N . SER A 1 458 ? -63.624 -8.946 107.836 1.00 90.31 458 SER A N 1
ATOM 3208 C CA . SER A 1 458 ? -64.692 -8.772 108.825 1.00 90.31 458 SER A CA 1
ATOM 3209 C C . SER A 1 458 ? -65.454 -10.073 109.048 1.00 90.31 458 SER A C 1
ATOM 3211 O O . SER A 1 458 ? -65.880 -10.722 108.093 1.00 90.31 458 SER A O 1
ATOM 3213 N N . TRP A 1 459 ? -65.697 -10.426 110.308 1.00 93.25 459 TRP A N 1
ATOM 3214 C CA . TRP A 1 459 ? -66.460 -11.620 110.667 1.00 93.25 459 TRP A CA 1
ATOM 3215 C C . TRP A 1 459 ? -67.165 -11.466 112.015 1.00 93.25 459 TRP A C 1
ATOM 3217 O O . TRP A 1 459 ? -66.533 -11.101 113.000 1.00 93.25 459 TRP A O 1
ATOM 3227 N N . THR A 1 460 ? -68.457 -11.797 112.073 1.00 88.94 460 THR A N 1
ATOM 3228 C CA . THR A 1 460 ? -69.229 -11.860 113.324 1.00 88.94 460 THR A CA 1
ATOM 3229 C C . THR A 1 460 ? -69.609 -13.318 113.598 1.00 88.94 460 THR A C 1
ATOM 3231 O O . THR A 1 460 ? -70.625 -13.783 113.076 1.00 88.94 460 THR A O 1
ATOM 3234 N N . PRO A 1 461 ? -68.799 -14.074 114.361 1.00 89.19 461 PRO A N 1
ATOM 3235 C CA . PRO A 1 461 ? -69.057 -15.485 114.620 1.00 89.19 461 PRO A CA 1
ATOM 3236 C C . PRO A 1 461 ? -70.349 -15.717 115.409 1.00 89.19 461 PRO A C 1
ATOM 3238 O O . PRO A 1 461 ? -70.620 -15.040 116.400 1.00 89.19 461 PRO A O 1
ATOM 3241 N N . LEU A 1 462 ? -71.122 -16.728 115.017 1.00 85.75 462 LEU A N 1
ATOM 3242 C CA . LEU A 1 462 ? -72.269 -17.232 115.776 1.00 85.75 462 LEU A CA 1
ATOM 3243 C C . LEU A 1 462 ? -71.804 -18.052 116.996 1.00 85.75 462 LEU A C 1
ATOM 3245 O O . LEU A 1 462 ? -70.722 -18.638 116.959 1.00 85.75 462 LEU A O 1
ATOM 3249 N N . PRO A 1 463 ? -72.629 -18.204 118.050 1.00 80.81 463 PRO A N 1
ATOM 3250 C CA . PRO A 1 463 ? -72.310 -19.079 119.186 1.00 80.81 463 PRO A CA 1
ATOM 3251 C C . PRO A 1 463 ? -71.982 -20.527 118.792 1.00 80.81 463 PRO A C 1
ATOM 3253 O O . PRO A 1 463 ? -71.160 -21.170 119.438 1.00 80.81 463 PRO A O 1
ATOM 3256 N N . SER A 1 464 ? -72.566 -21.028 117.696 1.00 80.94 464 SER A N 1
ATOM 3257 C CA . SER A 1 464 ? -72.277 -22.353 117.127 1.00 80.94 464 SER A CA 1
ATOM 3258 C C . SER A 1 464 ? -70.924 -22.450 116.409 1.00 80.94 464 SER A C 1
ATOM 3260 O O . SER A 1 464 ? -70.559 -23.530 115.958 1.00 80.94 464 SER A O 1
ATOM 3262 N N . GLN A 1 465 ? -70.201 -21.338 116.262 1.00 86.12 465 GLN A N 1
ATOM 3263 C CA . GLN A 1 465 ? -68.912 -21.244 115.573 1.00 86.12 465 GLN A CA 1
ATOM 3264 C C . GLN A 1 465 ? -67.737 -21.079 116.550 1.00 86.12 465 GLN A C 1
ATOM 3266 O O . GLN A 1 465 ? -66.654 -20.693 116.119 1.00 86.12 465 GLN A O 1
ATOM 3271 N N . ALA A 1 466 ? -67.921 -21.382 117.842 1.00 85.00 466 ALA A N 1
ATOM 3272 C CA . ALA A 1 466 ? -66.822 -21.437 118.805 1.00 85.00 466 ALA A CA 1
ATOM 3273 C C . ALA A 1 466 ? -65.760 -22.465 118.367 1.00 85.00 466 ALA A C 1
ATOM 3275 O O . ALA A 1 466 ? -66.090 -23.600 118.020 1.00 85.00 466 ALA A O 1
ATOM 3276 N N . GLY A 1 467 ? -64.490 -22.063 118.359 1.00 85.75 467 GLY A N 1
ATOM 3277 C CA . GLY A 1 467 ? -63.388 -22.864 117.827 1.00 85.75 467 GLY A CA 1
ATOM 3278 C C . GLY A 1 467 ? -62.251 -22.017 117.257 1.00 85.75 467 GLY A C 1
ATOM 3279 O O . GLY A 1 467 ? -62.294 -20.788 117.285 1.00 85.75 467 GLY A O 1
ATOM 3280 N N . THR A 1 468 ? -61.228 -22.687 116.736 1.00 87.88 468 THR A N 1
ATOM 3281 C CA . THR A 1 468 ? -60.026 -22.051 116.183 1.00 87.88 468 THR A CA 1
ATOM 3282 C C . THR A 1 468 ? -60.015 -22.168 114.664 1.00 87.88 468 THR A C 1
ATOM 3284 O O . THR A 1 468 ? -60.132 -23.270 114.129 1.00 87.88 468 THR A O 1
ATOM 3287 N N . TYR A 1 469 ? -59.833 -21.044 113.974 1.00 89.38 469 TYR A N 1
ATOM 3288 C CA . TYR A 1 469 ? -59.852 -20.953 112.515 1.00 89.38 469 TYR A CA 1
ATOM 3289 C C . TYR A 1 469 ? -58.537 -20.378 112.007 1.00 89.38 469 TYR A C 1
ATOM 3291 O O . TYR A 1 469 ? -58.104 -19.324 112.467 1.00 89.38 469 TYR A O 1
ATOM 3299 N N . THR A 1 470 ? -57.919 -21.043 111.035 1.00 89.88 470 THR A N 1
ATOM 3300 C CA . THR A 1 470 ? -56.719 -20.545 110.357 1.00 89.88 470 THR A CA 1
ATOM 3301 C C . THR A 1 470 ? -57.088 -20.102 108.950 1.00 89.88 470 THR A C 1
ATOM 3303 O O . THR A 1 470 ? -57.601 -20.895 108.164 1.00 89.88 470 THR A O 1
ATOM 3306 N N . MET A 1 471 ? -56.823 -18.834 108.642 1.00 90.31 471 MET A N 1
ATOM 3307 C CA . MET A 1 471 ? -57.092 -18.227 107.337 1.00 90.31 471 MET A CA 1
ATOM 3308 C C . MET A 1 471 ? -55.775 -17.808 106.703 1.00 90.31 471 MET A C 1
ATOM 3310 O O . MET A 1 471 ? -54.914 -17.244 107.382 1.00 90.31 471 MET A O 1
ATOM 3314 N N . THR A 1 472 ? -55.637 -18.051 105.406 1.00 91.75 472 THR A N 1
ATOM 3315 C CA . THR A 1 472 ? -54.437 -17.706 104.637 1.00 91.75 472 THR A CA 1
ATOM 3316 C C . THR A 1 472 ? -54.758 -16.570 103.683 1.00 91.75 472 THR A C 1
ATOM 3318 O O . THR A 1 472 ? -55.729 -16.651 102.932 1.00 91.75 472 THR A O 1
ATOM 3321 N N . PHE A 1 473 ? -53.934 -15.527 103.703 1.00 92.94 473 PHE A N 1
ATOM 3322 C CA . PHE A 1 473 ? -54.038 -14.370 102.821 1.00 92.94 473 PHE A CA 1
ATOM 3323 C C . PHE A 1 473 ? -52.858 -14.348 101.860 1.00 92.94 473 PHE A C 1
ATOM 3325 O O . PHE A 1 473 ? -51.714 -14.498 102.289 1.00 92.94 473 PHE A O 1
ATOM 3332 N N . THR A 1 474 ? -53.137 -14.132 100.580 1.00 91.75 474 THR A N 1
ATOM 3333 C CA . THR A 1 474 ? -52.144 -14.113 99.501 1.00 91.75 474 THR A CA 1
ATOM 3334 C C . THR A 1 474 ? -52.161 -12.751 98.825 1.00 91.75 474 THR A C 1
ATOM 3336 O O . THR A 1 474 ? -53.237 -12.257 98.494 1.00 91.75 474 THR A O 1
ATOM 3339 N N . ALA A 1 475 ? -50.988 -12.159 98.607 1.00 93.44 475 ALA A N 1
ATOM 3340 C CA . ALA A 1 475 ? -50.815 -10.974 97.773 1.00 93.44 475 ALA A CA 1
ATOM 3341 C C . ALA A 1 475 ? -50.080 -11.354 96.486 1.00 93.44 475 ALA A C 1
ATOM 3343 O O . ALA A 1 475 ? -49.101 -12.097 96.554 1.00 93.44 475 ALA A O 1
ATOM 3344 N N . THR A 1 476 ? -50.554 -10.846 95.349 1.00 91.06 476 THR A N 1
ATOM 3345 C CA . THR A 1 476 ? -49.983 -11.081 94.013 1.00 91.06 476 THR A CA 1
ATOM 3346 C C . THR A 1 476 ? -49.730 -9.742 93.333 1.00 91.06 476 THR A C 1
ATOM 3348 O O . THR A 1 476 ? -50.638 -8.907 93.304 1.00 91.06 476 THR A O 1
ATOM 3351 N N . ASP A 1 477 ? -48.520 -9.536 92.825 1.00 91.31 477 ASP A N 1
ATOM 3352 C CA . ASP A 1 477 ? -48.172 -8.369 92.010 1.00 91.31 477 ASP A CA 1
ATOM 3353 C C . ASP A 1 477 ? -48.661 -8.510 90.552 1.00 91.31 477 ASP A C 1
ATOM 3355 O O . ASP A 1 477 ? -49.106 -9.582 90.131 1.00 91.31 477 ASP A O 1
ATOM 3359 N N . ASP A 1 478 ? -48.620 -7.421 89.782 1.00 86.25 478 ASP A N 1
ATOM 3360 C CA . ASP A 1 478 ? -48.931 -7.393 88.345 1.00 86.25 478 ASP A CA 1
ATOM 3361 C C . ASP A 1 478 ? -47.676 -7.418 87.452 1.00 86.25 478 ASP A C 1
ATOM 3363 O O . ASP A 1 478 ? -47.747 -7.110 86.255 1.00 86.25 478 ASP A O 1
ATOM 3367 N N . GLY A 1 479 ? -46.533 -7.817 88.014 1.00 81.50 479 GLY A N 1
ATOM 3368 C CA . GLY A 1 479 ? -45.287 -7.987 87.284 1.00 81.50 479 GLY A CA 1
ATOM 3369 C C . GLY A 1 479 ? -45.348 -9.139 86.277 1.00 81.50 479 GLY A C 1
ATOM 3370 O O . GLY A 1 479 ? -46.325 -9.879 86.177 1.00 81.50 479 GLY A O 1
ATOM 3371 N N . ASN A 1 480 ? -44.301 -9.291 85.460 1.00 76.19 480 ASN A N 1
ATOM 3372 C CA . ASN A 1 480 ? -44.255 -10.313 84.409 1.00 76.19 480 ASN A CA 1
ATOM 3373 C C . ASN A 1 480 ? -43.012 -11.220 84.549 1.00 76.19 480 ASN A C 1
ATOM 3375 O O . ASN A 1 480 ? -41.906 -10.760 84.254 1.00 76.19 480 ASN A O 1
ATOM 3379 N N . PRO A 1 481 ? -43.164 -12.500 84.943 1.00 79.69 481 PRO A N 1
ATOM 3380 C CA . PRO A 1 481 ? -44.420 -13.142 85.343 1.00 79.69 481 PRO A CA 1
ATOM 3381 C C . PRO A 1 481 ? -44.933 -12.613 86.701 1.00 79.69 481 PRO A C 1
ATOM 3383 O O . PRO A 1 481 ? -44.101 -12.201 87.514 1.00 79.69 481 PRO A O 1
ATOM 3386 N N . PRO A 1 482 ? -46.255 -12.666 86.969 1.00 84.88 482 PRO A N 1
ATOM 3387 C CA . PRO A 1 482 ? -46.809 -12.273 88.263 1.00 84.88 482 PRO A CA 1
ATOM 3388 C C . PRO A 1 482 ? -46.248 -13.148 89.377 1.00 84.88 482 PRO A C 1
ATOM 3390 O O . PRO A 1 482 ? -46.179 -14.376 89.220 1.00 84.88 482 PRO A O 1
ATOM 3393 N N . MET A 1 483 ? -45.868 -12.548 90.501 1.00 87.94 483 MET A N 1
ATOM 3394 C CA . MET A 1 483 ? -45.386 -13.287 91.664 1.00 87.94 483 MET A CA 1
ATOM 3395 C C . MET A 1 483 ? -46.294 -13.072 92.877 1.00 87.94 483 MET A C 1
ATOM 3397 O O . MET A 1 483 ? -46.984 -12.068 93.020 1.00 87.94 483 MET A O 1
ATOM 3401 N N . SER A 1 484 ? -46.347 -14.077 93.755 1.00 91.31 484 SER A N 1
ATOM 3402 C CA . SER A 1 484 ? -47.237 -14.068 94.917 1.00 91.31 484 SER A CA 1
ATOM 3403 C C . SER A 1 484 ? -46.558 -14.591 96.171 1.00 91.31 484 SER A C 1
ATOM 3405 O O . SER A 1 484 ? -45.724 -15.497 96.101 1.00 91.31 484 SER A O 1
ATOM 3407 N N . ASN A 1 485 ? -46.991 -14.096 97.325 1.00 93.75 485 ASN A N 1
ATOM 3408 C CA . ASN A 1 485 ? -46.616 -14.624 98.633 1.00 93.75 485 ASN A CA 1
ATOM 3409 C C . ASN A 1 485 ? -47.844 -14.682 99.545 1.00 93.75 485 ASN A C 1
ATOM 3411 O O . ASN A 1 485 ? -48.816 -13.957 99.325 1.00 93.75 485 ASN A O 1
ATOM 3415 N N . SER A 1 486 ? -47.810 -15.525 100.576 1.00 91.94 486 SER A N 1
ATOM 3416 C CA . SER A 1 486 ? -48.933 -15.704 101.495 1.00 91.94 486 SER A CA 1
ATOM 3417 C C . SER A 1 486 ? -48.502 -15.742 102.955 1.00 91.94 486 SER A C 1
ATOM 3419 O O . SER A 1 486 ? -47.364 -16.074 103.286 1.00 91.94 486 SER A O 1
ATOM 3421 N N . ASN A 1 487 ? -49.424 -15.383 103.842 1.00 91.88 487 ASN A N 1
ATOM 3422 C CA . ASN A 1 487 ? -49.246 -15.493 105.283 1.00 91.88 487 ASN A CA 1
ATOM 3423 C C . ASN A 1 487 ? -50.584 -15.847 105.945 1.00 91.88 487 ASN A C 1
ATOM 3425 O O . ASN A 1 487 ? -51.647 -15.525 105.411 1.00 91.88 487 ASN A O 1
ATOM 3429 N N . SER A 1 488 ? -50.549 -16.531 107.088 1.00 90.44 488 SER A N 1
ATOM 3430 C CA . SER A 1 488 ? -51.759 -17.035 107.749 1.00 90.44 488 SER A CA 1
ATOM 3431 C C . SER A 1 488 ? -51.960 -16.420 109.125 1.00 90.44 488 SER A C 1
ATOM 3433 O O . SER A 1 488 ? -51.000 -16.183 109.854 1.00 90.44 488 SER A O 1
ATOM 3435 N N . VAL A 1 489 ? -53.220 -16.209 109.497 1.00 90.75 489 VAL A N 1
ATOM 3436 C CA . VAL A 1 489 ? -53.620 -15.776 110.839 1.00 90.75 489 VAL A CA 1
ATOM 3437 C C . VAL A 1 489 ? -54.555 -16.808 111.452 1.00 90.75 489 VAL A C 1
ATOM 3439 O O . VAL A 1 489 ? -55.400 -17.391 110.768 1.00 90.75 489 VAL A O 1
ATOM 3442 N N . THR A 1 490 ? -54.409 -17.016 112.755 1.00 87.19 490 THR A N 1
ATOM 3443 C CA . THR A 1 490 ? -55.291 -17.883 113.533 1.00 87.19 490 THR A CA 1
ATOM 3444 C C . THR A 1 490 ? -56.214 -17.028 114.391 1.00 87.19 490 THR A C 1
ATOM 3446 O O . THR A 1 490 ? -55.741 -16.160 115.129 1.00 87.19 490 THR A O 1
ATOM 3449 N N . VAL A 1 491 ? -57.521 -17.276 114.290 1.00 87.06 491 VAL A N 1
ATOM 3450 C CA . VAL A 1 491 ? -58.559 -16.618 115.086 1.00 87.06 491 VAL A CA 1
ATOM 3451 C C . VAL A 1 491 ? -59.275 -17.636 115.964 1.00 87.06 491 VAL A C 1
ATOM 3453 O O . VAL A 1 491 ? -59.813 -18.619 115.456 1.00 87.06 491 VAL A O 1
ATOM 3456 N N . THR A 1 492 ? -59.299 -17.391 117.272 1.00 87.00 492 THR A N 1
ATOM 3457 C CA . THR A 1 492 ? -59.991 -18.249 118.247 1.00 87.00 492 THR A CA 1
ATOM 3458 C C . THR A 1 492 ? -61.281 -17.580 118.704 1.00 87.00 492 THR A C 1
ATOM 3460 O O . THR A 1 492 ? -61.249 -16.463 119.220 1.00 87.00 492 THR A O 1
ATOM 3463 N N . VAL A 1 493 ? -62.410 -18.264 118.530 1.00 86.94 493 VAL A N 1
ATOM 3464 C CA . VAL A 1 493 ? -63.731 -17.807 118.971 1.00 86.94 493 VAL A CA 1
ATOM 3465 C C . VAL A 1 493 ? -64.146 -18.552 120.230 1.00 86.94 493 VAL A C 1
ATOM 3467 O O . VAL A 1 493 ? -64.293 -19.775 120.214 1.00 86.94 493 VAL A O 1
ATOM 3470 N N . GLU A 1 494 ? -64.394 -17.810 121.302 1.00 80.25 494 GLU A N 1
ATOM 3471 C CA . GLU A 1 494 ? -64.940 -18.347 122.547 1.00 80.25 494 GLU A CA 1
ATOM 3472 C C . GLU A 1 494 ? -66.480 -18.270 122.541 1.00 80.25 494 GLU A C 1
ATOM 3474 O O . GLU A 1 494 ? -67.075 -17.265 122.137 1.00 80.25 494 GLU A O 1
ATOM 3479 N N . GLY A 1 495 ? -67.148 -19.353 122.956 1.00 71.31 495 GLY A N 1
ATOM 3480 C CA . GLY A 1 495 ? -68.612 -19.432 123.006 1.00 71.31 495 GLY A CA 1
ATOM 3481 C C . GLY A 1 495 ? -69.198 -18.651 124.186 1.00 71.31 495 GLY A C 1
ATOM 3482 O O . GLY A 1 495 ? -68.624 -18.637 125.273 1.00 71.31 495 GLY A O 1
ATOM 3483 N N . THR A 1 496 ? -70.366 -18.027 124.004 1.00 54.12 496 THR A N 1
ATOM 3484 C CA . THR A 1 496 ? -71.093 -17.324 125.076 1.00 54.12 496 THR A CA 1
ATOM 3485 C C . THR A 1 496 ? -71.669 -18.326 126.085 1.00 54.12 496 THR A C 1
ATOM 3487 O O . THR A 1 496 ? -72.831 -18.724 125.989 1.00 54.12 496 THR A O 1
ATOM 3490 N N . GLY A 1 497 ? -70.850 -18.777 127.033 1.00 48.56 497 GLY A N 1
ATOM 3491 C CA . GLY A 1 497 ? -71.277 -19.613 128.153 1.00 48.56 497 GLY A CA 1
ATOM 3492 C C . GLY A 1 497 ? -71.920 -18.784 129.268 1.00 48.56 497 GLY A C 1
ATOM 3493 O O . GLY A 1 497 ? -71.325 -17.838 129.777 1.00 48.56 497 GLY A O 1
ATOM 3494 N N . THR A 1 498 ? -73.136 -19.156 129.668 1.00 40.81 498 THR A N 1
ATOM 3495 C CA . THR A 1 498 ? -73.762 -18.769 130.944 1.00 40.81 498 THR A CA 1
ATOM 3496 C C . THR A 1 498 ? -72.896 -19.200 132.144 1.00 40.81 498 THR A C 1
ATOM 3498 O O . THR A 1 498 ? -72.262 -20.255 132.064 1.00 40.81 498 THR A O 1
ATOM 3501 N N . PRO A 1 499 ? -72.876 -18.447 133.263 1.00 38.66 499 PRO A N 1
ATOM 3502 C CA . PRO A 1 499 ? -71.968 -18.701 134.386 1.00 38.66 499 PRO A CA 1
ATOM 3503 C C . PRO A 1 499 ? -72.337 -19.980 135.169 1.00 38.66 499 PRO A C 1
ATOM 3505 O O . PRO A 1 499 ? -73.526 -20.236 135.373 1.00 38.66 499 PRO A O 1
ATOM 3508 N N . PRO A 1 500 ? -71.359 -20.768 135.662 1.00 41.28 500 PRO A N 1
ATOM 3509 C CA . PRO A 1 500 ? -71.612 -21.879 136.584 1.00 41.28 500 PRO A CA 1
ATOM 3510 C C . PRO A 1 500 ? -71.812 -21.395 138.047 1.00 41.28 500 PRO A C 1
ATOM 3512 O O . PRO A 1 500 ? -71.299 -20.335 138.414 1.00 41.28 500 PRO A O 1
ATOM 3515 N N . PRO A 1 501 ? -72.564 -22.138 138.891 1.00 39.00 501 PRO A N 1
ATOM 3516 C CA . PRO A 1 501 ? -72.975 -21.726 140.244 1.00 39.00 501 PRO A CA 1
ATOM 3517 C C . PRO A 1 501 ? -71.846 -21.848 141.295 1.00 39.00 501 PRO A C 1
ATOM 3519 O O . PRO A 1 501 ? -70.838 -22.507 141.036 1.00 39.00 501 PRO A O 1
ATOM 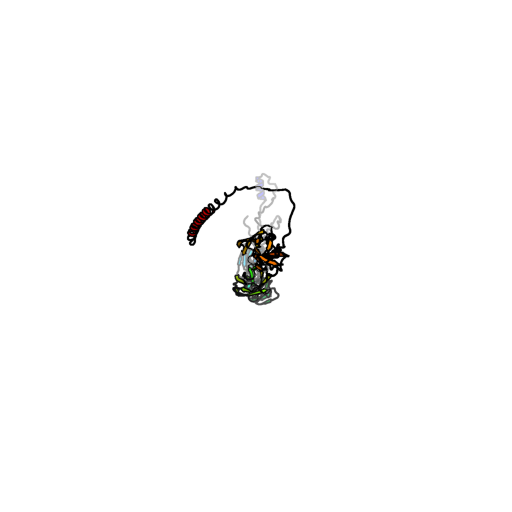3522 N N . PRO A 1 502 ? -71.984 -21.223 142.488 1.00 47.81 502 PRO A N 1
ATOM 3523 C CA . PRO A 1 502 ? -70.868 -20.999 143.398 1.00 47.81 502 PRO A CA 1
ATOM 3524 C C . PRO A 1 502 ? -70.597 -22.218 144.283 1.00 47.81 502 PRO A C 1
ATOM 3526 O O . PRO A 1 502 ? -71.511 -22.764 144.899 1.00 47.81 502 PRO A O 1
ATOM 3529 N N . THR A 1 503 ? -69.322 -22.563 144.459 1.00 38.50 503 THR A N 1
ATOM 3530 C CA . THR A 1 503 ? -68.873 -23.354 145.609 1.00 38.50 503 THR A CA 1
ATOM 3531 C C . THR A 1 503 ? -67.626 -22.762 146.244 1.00 38.50 503 THR A C 1
ATOM 3533 O O . THR A 1 503 ? -66.710 -22.264 145.597 1.00 38.50 503 THR A O 1
ATOM 3536 N N . GLN A 1 504 ? -67.686 -22.814 147.563 1.00 33.53 504 GLN A N 1
ATOM 3537 C CA . GLN A 1 504 ? -66.847 -22.232 148.585 1.00 33.53 504 GLN A CA 1
ATOM 3538 C C . GLN A 1 504 ? -65.418 -22.813 148.658 1.00 33.53 504 GLN A C 1
ATOM 3540 O O . GLN A 1 504 ? -65.245 -24.015 148.792 1.00 33.53 504 GLN A O 1
ATOM 3545 N N . ASN A 1 505 ? -64.458 -21.889 148.785 1.00 32.75 505 ASN A N 1
ATOM 3546 C CA . ASN A 1 505 ? -63.544 -21.743 149.930 1.00 32.75 505 ASN A CA 1
ATOM 3547 C C . ASN A 1 505 ? -62.185 -22.491 149.979 1.00 32.75 505 ASN A C 1
ATOM 3549 O O . ASN A 1 505 ? -62.081 -23.690 149.755 1.00 32.75 505 ASN A O 1
ATOM 3553 N N . GLN A 1 506 ? -61.221 -21.709 150.492 1.00 32.06 506 GLN A N 1
ATOM 3554 C CA . GLN A 1 506 ? -59.975 -22.024 151.214 1.00 32.06 506 GLN A CA 1
ATOM 3555 C C . GLN A 1 506 ? -58.651 -22.259 150.455 1.00 32.06 506 GLN A C 1
ATOM 3557 O O . GLN A 1 506 ? -58.494 -23.203 149.693 1.00 32.06 506 GLN A O 1
ATOM 3562 N N . GLY A 1 507 ? -57.650 -21.455 150.853 1.00 31.61 507 GLY A N 1
ATOM 3563 C CA . GLY A 1 507 ? -56.242 -21.866 150.964 1.00 31.61 507 GLY A CA 1
ATOM 3564 C C . GLY A 1 507 ? -55.305 -21.402 149.844 1.00 31.61 507 GLY A C 1
ATOM 3565 O O . GLY A 1 507 ? -55.070 -22.134 148.900 1.00 31.61 507 GLY A O 1
ATOM 3566 N N . THR A 1 508 ? -54.805 -20.162 149.863 1.00 33.69 508 THR A N 1
ATOM 3567 C CA . THR A 1 508 ? -53.489 -19.761 150.424 1.00 33.69 508 THR A CA 1
ATOM 3568 C C . THR A 1 508 ? -52.272 -19.873 149.487 1.00 33.69 508 THR A C 1
ATOM 3570 O O . THR A 1 508 ? -51.774 -20.955 149.220 1.00 33.69 508 THR A O 1
ATOM 3573 N N . CYS A 1 509 ? -51.702 -18.686 149.239 1.00 30.22 509 CYS A N 1
ATOM 3574 C CA . CYS A 1 509 ? -50.280 -18.323 149.335 1.00 30.22 509 CYS A CA 1
ATOM 3575 C C . CYS A 1 509 ? -49.323 -18.455 148.129 1.00 30.22 509 CYS A C 1
ATOM 3577 O O . CYS A 1 509 ? -49.139 -19.513 147.548 1.00 30.22 509 CYS A O 1
ATOM 3579 N N . LEU A 1 510 ? -48.564 -17.358 147.979 1.00 32.31 510 LEU A N 1
ATOM 3580 C CA . LEU A 1 510 ? -47.093 -17.296 147.963 1.00 32.31 510 LEU A CA 1
ATOM 3581 C C . LEU A 1 510 ? -46.403 -16.960 146.622 1.00 32.31 510 LEU A C 1
ATOM 3583 O O . LEU A 1 510 ? -46.222 -17.801 145.758 1.00 32.31 510 LEU A O 1
ATOM 3587 N N . LEU A 1 511 ? -45.924 -15.709 146.593 1.00 32.22 511 LEU A N 1
ATOM 3588 C CA . LEU A 1 511 ? -44.663 -15.184 146.044 1.00 32.22 511 LEU A CA 1
ATOM 3589 C C . LEU A 1 511 ? -44.270 -15.344 144.560 1.00 32.22 511 LEU A C 1
ATOM 3591 O O . LEU A 1 511 ? -44.233 -16.425 143.995 1.00 32.22 511 LEU A O 1
ATOM 3595 N N . CYS A 1 512 ? -43.669 -14.227 144.114 1.00 31.66 512 CYS A N 1
ATOM 3596 C CA . CYS A 1 512 ? -42.571 -14.086 143.145 1.00 31.66 512 CYS A CA 1
ATOM 3597 C C . CYS A 1 512 ? -42.913 -14.237 141.654 1.00 31.66 512 CYS A C 1
ATOM 3599 O O . CYS A 1 512 ? -43.660 -15.112 141.264 1.00 31.66 512 CYS A O 1
ATOM 3601 N N . GLN A 1 513 ? -42.339 -13.478 140.717 1.00 35.25 513 GLN A N 1
ATOM 3602 C CA . GLN A 1 513 ? -41.515 -12.265 140.732 1.00 35.25 513 GLN A CA 1
ATOM 3603 C C . GLN A 1 513 ? -41.365 -11.804 139.265 1.00 35.25 513 GLN A C 1
ATOM 3605 O O . GLN A 1 513 ? -41.095 -12.616 138.391 1.00 35.25 513 GLN A O 1
ATOM 3610 N N . ILE A 1 514 ? -41.537 -10.503 139.015 1.00 38.59 514 ILE A N 1
ATOM 3611 C CA . ILE A 1 514 ? -40.609 -9.606 138.294 1.00 38.59 514 ILE A CA 1
ATOM 3612 C C . ILE A 1 514 ? -39.671 -10.233 137.236 1.00 38.59 514 ILE A C 1
ATOM 3614 O O . ILE A 1 514 ? -38.743 -10.957 137.582 1.00 38.59 514 ILE A O 1
ATOM 3618 N N . THR A 1 515 ? -39.718 -9.720 135.997 1.00 34.00 515 THR A N 1
ATOM 3619 C CA . THR A 1 515 ? -38.512 -9.133 135.369 1.00 34.00 515 THR A CA 1
ATOM 3620 C C . THR A 1 515 ? -38.861 -8.077 134.318 1.00 34.00 515 THR A C 1
ATOM 3622 O O . THR A 1 515 ? -39.540 -8.341 133.333 1.00 34.00 515 THR A O 1
ATOM 3625 N N . GLN A 1 516 ? -38.381 -6.857 134.569 1.00 34.44 516 GLN A N 1
ATOM 3626 C CA . GLN A 1 516 ? -38.169 -5.809 133.575 1.00 34.44 516 GLN A CA 1
ATOM 3627 C C . GLN A 1 516 ? -36.912 -6.133 132.760 1.00 34.44 516 GLN A C 1
ATOM 3629 O O . GLN A 1 516 ? -35.922 -6.584 133.333 1.00 34.44 516 GLN A O 1
ATOM 3634 N N . THR A 1 517 ? -36.885 -5.711 131.498 1.00 32.91 517 THR A N 1
ATOM 3635 C CA . THR A 1 517 ? -35.650 -5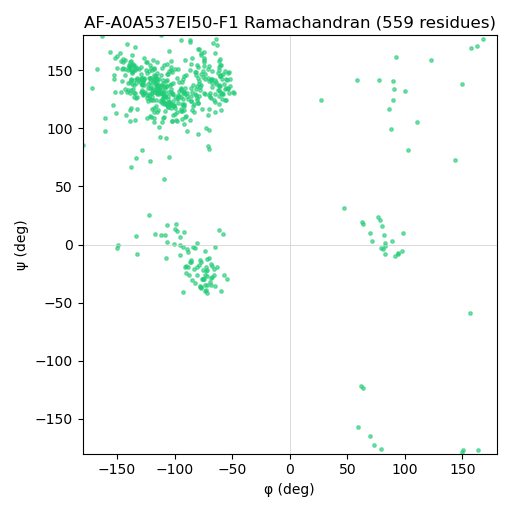.211 130.880 1.00 32.91 517 THR A CA 1
ATOM 3636 C C . THR A 1 517 ? -35.972 -4.035 129.966 1.00 32.91 517 THR A C 1
ATOM 3638 O O . THR A 1 517 ? -36.628 -4.152 128.936 1.00 32.91 517 THR A O 1
ATOM 3641 N N . THR A 1 518 ? -35.516 -2.870 130.409 1.00 33.19 518 THR A N 1
ATOM 3642 C CA . THR A 1 518 ? -35.392 -1.609 129.680 1.00 33.19 518 THR A CA 1
ATOM 3643 C C . THR A 1 518 ? -34.059 -1.559 128.926 1.00 33.19 518 THR A C 1
ATOM 3645 O O . THR A 1 518 ? -33.101 -2.192 129.370 1.00 33.19 518 THR A O 1
ATOM 3648 N N . LYS A 1 519 ? -34.001 -0.757 127.844 1.00 30.00 519 LYS A N 1
ATOM 3649 C CA . LYS A 1 519 ? -32.875 0.073 127.320 1.00 30.00 519 LYS A CA 1
ATOM 3650 C C . LYS A 1 519 ? -32.971 0.191 125.786 1.00 30.00 519 LYS A C 1
ATOM 3652 O O . LYS A 1 519 ? -33.223 -0.804 125.133 1.00 30.00 519 LYS A O 1
ATOM 3657 N N . THR A 1 520 ? -32.745 1.315 125.105 1.00 30.67 520 THR A N 1
ATOM 3658 C CA . THR A 1 520 ? -32.492 2.722 125.463 1.00 30.67 520 THR A CA 1
ATOM 3659 C C . THR A 1 520 ? -32.638 3.548 124.180 1.00 30.67 520 THR A C 1
ATOM 3661 O O . THR A 1 520 ? -32.339 3.061 123.095 1.00 30.67 520 THR A O 1
ATOM 3664 N N . ASN A 1 521 ? -33.043 4.807 124.339 1.00 40.66 521 ASN A N 1
ATOM 3665 C CA . ASN A 1 521 ? -32.950 5.893 123.362 1.00 40.66 521 ASN A CA 1
ATOM 3666 C C . ASN A 1 521 ? -31.540 6.096 122.782 1.00 40.66 521 ASN A C 1
ATOM 3668 O O . ASN A 1 521 ? -30.582 6.065 123.551 1.00 40.66 521 ASN A O 1
ATOM 3672 N N . THR A 1 522 ? -31.474 6.548 121.524 1.00 33.59 522 THR A N 1
ATOM 3673 C CA . THR A 1 522 ? -30.629 7.685 121.103 1.00 33.59 522 THR A CA 1
ATOM 3674 C C . THR A 1 522 ? -31.250 8.416 119.904 1.00 33.59 522 THR A C 1
ATOM 3676 O O . THR A 1 522 ? -31.353 7.889 118.802 1.00 33.59 522 THR A O 1
ATOM 3679 N N . TRP A 1 523 ? -31.664 9.661 120.143 1.00 36.72 523 TRP A N 1
ATOM 3680 C CA . TRP A 1 523 ? -31.904 10.699 119.138 1.00 36.72 523 TRP A CA 1
ATOM 3681 C C . TRP A 1 523 ? -30.579 11.423 118.799 1.00 36.72 523 TRP A C 1
ATOM 3683 O O . TRP A 1 523 ? -29.692 11.488 119.648 1.00 36.72 523 TRP A O 1
ATOM 3693 N N . VAL A 1 524 ? -30.558 12.090 117.633 1.00 32.75 524 VAL A N 1
ATOM 3694 C CA . VAL A 1 524 ? -29.675 13.202 117.180 1.00 32.75 524 VAL A CA 1
ATOM 3695 C C . VAL A 1 524 ? -28.487 12.835 116.259 1.00 32.75 524 VAL A C 1
ATOM 3697 O O . VAL A 1 524 ? -27.685 11.968 116.578 1.00 32.75 524 VAL A O 1
ATOM 3700 N N . LEU A 1 525 ? -28.368 13.619 115.162 1.00 36.31 525 LEU A N 1
ATOM 3701 C CA . LEU A 1 525 ? -27.484 13.565 113.969 1.00 36.31 525 LEU A CA 1
ATOM 3702 C C . LEU A 1 525 ? -28.103 12.695 112.852 1.00 36.31 525 LEU A C 1
ATOM 3704 O O . LEU A 1 525 ? -28.060 11.481 112.926 1.00 36.31 525 LEU A O 1
ATOM 3708 N N . VAL A 1 526 ? -28.752 13.203 111.795 1.00 35.16 526 VAL A N 1
ATOM 3709 C CA . VAL A 1 526 ? -28.268 14.175 110.800 1.00 35.16 526 VAL A CA 1
ATOM 3710 C C . VAL A 1 526 ? -29.476 14.828 110.092 1.00 35.16 526 VAL A C 1
ATOM 3712 O O . VAL A 1 526 ? -30.017 14.292 109.132 1.00 35.16 526 VAL A O 1
ATOM 3715 N N . THR A 1 527 ? -29.898 16.017 110.527 1.00 46.50 527 THR A N 1
ATOM 3716 C CA . THR A 1 527 ? -30.836 16.893 109.787 1.00 46.50 527 THR A CA 1
ATOM 3717 C C . THR A 1 527 ? -30.096 18.121 109.250 1.00 46.50 527 THR A C 1
ATOM 3719 O O . THR A 1 527 ? -30.433 19.256 109.572 1.00 46.50 527 THR A O 1
ATOM 3722 N N . GLY A 1 528 ? -29.035 17.889 108.466 1.00 46.19 528 GLY A N 1
ATOM 3723 C CA . GLY A 1 528 ? -28.114 18.940 108.005 1.00 46.19 528 GLY A CA 1
ATOM 3724 C C . GLY A 1 528 ? -27.745 18.924 106.518 1.00 46.19 528 GLY A C 1
ATOM 3725 O O . GLY A 1 528 ? -26.882 19.695 106.119 1.00 46.19 528 GLY A O 1
ATOM 3726 N N . ILE A 1 529 ? -28.356 18.079 105.678 1.00 48.06 529 ILE A N 1
ATOM 3727 C CA . ILE A 1 529 ? -27.984 17.969 104.252 1.00 48.06 529 ILE A CA 1
ATOM 3728 C C . ILE A 1 529 ? -29.240 17.855 103.382 1.00 48.06 529 ILE A C 1
ATOM 3730 O O . ILE A 1 529 ? -29.510 16.822 102.789 1.00 48.06 529 ILE A O 1
ATOM 3734 N N . LEU A 1 530 ? -30.051 18.914 103.326 1.00 42.72 530 LEU A N 1
ATOM 3735 C CA . LEU A 1 530 ? -31.100 19.030 102.295 1.00 42.72 530 LEU A CA 1
ATOM 3736 C C . LEU A 1 530 ? -31.450 20.471 101.882 1.00 42.72 530 LEU A C 1
ATOM 3738 O O . LEU A 1 530 ? -32.181 20.663 100.919 1.00 42.72 530 LEU A O 1
ATOM 3742 N N . ALA A 1 531 ? -30.853 21.495 102.506 1.00 42.84 531 ALA A N 1
ATOM 3743 C CA . ALA A 1 531 ? -31.039 22.897 102.108 1.00 42.84 531 ALA A CA 1
ATOM 3744 C C . ALA A 1 531 ? -29.947 23.444 101.155 1.00 42.84 531 ALA A C 1
ATOM 3746 O O . ALA A 1 531 ? -30.103 24.526 100.600 1.00 42.84 531 ALA A O 1
ATOM 3747 N N . GLY A 1 532 ? -28.853 22.703 100.919 1.00 47.34 532 GLY A N 1
ATOM 3748 C CA . GLY A 1 532 ? -27.736 23.144 100.063 1.00 47.34 532 GLY A CA 1
ATOM 3749 C C . GLY A 1 532 ? -27.869 22.804 98.571 1.00 47.34 532 GLY A C 1
ATOM 3750 O O . GLY A 1 532 ? -27.222 23.433 97.739 1.00 47.34 532 GLY A O 1
ATOM 3751 N N . PHE A 1 533 ? -28.720 21.838 98.209 1.00 46.84 533 PHE A N 1
ATOM 3752 C CA . PHE A 1 533 ? -28.831 21.345 96.827 1.00 46.84 533 PHE A CA 1
ATOM 3753 C C . PHE A 1 533 ? -29.860 22.105 95.970 1.00 46.84 533 PHE A C 1
ATOM 3755 O O . PHE A 1 533 ? -29.780 22.085 94.745 1.00 46.84 533 PHE A O 1
ATOM 3762 N N . MET A 1 534 ? -30.796 22.830 96.594 1.00 48.34 534 MET A N 1
ATOM 3763 C CA . MET A 1 534 ? -31.843 23.575 95.878 1.00 48.34 534 MET A CA 1
ATOM 3764 C C . MET A 1 534 ? -31.426 24.990 95.439 1.00 48.34 534 MET A C 1
ATOM 3766 O O . MET A 1 534 ? -32.076 25.572 94.577 1.00 48.34 534 MET A O 1
ATOM 3770 N N . LEU A 1 535 ? -30.327 25.547 95.964 1.00 47.97 535 LEU A N 1
ATOM 3771 C CA . LEU A 1 535 ? -29.833 26.876 95.562 1.00 47.97 535 LEU A CA 1
ATOM 3772 C C . LEU A 1 535 ? -28.825 26.838 94.397 1.00 47.97 535 LEU A C 1
ATOM 3774 O O . LEU A 1 535 ? -28.661 27.837 93.697 1.00 47.97 535 LEU A O 1
ATOM 3778 N N . THR A 1 536 ? -28.196 25.692 94.122 1.00 52.62 536 THR A N 1
ATOM 3779 C CA . THR A 1 536 ? -27.225 25.535 93.021 1.00 52.62 536 THR A CA 1
ATOM 3780 C C . THR A 1 536 ? -27.891 25.233 91.672 1.00 52.62 536 THR A C 1
ATOM 3782 O O . THR A 1 536 ? -27.412 25.695 90.635 1.00 52.62 536 THR A O 1
ATOM 3785 N N . MET A 1 537 ? -29.047 24.560 91.665 1.00 53.31 537 MET A N 1
ATOM 3786 C CA . MET A 1 537 ? -29.836 24.273 90.452 1.00 53.31 537 MET A CA 1
ATOM 3787 C C . MET A 1 537 ? -30.464 25.537 89.828 1.00 53.31 537 MET A C 1
ATOM 3789 O O . MET A 1 537 ? -30.501 25.685 88.604 1.00 53.31 537 MET A O 1
ATOM 3793 N N . THR A 1 538 ? -30.868 26.512 90.646 1.00 52.56 538 THR A N 1
ATOM 3794 C CA . THR A 1 538 ? -31.513 27.755 90.181 1.00 52.56 538 THR A CA 1
ATOM 3795 C C . THR A 1 538 ? -30.520 28.726 89.522 1.00 52.56 538 THR A C 1
ATOM 3797 O O . THR A 1 538 ? -30.871 29.433 88.574 1.00 52.56 538 THR A O 1
ATOM 3800 N N . ALA A 1 539 ? -29.247 28.714 89.940 1.00 51.59 539 ALA A N 1
ATOM 3801 C CA . ALA A 1 539 ? -28.185 29.541 89.352 1.00 51.59 539 ALA A CA 1
ATOM 3802 C C . ALA A 1 539 ? -27.691 29.020 87.982 1.00 51.59 539 ALA A C 1
ATOM 3804 O O . ALA A 1 539 ? -27.296 29.809 87.118 1.00 51.59 539 ALA A O 1
ATOM 3805 N N . ILE A 1 540 ? -27.756 27.703 87.749 1.00 56.59 540 ILE A N 1
ATOM 3806 C CA . ILE A 1 540 ? -27.386 27.074 86.468 1.00 56.59 540 ILE A CA 1
ATOM 3807 C C . ILE A 1 540 ? -28.497 27.280 85.423 1.00 56.59 540 ILE A C 1
ATOM 3809 O O . ILE A 1 540 ? -28.207 27.586 84.262 1.00 56.59 540 ILE A O 1
ATOM 3813 N N . TYR A 1 541 ? -29.767 27.232 85.841 1.00 55.06 541 TYR A N 1
ATOM 3814 C CA . TYR A 1 541 ? -30.918 27.457 84.960 1.00 55.06 541 TYR A CA 1
ATOM 3815 C C . TYR A 1 541 ? -30.983 28.894 84.395 1.00 55.06 541 TYR A C 1
ATOM 3817 O O . TYR A 1 541 ? -31.308 29.096 83.222 1.00 55.06 541 TYR A O 1
ATOM 3825 N N . LEU A 1 542 ? -30.586 29.908 85.177 1.00 52.47 542 LEU A N 1
ATOM 3826 C CA . LEU A 1 542 ? -30.572 31.311 84.728 1.00 52.47 542 LEU A CA 1
ATOM 3827 C C . LEU A 1 542 ? -29.397 31.649 83.785 1.00 52.47 542 LEU A C 1
ATOM 3829 O O . LEU A 1 542 ? -29.572 32.458 82.872 1.00 52.47 542 LEU A O 1
ATOM 3833 N N . ARG A 1 543 ? -28.234 30.985 83.906 1.00 54.69 543 ARG A N 1
ATOM 3834 C CA . ARG A 1 543 ? -27.104 31.155 82.960 1.00 54.69 543 ARG A CA 1
ATOM 3835 C C . ARG A 1 543 ? -27.356 30.516 81.586 1.00 54.69 543 ARG A C 1
ATOM 3837 O O . ARG A 1 543 ? -26.836 31.011 80.586 1.00 54.69 543 ARG A O 1
ATOM 3844 N N . ALA A 1 544 ? -28.185 29.472 81.508 1.00 52.81 544 ALA A N 1
ATOM 3845 C CA . ALA A 1 544 ? -28.532 28.808 80.247 1.00 52.81 544 ALA A CA 1
ATOM 3846 C C . ALA A 1 544 ? -29.524 29.615 79.381 1.00 52.81 544 ALA A C 1
ATOM 3848 O O . ALA A 1 544 ? -29.457 29.563 78.151 1.00 52.81 544 ALA A O 1
ATOM 3849 N N . ARG A 1 545 ? -30.405 30.421 79.995 1.00 53.28 545 ARG A N 1
ATOM 3850 C CA . ARG A 1 545 ? -31.395 31.239 79.264 1.00 53.28 545 ARG A CA 1
ATOM 3851 C C . ARG A 1 545 ? -30.793 32.455 78.541 1.00 53.28 545 ARG A C 1
ATOM 3853 O O . ARG A 1 545 ? -31.340 32.860 77.519 1.00 53.28 545 ARG A O 1
ATOM 3860 N N . GLY A 1 546 ? -29.661 32.994 79.006 1.00 52.47 546 GLY A N 1
ATOM 3861 C CA . GLY A 1 546 ? -28.981 34.137 78.373 1.00 52.47 546 GLY A CA 1
ATOM 3862 C C . GLY A 1 546 ? -28.292 33.797 77.042 1.00 52.47 546 GLY A C 1
ATOM 3863 O O . GLY A 1 546 ? -28.443 34.521 76.061 1.00 52.47 546 GLY A O 1
ATOM 3864 N N . ARG A 1 547 ? -27.623 32.637 76.953 1.00 53.19 547 ARG A N 1
ATOM 3865 C CA . ARG A 1 547 ? -26.883 32.217 75.740 1.00 53.19 547 ARG A CA 1
ATOM 3866 C C . ARG A 1 547 ? -27.773 31.813 74.556 1.00 53.19 547 ARG A C 1
ATOM 3868 O O . ARG A 1 547 ? -27.288 31.699 73.434 1.00 53.19 547 ARG A O 1
ATOM 3875 N N . LEU A 1 548 ? -29.077 31.628 74.772 1.00 49.19 548 LEU A N 1
ATOM 3876 C CA . LEU A 1 548 ? -30.038 31.243 73.730 1.00 49.19 548 LEU A CA 1
ATOM 3877 C C . LEU A 1 548 ? -30.602 32.434 72.932 1.00 49.19 548 LEU A C 1
ATOM 3879 O O . LEU A 1 548 ? -31.144 32.223 71.843 1.00 49.19 548 LEU A O 1
ATOM 3883 N N . GLN A 1 549 ? -30.447 33.674 73.415 1.00 48.06 549 GLN A N 1
ATOM 3884 C CA . GLN A 1 549 ? -30.879 34.870 72.674 1.00 48.06 549 GLN A CA 1
ATOM 3885 C C . GLN A 1 549 ? -29.792 35.460 71.756 1.00 48.06 549 GLN A C 1
ATOM 3887 O O . GLN A 1 549 ? -30.133 36.026 70.718 1.00 48.06 549 GLN A O 1
ATOM 3892 N N . GLU A 1 550 ? -28.503 35.236 72.030 1.00 49.62 550 GLU A N 1
ATOM 3893 C CA . GLU A 1 550 ? -27.403 35.669 71.145 1.00 49.62 550 GLU A CA 1
ATOM 3894 C C . GLU A 1 550 ? -27.283 34.818 69.869 1.00 49.62 550 GLU A C 1
ATOM 3896 O O . GLU A 1 550 ? -27.049 35.341 68.777 1.00 49.62 550 GLU A O 1
ATOM 3901 N N . VAL A 1 551 ? -27.561 33.513 69.952 1.00 52.50 551 VAL A N 1
ATOM 3902 C CA . VAL A 1 551 ? -27.443 32.593 68.803 1.00 52.50 551 VAL A CA 1
ATOM 3903 C C . VAL A 1 551 ? -28.563 32.792 67.769 1.00 52.50 551 VAL A C 1
ATOM 3905 O O . VAL A 1 551 ? -28.379 32.512 66.582 1.00 52.50 551 VAL A O 1
ATOM 3908 N N . ARG A 1 552 ? -29.715 33.353 68.166 1.00 51.34 552 ARG A N 1
ATOM 3909 C CA . ARG A 1 552 ? -30.811 33.677 67.230 1.00 51.34 552 ARG A CA 1
ATOM 3910 C C . ARG A 1 552 ? -30.572 34.969 66.437 1.00 51.34 552 ARG A C 1
ATOM 3912 O O . ARG A 1 552 ? -31.188 35.127 65.384 1.00 51.34 552 ARG A O 1
ATOM 3919 N N . ARG A 1 553 ? -29.658 35.851 66.871 1.00 45.91 553 ARG A N 1
ATOM 3920 C CA . ARG A 1 553 ? -29.340 37.108 66.164 1.00 45.91 553 ARG A CA 1
ATOM 3921 C C . ARG A 1 553 ? -28.260 36.940 65.083 1.00 45.91 553 ARG A C 1
ATOM 3923 O O . ARG A 1 553 ? -28.310 37.648 64.084 1.00 45.91 553 ARG A O 1
ATOM 3930 N N . MET A 1 554 ? -27.361 35.955 65.203 1.00 49.78 554 MET A N 1
ATOM 3931 C CA . MET A 1 554 ? -26.299 35.713 64.205 1.00 49.78 554 MET A CA 1
ATOM 3932 C C . MET A 1 554 ? -26.744 34.935 62.952 1.00 49.78 554 MET A C 1
ATOM 3934 O O . MET A 1 554 ? -26.106 35.042 61.910 1.00 49.78 554 MET A O 1
ATOM 3938 N N . ARG A 1 555 ? -27.871 34.208 62.986 1.00 45.62 555 ARG A N 1
ATOM 3939 C CA . ARG A 1 555 ? -28.360 33.426 61.827 1.00 45.62 555 ARG A CA 1
ATOM 3940 C C . ARG A 1 555 ? -29.104 34.229 60.749 1.00 45.62 555 ARG A C 1
ATOM 3942 O O . ARG A 1 555 ? -29.543 33.636 59.768 1.00 45.62 555 ARG A O 1
ATOM 3949 N N . ARG A 1 556 ? -29.247 35.554 60.893 1.00 44.59 556 ARG A N 1
ATOM 3950 C CA . ARG A 1 556 ? -29.897 36.417 59.882 1.00 44.59 556 ARG A CA 1
ATOM 3951 C C . ARG A 1 556 ? -28.936 37.201 58.977 1.00 44.59 556 ARG A C 1
ATOM 3953 O O . ARG A 1 556 ? -29.429 37.896 58.101 1.00 44.59 556 ARG A O 1
ATOM 3960 N N . LEU A 1 557 ? -27.612 37.072 59.133 1.00 48.09 557 LEU A N 1
ATOM 3961 C CA . LEU A 1 557 ? -26.620 37.847 58.358 1.00 48.09 557 LEU A CA 1
ATOM 3962 C C . LEU A 1 557 ? -25.688 37.019 57.449 1.00 48.09 557 LEU A C 1
ATOM 3964 O O . LEU A 1 557 ? -24.766 37.573 56.874 1.00 48.09 557 LEU A O 1
ATOM 3968 N N . THR A 1 558 ? -25.927 35.717 57.261 1.00 45.38 558 THR A N 1
ATOM 3969 C CA . THR A 1 558 ? -25.053 34.835 56.444 1.00 45.38 558 THR A CA 1
ATOM 3970 C C . THR A 1 558 ? -25.767 34.142 55.276 1.00 45.38 558 THR A C 1
ATOM 3972 O O . THR A 1 558 ? -25.346 33.092 54.805 1.00 45.38 558 THR A O 1
ATOM 3975 N N . ARG A 1 559 ? -26.855 34.735 54.771 1.00 45.25 559 ARG A N 1
ATOM 3976 C CA . ARG A 1 559 ? -27.427 34.403 53.453 1.00 45.25 559 ARG A CA 1
ATOM 3977 C C . ARG A 1 559 ? -27.455 35.660 52.590 1.00 45.25 559 ARG A C 1
ATOM 3979 O O . ARG A 1 559 ? -28.519 36.234 52.443 1.00 45.25 559 ARG A O 1
ATOM 3986 N N . TYR A 1 560 ? -26.293 36.122 52.140 1.00 47.53 560 TYR A N 1
ATOM 3987 C CA . TYR A 1 560 ? -26.068 36.920 50.924 1.00 47.53 560 TYR A CA 1
ATOM 3988 C C . TYR A 1 560 ? -24.558 37.197 50.850 1.00 47.53 560 TYR A C 1
ATOM 3990 O O . TYR A 1 560 ? -24.075 38.203 51.364 1.00 47.53 560 TYR A O 1
ATOM 3998 N N . SER A 1 561 ? -23.825 36.247 50.273 1.00 40.06 561 SER A N 1
ATOM 3999 C CA . SER A 1 561 ? -22.514 36.428 49.640 1.00 40.06 561 SER A CA 1
ATOM 4000 C C . SER A 1 561 ? -22.321 35.288 48.657 1.00 40.06 561 SER A C 1
ATOM 4002 O O . SER A 1 561 ? -22.367 34.134 49.149 1.00 40.06 561 SER A O 1
#

Foldseek 3Di:
DDDDDPPDDDDDDDPPLVVVQVVCVVVVHDPPDDDDDPDDDDDDDPDDDDDFDCDPPDGDDDDDQWPAKEKDKDKPPQEAAAFDKIKIAMDIGTDADDKWKWKDWQPRDIDTDRIDIDGHNDFDKTKMKMWMAHPVRHIYMDIDIGGHHYDDKDAKAKDWDKPPQAAAAFDKIKIAMDIDIDADDKWKKKDFQPRDIDTDRMDIDGHNDFDWGWMKIWMAHPVRGIHMDIDIRGYHYDDDWAKDWEKVPLEDEDEAQAKDKIKIKMFTDPQDWAKKFKDKDKPPPFKDKDWPDRIDTAGGRGMDMIMIMIGGHLPRDQAKMWMWMWIDDPPYIDIGTRIYGYDHDDQFDDWDWDDDPAETETEDDDPDDDDDDDDFDKHKYKYWDDDPPDIDIDIDIDGDDDFDAKDKDDDAAEEDEAQDKDKDAIDIDGPDPPKDKWKDKDQADPQWDADRVGRMIMHRHHLVRAAKTKMKMKIWIPDVVIHMDIDIYIYGYDHPDDDDDDDDDDDDDDDDDDDDDDDDDDDDDDPDPDPPPVVVVVVVVVVVVVVVVVVVVVVPPPPDD

Radius of gyration: 84.03 Å; Cα contacts (8 Å, |Δi|>4): 1066; chains: 1; bounding box: 191×61×228 Å